Protein AF-A0A0F9LS06-F1 (afdb_monomer)

Mean predicted aligned error: 19.35 Å

Foldseek 3Di:
DVVVVVVVVCVVVVVDDPDDPPVVVVVVVVVVVVVCVPPPDPPDDDDPDDDPPPPVVVVVVCVVVVVVPVPPPDVVVVVCVPDPDDDDPDDDDDDPPDDDDDDDPVPDDDPDPDPDDDPDPDDPDPPDDDDDVPDDDDDPDDDDDQDDDDPDPPDDSDDQDDDCVPPPPDDSDDQDDDPPDDDPPDDDDSDDDDDDCVPPPDDDDDPDDDDDPDDPDDDDPDDDDPPDDPDDDPDPDDPCCVVVDPPPDPKDKDWFQFDAFWKTFDPPFQDDWFPQQQKKKFFPPPQVDTWIFGFHIDDRTMTGGDGTPDPGGRGRSTTIMMIGNAPWPQCDDLPHFDFACPAAFGKDKDFDLDDFFKKFFAWPFAWDDQAQPKWKWKDAPEAPHTDTFDWDDPCSNRRHGDMTGDDPVRCVGQDQHPVVRGTIMMIGRHDGDTPDTITTRIMGTDRDQDFDQDPVRDTDHPDDDDPDFDDDDPPDRPDGQDDDDDVDDDPDPDDDRDDDDDFKDWDWDADPVPRDIDIDTDGDPDD

Radius of gyration: 57.31 Å; Cα contacts (8 Å, |Δi|>4): 615; chains: 1; bounding box: 130×83×176 Å

Structure (mmCIF, N/CA/C/O backbone):
data_AF-A0A0F9LS06-F1
#
_entry.id   AF-A0A0F9LS06-F1
#
loop_
_atom_site.group_PDB
_atom_site.id
_atom_site.type_symbol
_atom_site.label_atom_id
_atom_site.label_alt_id
_atom_site.label_comp_id
_atom_site.label_asym_id
_atom_site.label_entity_id
_atom_site.label_seq_id
_atom_site.pdbx_PDB_ins_code
_atom_site.Cartn_x
_atom_site.Cartn_y
_atom_site.Cartn_z
_atom_site.occupancy
_atom_site.B_iso_or_equiv
_atom_site.auth_seq_id
_atom_site.auth_comp_id
_atom_site.auth_asym_id
_atom_site.auth_atom_id
_atom_site.pdbx_PDB_model_num
ATOM 1 N N . MET A 1 1 ? 82.850 -15.768 -115.906 1.00 52.94 1 MET A N 1
ATOM 2 C CA . MET A 1 1 ? 82.775 -15.571 -117.376 1.00 52.94 1 MET A CA 1
ATOM 3 C C . MET A 1 1 ? 81.596 -14.701 -117.860 1.00 52.94 1 MET A C 1
ATOM 5 O O . MET A 1 1 ? 81.513 -14.443 -119.052 1.00 52.94 1 MET A O 1
ATOM 9 N N . VAL A 1 2 ? 80.705 -14.207 -116.979 1.00 55.53 2 VAL A N 1
ATOM 10 C CA . VAL A 1 2 ? 79.551 -13.346 -117.351 1.00 55.53 2 VAL A CA 1
ATOM 11 C C . VAL A 1 2 ? 79.854 -11.838 -117.218 1.00 55.53 2 VAL A C 1
ATOM 13 O O . VAL A 1 2 ? 79.283 -11.038 -117.950 1.00 55.53 2 VAL A O 1
ATOM 16 N N . GLN A 1 3 ? 80.816 -11.436 -116.379 1.00 56.00 3 GLN A N 1
ATOM 17 C CA . GLN A 1 3 ? 81.173 -10.020 -116.170 1.00 56.00 3 GLN A CA 1
ATOM 18 C C . GLN A 1 3 ? 81.988 -9.387 -117.315 1.00 56.00 3 GLN A C 1
ATOM 20 O O . GLN A 1 3 ? 81.869 -8.192 -117.571 1.00 56.00 3 GLN A O 1
ATOM 25 N N . GLU A 1 4 ? 82.750 -10.173 -118.078 1.00 61.66 4 GLU A N 1
ATOM 26 C CA . GLU A 1 4 ? 83.640 -9.637 -119.122 1.00 61.66 4 GLU A CA 1
ATOM 27 C C . GLU A 1 4 ? 82.878 -9.163 -120.380 1.00 61.66 4 GLU A C 1
ATOM 29 O O . GLU A 1 4 ? 83.297 -8.236 -121.074 1.00 61.66 4 GLU A O 1
ATOM 34 N N . LYS A 1 5 ? 81.687 -9.726 -120.640 1.00 66.69 5 LYS A N 1
ATOM 35 C CA . LYS A 1 5 ? 80.805 -9.289 -121.740 1.00 66.69 5 LYS A CA 1
ATOM 36 C C . LYS A 1 5 ? 80.109 -7.950 -121.468 1.00 66.69 5 LYS A C 1
ATOM 38 O O . LYS A 1 5 ? 79.792 -7.242 -122.423 1.00 66.69 5 LYS A O 1
ATOM 43 N N . GLY A 1 6 ? 79.880 -7.595 -120.202 1.00 65.75 6 GLY A N 1
ATOM 44 C CA . GLY A 1 6 ? 79.271 -6.312 -119.830 1.00 65.75 6 GLY A CA 1
ATOM 45 C C . GLY A 1 6 ? 80.225 -5.138 -120.054 1.00 65.75 6 GLY A C 1
ATOM 46 O O . GLY A 1 6 ? 79.858 -4.141 -120.673 1.00 65.75 6 GLY A O 1
ATOM 47 N N . MET A 1 7 ? 81.484 -5.312 -119.651 1.00 64.06 7 MET A N 1
ATOM 48 C CA . MET A 1 7 ? 82.529 -4.286 -119.749 1.00 64.06 7 MET A CA 1
ATOM 49 C C . MET A 1 7 ? 82.884 -3.930 -121.201 1.00 64.06 7 MET A C 1
ATOM 51 O O . MET A 1 7 ? 83.070 -2.759 -121.527 1.00 64.06 7 MET A O 1
ATOM 55 N N . ASN A 1 8 ? 82.892 -4.912 -122.109 1.00 68.88 8 ASN A N 1
ATOM 56 C CA . ASN A 1 8 ? 83.185 -4.667 -123.526 1.00 68.88 8 ASN A CA 1
ATOM 57 C C . ASN A 1 8 ? 82.082 -3.880 -124.253 1.00 68.88 8 ASN A C 1
ATOM 59 O O . ASN A 1 8 ? 82.380 -3.111 -125.164 1.00 68.88 8 ASN A O 1
ATOM 63 N N . ARG A 1 9 ? 80.815 -4.005 -123.833 1.00 69.44 9 ARG A N 1
ATOM 64 C CA . ARG A 1 9 ? 79.719 -3.178 -124.370 1.00 69.44 9 ARG A CA 1
ATOM 65 C C . ARG A 1 9 ? 79.812 -1.722 -123.916 1.00 69.44 9 ARG A C 1
ATOM 67 O O . ARG A 1 9 ? 79.497 -0.832 -124.694 1.00 69.44 9 ARG A O 1
ATOM 74 N N . LEU A 1 10 ? 80.270 -1.484 -122.690 1.00 64.94 10 LEU A N 1
ATOM 75 C CA . LEU A 1 10 ? 80.423 -0.137 -122.135 1.00 64.94 10 LEU A CA 1
ATOM 76 C C . LEU A 1 10 ? 81.627 0.610 -122.734 1.00 64.94 10 LEU A C 1
ATOM 78 O O . LEU A 1 10 ? 81.517 1.806 -122.999 1.00 64.94 10 LEU A O 1
ATOM 82 N N . ARG A 1 11 ? 82.720 -0.102 -123.057 1.00 73.56 11 ARG A N 1
ATOM 83 C CA . ARG A 1 11 ? 83.843 0.444 -123.848 1.00 73.56 11 ARG A CA 1
ATOM 84 C C . ARG A 1 11 ? 83.434 0.804 -125.279 1.00 73.56 11 ARG A C 1
ATOM 86 O O . ARG A 1 11 ? 83.808 1.859 -125.774 1.00 73.56 11 ARG A O 1
ATOM 93 N N . LEU A 1 12 ? 82.607 -0.029 -125.921 1.00 72.38 12 LEU A N 1
ATOM 94 C CA . LEU A 1 12 ? 82.109 0.218 -127.282 1.00 72.38 12 LEU A CA 1
ATOM 95 C C . LEU A 1 12 ? 81.165 1.434 -127.369 1.00 72.38 12 LEU A C 1
ATOM 97 O O . LEU A 1 12 ? 81.039 2.038 -128.429 1.00 72.38 12 LEU A O 1
ATOM 101 N N . LEU A 1 13 ? 80.516 1.801 -126.259 1.00 71.19 13 LEU A N 1
ATOM 102 C CA . LEU A 1 13 ? 79.622 2.960 -126.156 1.00 71.19 13 LEU A CA 1
ATOM 103 C C . LEU A 1 13 ? 80.341 4.259 -125.745 1.00 71.19 13 LEU A C 1
ATOM 105 O O . LEU A 1 13 ? 79.680 5.281 -125.585 1.00 71.19 13 LEU A O 1
ATOM 109 N N . GLY A 1 14 ? 81.668 4.240 -125.556 1.00 63.12 14 GLY A N 1
ATOM 110 C CA . GLY A 1 14 ? 82.441 5.422 -125.149 1.00 63.12 14 GLY A CA 1
ATOM 111 C C . GLY A 1 14 ? 82.147 5.912 -123.726 1.00 63.12 14 GLY A C 1
ATOM 112 O O . GLY A 1 14 ? 82.510 7.030 -123.377 1.00 63.12 14 GLY A O 1
ATOM 113 N N . LEU A 1 15 ? 81.488 5.089 -122.902 1.00 65.00 15 LEU A N 1
ATOM 114 C CA . LEU A 1 15 ? 81.084 5.439 -121.535 1.00 65.00 15 LEU A CA 1
ATOM 115 C C . LEU A 1 15 ? 82.185 5.172 -120.496 1.00 65.00 15 LEU A C 1
ATOM 117 O O . LEU A 1 15 ? 82.008 5.494 -119.325 1.00 65.00 15 LEU A O 1
ATOM 121 N N . VAL A 1 16 ? 83.305 4.566 -120.908 1.00 66.19 16 VAL A N 1
ATOM 122 C CA . VAL A 1 16 ? 84.448 4.243 -120.044 1.00 66.19 16 VAL A CA 1
ATOM 123 C C . VAL A 1 16 ? 85.740 4.431 -120.844 1.00 66.19 16 VAL A C 1
ATOM 125 O O . VAL A 1 16 ? 85.926 3.768 -121.864 1.00 66.19 16 VAL A O 1
ATOM 128 N N . GLY A 1 17 ? 86.620 5.332 -120.399 1.00 68.31 17 GLY A N 1
ATOM 129 C CA . GLY A 1 17 ? 87.975 5.483 -120.940 1.00 68.31 17 GLY A CA 1
ATOM 130 C C . GLY A 1 17 ? 88.931 4.426 -120.377 1.00 68.31 17 GLY A C 1
ATOM 131 O O . GLY A 1 17 ? 88.706 3.897 -119.289 1.00 68.31 17 GLY A O 1
ATOM 132 N N . ASP A 1 18 ? 90.015 4.129 -121.097 1.00 65.25 18 ASP A N 1
ATOM 133 C CA . ASP A 1 18 ? 90.983 3.060 -120.779 1.00 65.25 18 ASP A CA 1
ATOM 134 C C . ASP A 1 18 ? 91.865 3.318 -119.531 1.00 65.25 18 ASP A C 1
ATOM 136 O O . ASP A 1 18 ? 92.983 2.815 -119.437 1.00 65.25 18 ASP A O 1
ATOM 140 N N . GLY A 1 19 ? 91.377 4.064 -118.535 1.00 64.00 19 GLY A N 1
ATOM 141 C CA . GLY A 1 19 ? 92.180 4.451 -117.372 1.00 64.00 19 GLY A CA 1
ATOM 142 C C . GLY A 1 19 ? 91.456 4.791 -116.067 1.00 64.00 19 GLY A C 1
ATOM 143 O O . GLY A 1 19 ? 92.129 5.255 -115.151 1.00 64.00 19 GLY A O 1
ATOM 144 N N . ASP A 1 20 ? 90.145 4.569 -115.917 1.00 58.34 20 ASP A N 1
ATOM 145 C CA . ASP A 1 20 ? 89.434 5.048 -114.719 1.00 58.34 20 ASP A CA 1
ATOM 146 C C . ASP A 1 20 ? 89.226 3.988 -113.626 1.00 58.34 20 ASP A C 1
ATOM 148 O O . ASP A 1 20 ? 88.220 3.280 -113.564 1.00 58.34 20 ASP A O 1
ATOM 152 N N . ASN A 1 21 ? 90.137 4.006 -112.647 1.00 61.06 21 ASN A N 1
ATOM 153 C CA . ASN A 1 21 ? 89.992 3.390 -111.317 1.00 61.06 21 ASN A CA 1
ATOM 154 C C . ASN A 1 21 ? 88.833 3.996 -110.479 1.00 61.06 21 ASN A C 1
ATOM 156 O O . ASN A 1 21 ? 88.609 3.603 -109.334 1.00 61.06 21 ASN A O 1
ATOM 160 N N . ILE A 1 22 ? 88.083 4.956 -111.033 1.00 61.47 22 ILE A N 1
ATOM 161 C CA . ILE A 1 22 ? 86.954 5.638 -110.383 1.00 61.47 22 ILE A CA 1
ATOM 162 C C . ILE A 1 22 ? 85.702 4.744 -110.355 1.00 61.47 22 ILE A C 1
ATOM 164 O O . ILE A 1 22 ? 84.971 4.751 -109.366 1.00 61.47 22 ILE A O 1
ATOM 168 N N . LEU A 1 23 ? 85.475 3.911 -111.377 1.00 59.88 23 LEU A N 1
ATOM 169 C CA . LEU A 1 23 ? 84.299 3.028 -111.446 1.00 59.88 23 LEU A CA 1
ATOM 170 C C . LEU A 1 23 ? 84.385 1.843 -110.475 1.00 59.88 23 LEU A C 1
ATOM 172 O O . LEU A 1 23 ? 83.386 1.504 -109.844 1.00 59.88 23 LEU A O 1
ATOM 176 N N . GLN A 1 24 ? 85.581 1.285 -110.269 1.00 63.62 24 GLN A N 1
ATOM 177 C CA . GLN A 1 24 ? 85.801 0.255 -109.249 1.00 63.62 24 GLN A CA 1
ATOM 178 C C . GLN A 1 24 ? 85.542 0.818 -107.836 1.00 63.62 24 GLN A C 1
ATOM 180 O O . GLN A 1 24 ? 84.884 0.183 -107.023 1.00 63.62 24 GLN A O 1
ATOM 185 N N . SER A 1 25 ? 85.928 2.077 -107.586 1.00 63.12 25 SER A N 1
ATOM 186 C CA . SER A 1 25 ? 85.695 2.776 -106.311 1.00 63.12 25 SER A CA 1
ATOM 187 C C . SER A 1 25 ? 84.218 3.089 -106.007 1.00 63.12 25 SER A C 1
ATOM 189 O O . SER A 1 25 ? 83.850 3.223 -104.836 1.00 63.12 25 SER A O 1
ATOM 191 N N . VAL A 1 26 ? 83.372 3.247 -107.030 1.00 64.50 26 VAL A N 1
ATOM 192 C CA . VAL A 1 26 ? 81.924 3.475 -106.860 1.00 64.50 26 VAL A CA 1
ATOM 193 C C . VAL A 1 26 ? 81.191 2.156 -106.618 1.00 64.50 26 VAL A C 1
ATOM 195 O O . VAL A 1 26 ? 80.314 2.105 -105.757 1.00 64.50 26 VAL A O 1
ATOM 198 N N . VAL A 1 27 ? 81.592 1.083 -107.304 1.00 66.81 27 VAL A N 1
ATOM 199 C CA . VAL A 1 27 ? 81.044 -0.264 -107.077 1.00 66.81 27 VAL A CA 1
ATOM 200 C C . VAL A 1 27 ? 81.416 -0.770 -105.679 1.00 66.81 27 VAL A C 1
ATOM 202 O O . VAL A 1 27 ? 80.523 -1.151 -104.924 1.00 66.81 27 VAL A O 1
ATOM 205 N N . ASP A 1 28 ? 82.678 -0.624 -105.263 1.00 67.31 28 ASP A N 1
ATOM 206 C CA . ASP A 1 28 ? 83.120 -1.037 -103.923 1.00 67.31 28 ASP A CA 1
ATOM 207 C C . ASP A 1 28 ? 82.442 -0.211 -102.803 1.00 67.31 28 ASP A C 1
ATOM 209 O O . ASP A 1 28 ? 82.183 -0.721 -101.713 1.00 67.31 28 ASP A O 1
ATOM 213 N N . ARG A 1 29 ? 82.084 1.062 -103.056 1.00 63.00 29 ARG A N 1
ATOM 214 C CA . ARG A 1 29 ? 81.320 1.889 -102.097 1.00 63.00 29 ARG A CA 1
ATOM 215 C C . ARG A 1 29 ? 79.839 1.517 -102.011 1.00 63.00 29 ARG A C 1
ATOM 217 O O . ARG A 1 29 ? 79.270 1.617 -100.925 1.00 63.00 29 ARG A O 1
ATOM 224 N N . HIS A 1 30 ? 79.215 1.098 -103.110 1.00 59.75 30 HIS A N 1
ATOM 225 C CA . HIS A 1 30 ? 77.817 0.656 -103.101 1.00 59.75 30 HIS A CA 1
ATOM 226 C C . HIS A 1 30 ? 77.640 -0.726 -102.462 1.00 59.75 30 HIS A C 1
ATOM 228 O O . HIS A 1 30 ? 76.673 -0.912 -101.723 1.00 59.75 30 HIS A O 1
ATOM 234 N N . ASP A 1 31 ? 78.594 -1.644 -102.628 1.00 61.03 31 ASP A N 1
ATOM 235 C CA . ASP A 1 31 ? 78.532 -2.957 -101.970 1.00 61.03 31 ASP A CA 1
ATOM 236 C C . ASP A 1 31 ? 78.714 -2.855 -100.443 1.00 61.03 31 ASP A C 1
ATOM 238 O O . ASP A 1 31 ? 78.055 -3.573 -99.689 1.00 61.03 31 ASP A O 1
ATOM 242 N N . VAL A 1 32 ? 79.513 -1.898 -99.952 1.00 60.22 32 VAL A N 1
ATOM 243 C CA . VAL A 1 32 ? 79.633 -1.618 -98.505 1.00 60.22 32 VAL A CA 1
ATOM 244 C C . VAL A 1 32 ? 78.350 -1.001 -97.925 1.00 60.22 32 VAL A C 1
ATOM 246 O O . VAL A 1 32 ? 77.973 -1.314 -96.793 1.00 60.22 32 VAL A O 1
ATOM 249 N N . LEU A 1 33 ? 77.650 -0.153 -98.686 1.00 56.28 33 LEU A N 1
ATOM 250 C CA . LEU A 1 33 ? 76.375 0.449 -98.272 1.00 56.28 33 LEU A CA 1
ATOM 251 C C . LEU A 1 33 ? 75.231 -0.574 -98.257 1.00 56.28 33 LEU A C 1
ATOM 253 O O . LEU A 1 33 ? 74.452 -0.595 -97.305 1.00 56.28 33 LEU A O 1
ATOM 257 N N . LEU A 1 34 ? 75.168 -1.463 -99.250 1.00 57.44 34 LEU A N 1
ATOM 258 C CA . LEU A 1 34 ? 74.167 -2.534 -99.310 1.00 57.44 34 LEU A CA 1
ATOM 259 C C . LEU A 1 34 ? 74.437 -3.638 -98.275 1.00 57.44 34 LEU A C 1
ATOM 261 O O . LEU A 1 34 ? 73.498 -4.138 -97.658 1.00 57.44 34 LEU A O 1
ATOM 265 N N . GLY A 1 35 ? 75.706 -3.960 -98.004 1.00 58.38 35 GLY A N 1
ATOM 266 C CA . GLY A 1 35 ? 76.086 -4.901 -96.947 1.00 58.38 35 GLY A CA 1
ATOM 267 C C . GLY A 1 35 ? 75.772 -4.399 -95.532 1.00 58.38 35 GLY A C 1
ATOM 268 O O . GLY A 1 35 ? 75.379 -5.195 -94.678 1.00 58.38 35 GLY A O 1
ATOM 269 N N . LYS A 1 36 ? 75.878 -3.085 -95.275 1.00 55.53 36 LYS A N 1
ATOM 270 C CA . LYS A 1 36 ? 75.447 -2.490 -93.996 1.00 55.53 36 LYS A CA 1
ATOM 271 C C . LYS A 1 36 ? 73.925 -2.440 -93.856 1.00 55.53 36 LYS A C 1
ATOM 273 O O . LYS A 1 36 ? 73.418 -2.788 -92.796 1.00 55.53 36 LYS A O 1
ATOM 278 N N . LEU A 1 37 ? 73.197 -2.106 -94.925 1.00 52.81 37 LEU A N 1
ATOM 279 C CA . LEU A 1 37 ? 71.731 -2.051 -94.887 1.00 52.81 37 LEU A CA 1
ATOM 280 C C . LEU A 1 37 ? 71.072 -3.425 -94.689 1.00 52.81 37 LEU A C 1
ATOM 282 O O . LEU A 1 37 ? 69.947 -3.482 -94.226 1.00 52.81 37 LEU A O 1
ATOM 286 N N . ILE A 1 38 ? 71.741 -4.528 -95.033 1.00 57.25 38 ILE A N 1
ATOM 287 C CA . ILE A 1 38 ? 71.182 -5.882 -94.872 1.00 57.25 38 ILE A CA 1
ATOM 288 C C . ILE A 1 38 ? 71.537 -6.496 -93.504 1.00 57.25 38 ILE A C 1
ATOM 290 O O . ILE A 1 38 ? 70.793 -7.339 -93.010 1.00 57.25 38 ILE A O 1
ATOM 294 N N . ASN A 1 39 ? 72.625 -6.056 -92.858 1.00 53.56 39 ASN A N 1
ATOM 295 C CA . ASN A 1 39 ? 73.060 -6.602 -91.564 1.00 53.56 39 ASN A CA 1
ATOM 296 C C . ASN A 1 39 ? 72.625 -5.785 -90.333 1.00 53.56 39 ASN A C 1
ATOM 298 O O . ASN A 1 39 ? 72.623 -6.346 -89.241 1.00 53.56 39 ASN A O 1
ATOM 302 N N . GLU A 1 40 ? 72.258 -4.503 -90.461 1.00 50.59 40 GLU A N 1
ATOM 303 C CA . GLU A 1 40 ? 71.800 -3.695 -89.308 1.00 50.59 40 GLU A CA 1
ATOM 304 C C . GLU A 1 40 ? 70.284 -3.716 -89.092 1.00 50.59 40 GLU A C 1
ATOM 306 O O . GLU A 1 40 ? 69.817 -3.437 -87.990 1.00 50.59 40 GLU A O 1
ATOM 311 N N . VAL A 1 41 ? 69.503 -4.094 -90.101 1.00 50.38 41 VAL A N 1
ATOM 312 C CA . VAL A 1 41 ? 68.039 -4.096 -90.035 1.00 50.38 41 VAL A CA 1
ATOM 313 C C . VAL A 1 41 ? 67.522 -5.439 -90.510 1.00 50.38 41 VAL A C 1
ATOM 315 O O . VAL A 1 41 ? 67.270 -5.677 -91.690 1.00 50.38 41 VAL A O 1
ATOM 318 N N . GLY A 1 42 ? 67.408 -6.347 -89.537 1.00 51.03 42 GLY A N 1
ATOM 319 C CA . GLY A 1 42 ? 66.694 -7.606 -89.698 1.00 51.03 42 GLY A CA 1
ATOM 320 C C . GLY A 1 42 ? 65.337 -7.373 -90.366 1.00 51.03 42 GLY A C 1
ATOM 321 O O . GLY A 1 42 ? 64.732 -6.317 -90.210 1.00 51.03 42 GLY A O 1
ATOM 322 N N . LEU A 1 43 ? 64.893 -8.367 -91.135 1.00 51.81 43 LEU A N 1
ATOM 323 C CA . LEU A 1 43 ? 63.759 -8.364 -92.073 1.00 51.81 43 LEU A CA 1
ATOM 324 C C . LEU A 1 43 ? 62.356 -8.094 -91.469 1.00 51.81 43 LEU A C 1
ATOM 326 O O . LEU A 1 43 ? 61.354 -8.594 -91.972 1.00 51.81 43 LEU A O 1
ATOM 330 N N . GLY A 1 44 ? 62.242 -7.293 -90.419 1.00 53.91 44 GLY A N 1
ATOM 331 C CA . GLY A 1 44 ? 60.983 -6.809 -89.882 1.00 53.91 44 GLY A CA 1
ATOM 332 C C . GLY A 1 44 ? 61.193 -5.447 -89.238 1.00 53.91 44 GLY A C 1
ATOM 333 O O . GLY A 1 44 ? 61.947 -5.336 -88.279 1.00 53.91 44 GLY A O 1
ATOM 334 N N . ASN A 1 45 ? 60.478 -4.445 -89.748 1.00 54.81 45 ASN A N 1
ATOM 335 C CA . ASN A 1 45 ? 60.363 -3.075 -89.235 1.00 54.81 45 ASN A CA 1
ATOM 336 C C . ASN A 1 45 ? 61.470 -2.084 -89.623 1.00 54.81 45 ASN A C 1
ATOM 338 O O . ASN A 1 45 ? 62.251 -1.647 -88.786 1.00 54.81 45 ASN A O 1
ATOM 342 N N . ILE A 1 46 ? 61.394 -1.568 -90.854 1.00 48.69 46 ILE A N 1
ATOM 343 C CA . ILE A 1 46 ? 61.604 -0.128 -91.069 1.00 48.69 46 ILE A CA 1
ATOM 344 C C . ILE A 1 46 ? 60.539 0.395 -92.025 1.00 48.69 46 ILE A C 1
ATOM 346 O O . ILE A 1 46 ? 60.729 0.465 -93.236 1.00 48.69 46 ILE A O 1
ATOM 350 N N . LEU A 1 47 ? 59.414 0.800 -91.455 1.00 53.41 47 LEU A N 1
ATOM 351 C CA . LEU A 1 47 ? 58.629 1.882 -92.028 1.00 53.41 47 LEU A CA 1
ATOM 352 C C . LEU A 1 47 ? 58.036 2.698 -90.879 1.00 53.41 47 LEU A C 1
ATOM 354 O O . LEU A 1 47 ? 56.836 2.705 -90.653 1.00 53.41 47 LEU A O 1
ATOM 358 N N . TYR A 1 48 ? 58.913 3.353 -90.119 1.00 51.28 48 TYR A N 1
ATOM 359 C CA . TYR A 1 48 ? 58.518 4.473 -89.271 1.00 51.28 48 TYR A CA 1
ATOM 360 C C . TYR A 1 48 ? 58.714 5.753 -90.075 1.00 51.28 48 TYR A C 1
ATOM 362 O O . TYR A 1 48 ? 59.839 6.046 -90.483 1.00 51.28 48 TYR A O 1
ATOM 370 N N . GLY A 1 49 ? 57.642 6.524 -90.274 1.00 56.12 49 GLY A N 1
ATOM 371 C CA . GLY A 1 49 ? 57.822 7.948 -90.552 1.00 56.12 49 GLY A CA 1
ATOM 372 C C . GLY A 1 49 ? 56.760 8.704 -91.338 1.00 56.12 49 GLY A C 1
ATOM 373 O O . GLY A 1 49 ? 56.966 9.898 -91.508 1.00 56.12 49 GLY A O 1
ATOM 374 N N . ILE A 1 50 ? 55.661 8.100 -91.807 1.00 50.44 50 ILE A N 1
ATOM 375 C CA . ILE A 1 50 ? 54.505 8.863 -92.321 1.00 50.44 50 ILE A CA 1
ATOM 376 C C . ILE A 1 50 ? 53.218 8.118 -91.948 1.00 50.44 50 ILE A C 1
ATOM 378 O O . ILE A 1 50 ? 52.645 7.399 -92.762 1.00 50.44 50 ILE A O 1
ATOM 382 N N . GLU A 1 51 ? 52.772 8.276 -90.704 1.00 50.03 51 GLU A N 1
ATOM 383 C CA . GLU A 1 51 ? 51.376 8.018 -90.347 1.00 50.03 51 GLU A CA 1
ATOM 384 C C . GLU A 1 51 ? 50.613 9.346 -90.433 1.00 50.03 51 GLU A C 1
ATOM 386 O O . GLU A 1 51 ? 51.079 10.387 -89.968 1.00 50.03 51 GLU A O 1
ATOM 391 N N . SER A 1 52 ? 49.482 9.317 -91.138 1.00 51.47 52 SER A N 1
ATOM 392 C CA . SER A 1 52 ? 48.613 10.466 -91.389 1.00 51.47 52 SER A CA 1
ATOM 393 C C . SER A 1 52 ? 47.886 10.870 -90.097 1.00 51.47 52 SER A C 1
ATOM 395 O O . SER A 1 52 ? 47.308 10.000 -89.444 1.00 51.47 52 SER A O 1
ATOM 397 N N . PRO A 1 53 ? 47.852 12.165 -89.729 1.00 54.41 53 PRO A N 1
ATOM 398 C CA . PRO A 1 53 ? 47.209 12.620 -88.493 1.00 54.41 53 PRO A CA 1
ATOM 399 C C . PRO A 1 53 ? 45.675 12.463 -88.478 1.00 54.41 53 PRO A C 1
ATOM 401 O O . PRO A 1 53 ? 45.066 12.638 -87.427 1.00 54.41 53 PRO A O 1
ATOM 404 N N . ASP A 1 54 ? 45.041 12.090 -89.596 1.00 55.53 54 ASP A N 1
ATOM 405 C CA . ASP A 1 54 ? 43.575 12.008 -89.695 1.00 55.53 54 ASP A CA 1
ATOM 406 C C . ASP A 1 54 ? 42.996 10.624 -89.339 1.00 55.53 54 ASP A C 1
ATOM 408 O O . ASP A 1 54 ? 41.779 10.469 -89.218 1.00 55.53 54 ASP A O 1
ATOM 412 N N . THR A 1 55 ? 43.839 9.608 -89.127 1.00 51.38 55 THR A N 1
ATOM 413 C CA . THR A 1 55 ? 43.391 8.243 -88.783 1.00 51.38 55 THR A CA 1
ATOM 414 C C . THR A 1 55 ? 43.611 7.848 -87.322 1.00 51.38 55 THR A C 1
ATOM 416 O O . THR A 1 55 ? 43.098 6.817 -86.900 1.00 51.38 55 THR A O 1
ATOM 419 N N . ASP A 1 56 ? 44.287 8.677 -86.523 1.00 49.50 56 ASP A N 1
ATOM 420 C CA . ASP A 1 56 ? 44.634 8.357 -85.123 1.00 49.50 56 ASP A CA 1
ATOM 421 C C . ASP A 1 56 ? 43.549 8.762 -84.096 1.00 49.50 56 ASP A C 1
ATOM 423 O O . ASP A 1 56 ? 43.593 8.416 -82.915 1.00 49.50 56 ASP A O 1
ATOM 427 N N . VAL A 1 57 ? 42.499 9.464 -84.536 1.00 54.09 57 VAL A N 1
ATOM 428 C CA . VAL A 1 57 ? 41.370 9.825 -83.656 1.00 54.09 57 VAL A CA 1
ATOM 429 C C . VAL A 1 57 ? 40.249 8.781 -83.695 1.00 54.09 57 VAL A C 1
ATOM 431 O O . VAL A 1 57 ? 39.540 8.598 -82.705 1.00 54.09 57 VAL A O 1
ATOM 434 N N . THR A 1 58 ? 40.088 8.035 -84.793 1.00 53.12 58 THR A N 1
ATOM 435 C CA . THR A 1 58 ? 39.001 7.044 -84.916 1.00 53.12 58 THR A CA 1
ATOM 436 C C . THR A 1 58 ? 39.307 5.734 -84.195 1.00 53.12 58 THR A C 1
ATOM 438 O O . THR A 1 58 ? 38.401 5.152 -83.600 1.00 53.12 58 THR A O 1
ATOM 441 N N . THR A 1 59 ? 40.567 5.305 -84.136 1.00 53.69 59 THR A N 1
ATOM 442 C CA . THR A 1 59 ? 40.996 4.161 -83.313 1.00 53.69 59 THR A CA 1
ATOM 443 C C . THR A 1 59 ? 40.991 4.480 -81.822 1.00 53.69 59 THR A C 1
ATOM 445 O O . THR A 1 59 ? 40.644 3.606 -81.029 1.00 53.69 59 THR A O 1
ATOM 448 N N . HIS A 1 60 ? 41.260 5.723 -81.414 1.00 50.81 60 HIS A N 1
ATOM 449 C CA . HIS A 1 60 ? 41.150 6.111 -80.005 1.00 50.81 60 HIS A CA 1
ATOM 450 C C . HIS A 1 60 ? 39.705 6.345 -79.545 1.00 50.81 60 HIS A C 1
ATOM 452 O O . HIS A 1 60 ? 39.353 5.916 -78.446 1.00 50.81 60 HIS A O 1
ATOM 458 N N . ALA A 1 61 ? 38.831 6.911 -80.384 1.00 52.25 61 ALA A N 1
ATOM 459 C CA . ALA A 1 61 ? 37.402 7.008 -80.071 1.00 52.25 61 ALA A CA 1
ATOM 460 C C . ALA A 1 61 ? 36.714 5.626 -80.049 1.00 52.25 61 ALA A C 1
ATOM 462 O O . ALA A 1 61 ? 35.885 5.365 -79.176 1.00 52.25 61 ALA A O 1
ATOM 463 N N . ALA A 1 62 ? 37.100 4.707 -80.945 1.00 54.09 62 ALA A N 1
ATOM 464 C CA . ALA A 1 62 ? 36.614 3.325 -80.929 1.00 54.09 62 ALA A CA 1
ATOM 465 C C . ALA A 1 62 ? 37.198 2.503 -79.766 1.00 54.09 62 ALA A C 1
ATOM 467 O O . ALA A 1 62 ? 36.485 1.686 -79.192 1.00 54.09 62 ALA A O 1
ATOM 468 N N . SER A 1 63 ? 38.453 2.744 -79.371 1.00 53.84 63 SER A N 1
ATOM 469 C CA . SER A 1 63 ? 39.084 2.106 -78.205 1.00 53.84 63 SER A CA 1
ATOM 470 C C . SER A 1 63 ? 38.453 2.572 -76.893 1.00 53.84 63 SER A C 1
ATOM 472 O O . SER A 1 63 ? 38.100 1.741 -76.059 1.00 53.84 63 SER A O 1
ATOM 474 N N . SER A 1 64 ? 38.200 3.878 -76.747 1.00 52.72 64 SER A N 1
ATOM 475 C CA . SER A 1 64 ? 37.456 4.430 -75.611 1.00 52.72 64 SER A CA 1
ATOM 476 C C . SER A 1 64 ? 36.048 3.832 -75.556 1.00 52.72 64 SER A C 1
ATOM 478 O O . SER A 1 64 ? 35.697 3.185 -74.573 1.00 52.72 64 SER A O 1
ATOM 480 N N . SER A 1 65 ? 35.260 3.921 -76.631 1.00 52.06 65 SER A N 1
ATOM 481 C CA . SER A 1 65 ? 33.880 3.418 -76.620 1.00 52.06 65 SER A CA 1
ATOM 482 C C . SER A 1 65 ? 33.793 1.888 -76.444 1.00 52.06 65 SER A C 1
ATOM 484 O O . SER A 1 65 ? 32.927 1.405 -75.718 1.00 52.06 65 SER A O 1
ATOM 486 N N . ALA A 1 66 ? 34.737 1.106 -76.985 1.00 53.09 66 ALA A N 1
ATOM 487 C CA . ALA A 1 66 ? 34.801 -0.343 -76.760 1.00 53.09 66 ALA A CA 1
ATOM 488 C C . ALA A 1 66 ? 35.280 -0.728 -75.346 1.00 53.09 66 ALA A C 1
ATOM 490 O O . ALA A 1 66 ? 34.915 -1.797 -74.853 1.00 53.09 66 ALA A O 1
ATOM 491 N N . HIS A 1 67 ? 36.057 0.121 -74.665 1.00 54.16 67 HIS A N 1
ATOM 492 C CA . HIS A 1 67 ? 36.472 -0.122 -73.278 1.00 54.16 67 HIS A CA 1
ATOM 493 C C . HIS A 1 67 ? 35.379 0.184 -72.252 1.00 54.16 67 HIS A C 1
ATOM 495 O O . HIS A 1 67 ? 35.386 -0.411 -71.176 1.00 54.16 67 HIS A O 1
ATOM 501 N N . HIS A 1 68 ? 34.417 1.049 -72.578 1.00 54.09 68 HIS A N 1
ATOM 502 C CA . HIS A 1 68 ? 33.312 1.379 -71.669 1.00 54.09 68 HIS A CA 1
ATOM 503 C C . HIS A 1 68 ? 32.074 0.483 -71.863 1.00 54.09 68 HIS A C 1
ATOM 505 O O . HIS A 1 68 ? 31.237 0.406 -70.971 1.00 54.09 68 HIS A O 1
ATOM 511 N N . VAL A 1 69 ? 31.978 -0.249 -72.982 1.00 52.62 69 VAL A N 1
ATOM 512 C CA . VAL A 1 69 ? 30.888 -1.214 -73.262 1.00 52.62 69 VAL A CA 1
ATOM 513 C C . VAL A 1 69 ? 31.212 -2.637 -72.762 1.00 52.62 69 VAL A C 1
ATOM 515 O O . VAL A 1 69 ? 30.341 -3.502 -72.700 1.00 52.62 69 VAL A O 1
ATOM 518 N N . LYS A 1 70 ? 32.463 -2.913 -72.364 1.00 52.78 70 LYS A N 1
ATOM 519 C CA . LYS A 1 70 ? 32.944 -4.276 -72.054 1.00 52.78 70 LYS A CA 1
ATOM 520 C C . LYS A 1 70 ? 32.437 -4.865 -70.731 1.00 52.78 70 LYS A C 1
ATOM 522 O O . LYS A 1 70 ? 32.629 -6.051 -70.478 1.00 52.78 70 LYS A O 1
ATOM 527 N N . TYR A 1 71 ? 31.758 -4.073 -69.914 1.00 55.94 71 TYR A N 1
ATOM 528 C CA . TYR A 1 71 ? 31.164 -4.524 -68.660 1.00 55.94 71 TYR A CA 1
ATOM 529 C C . TYR A 1 71 ? 29.645 -4.583 -68.781 1.00 55.94 71 TYR A C 1
ATOM 531 O O . TYR A 1 71 ? 28.922 -3.952 -68.024 1.00 55.94 71 TYR A O 1
ATOM 539 N N . THR A 1 72 ? 29.169 -5.349 -69.763 1.00 55.03 72 THR A N 1
ATOM 540 C CA . THR A 1 72 ? 27.785 -5.825 -69.779 1.00 55.03 72 THR A CA 1
ATOM 541 C C . THR A 1 72 ? 27.664 -6.953 -68.750 1.00 55.03 72 THR A C 1
ATOM 543 O O . THR A 1 72 ? 27.982 -8.120 -68.980 1.00 55.03 72 THR A O 1
ATOM 546 N N . ASP A 1 73 ? 27.311 -6.510 -67.551 1.00 60.44 73 ASP A N 1
ATOM 547 C CA . ASP A 1 73 ? 26.493 -7.130 -66.510 1.00 60.44 73 ASP A CA 1
ATOM 548 C C . ASP A 1 73 ? 27.004 -8.398 -65.803 1.00 60.44 73 ASP A C 1
ATOM 550 O O . ASP A 1 73 ? 26.789 -8.509 -64.605 1.00 60.44 73 ASP A O 1
ATOM 554 N N . ALA A 1 74 ? 27.727 -9.321 -66.442 1.00 58.19 74 ALA A N 1
ATOM 555 C CA . ALA A 1 74 ? 28.176 -10.561 -65.777 1.00 58.19 74 ALA A CA 1
ATOM 556 C C . ALA A 1 74 ? 29.699 -10.633 -65.562 1.00 58.19 74 ALA A C 1
ATOM 558 O O . ALA A 1 74 ? 30.169 -10.990 -64.485 1.00 58.19 74 ALA A O 1
ATOM 559 N N . ASN A 1 75 ? 30.502 -10.233 -66.554 1.00 57.06 75 ASN A N 1
ATOM 560 C CA . ASN A 1 75 ? 31.965 -10.377 -66.479 1.00 57.06 75 ASN A CA 1
ATOM 561 C C . ASN A 1 75 ? 32.647 -9.329 -65.582 1.00 57.06 75 ASN A C 1
ATOM 563 O O . ASN A 1 75 ? 33.739 -9.571 -65.078 1.00 57.06 75 ASN A O 1
ATOM 567 N N . ALA A 1 76 ? 32.015 -8.170 -65.374 1.00 63.84 76 ALA A N 1
ATOM 568 C CA . ALA A 1 76 ? 32.489 -7.164 -64.419 1.00 63.84 76 ALA A CA 1
ATOM 569 C C . ALA A 1 76 ? 32.321 -7.640 -62.973 1.00 63.84 76 ALA A C 1
ATOM 571 O O . ALA A 1 76 ? 33.164 -7.376 -62.125 1.00 63.84 76 ALA A O 1
ATOM 572 N N . ILE A 1 77 ? 31.230 -8.369 -62.726 1.00 62.59 77 ILE A N 1
ATOM 573 C CA . ILE A 1 77 ? 30.891 -8.935 -61.424 1.00 62.59 77 ILE A CA 1
ATOM 574 C C . ILE A 1 77 ? 31.834 -10.100 -61.117 1.00 62.59 77 ILE A C 1
ATOM 576 O O . ILE A 1 77 ? 32.439 -10.119 -60.050 1.00 62.59 77 ILE A O 1
ATOM 580 N N . ALA A 1 78 ? 32.091 -10.981 -62.090 1.00 62.03 78 ALA A N 1
ATOM 581 C CA . ALA A 1 78 ? 33.035 -12.089 -61.930 1.00 62.03 78 ALA A CA 1
ATOM 582 C C . ALA A 1 78 ? 34.481 -11.642 -61.620 1.00 62.03 78 ALA A C 1
ATOM 584 O O . ALA A 1 78 ? 35.223 -12.369 -60.965 1.00 62.03 78 ALA A O 1
ATOM 585 N N . ALA A 1 79 ? 34.896 -10.441 -62.047 1.00 61.12 79 ALA A N 1
ATOM 586 C CA . ALA A 1 79 ? 36.202 -9.882 -61.678 1.00 61.12 79 ALA A CA 1
ATOM 587 C C . ALA A 1 79 ? 36.295 -9.493 -60.189 1.00 61.12 79 ALA A C 1
ATOM 589 O O . ALA A 1 79 ? 37.397 -9.368 -59.664 1.00 61.12 79 ALA A O 1
ATOM 590 N N . VAL A 1 80 ? 35.155 -9.315 -59.516 1.00 64.69 80 VAL A N 1
ATOM 591 C CA . VAL A 1 80 ? 35.057 -9.009 -58.081 1.00 64.69 80 VAL A CA 1
ATOM 592 C C . VAL A 1 80 ? 34.806 -10.277 -57.252 1.00 64.69 80 VAL A C 1
ATOM 594 O O . VAL A 1 80 ? 35.179 -10.317 -56.086 1.00 64.69 80 VAL A O 1
ATOM 597 N N . GLU A 1 81 ? 34.260 -11.346 -57.846 1.00 63.06 81 GLU A N 1
ATOM 598 C CA . GLU A 1 81 ? 33.917 -12.618 -57.172 1.00 63.06 81 GLU A CA 1
ATOM 599 C C . GLU A 1 81 ? 35.115 -13.408 -56.586 1.00 63.06 81 GLU A C 1
ATOM 601 O O . GLU A 1 81 ? 34.923 -14.472 -56.001 1.00 63.06 81 GLU A O 1
ATOM 606 N N . GLY A 1 82 ? 36.346 -12.897 -56.680 1.00 66.69 82 GLY A N 1
ATOM 607 C CA . GLY A 1 82 ? 37.536 -13.452 -56.016 1.00 66.69 82 GLY A CA 1
ATOM 608 C C . GLY A 1 82 ? 38.194 -12.529 -54.985 1.00 66.69 82 GLY A C 1
ATOM 609 O O . GLY A 1 82 ? 39.169 -12.937 -54.352 1.00 66.69 82 GLY A O 1
ATOM 610 N N . GLU A 1 83 ? 37.700 -11.302 -54.817 1.00 71.50 83 GLU A N 1
ATOM 611 C CA . GLU A 1 83 ? 38.280 -10.325 -53.896 1.00 71.50 83 GLU A CA 1
ATOM 612 C C . GLU A 1 83 ? 37.682 -10.477 -52.495 1.00 71.50 83 GLU A C 1
ATOM 614 O O . GLU A 1 83 ? 36.470 -10.588 -52.315 1.00 71.50 83 GLU A O 1
ATOM 619 N N . ALA A 1 84 ? 38.538 -10.443 -51.474 1.00 73.44 84 ALA A N 1
ATOM 620 C CA . ALA A 1 84 ? 38.091 -10.533 -50.084 1.00 73.44 84 ALA A CA 1
ATOM 621 C C . ALA A 1 84 ? 37.333 -9.273 -49.625 1.00 73.44 84 ALA A C 1
ATOM 623 O O . ALA A 1 84 ? 36.614 -9.313 -48.627 1.00 73.44 84 ALA A O 1
ATOM 624 N N . THR A 1 85 ? 37.513 -8.143 -50.321 1.00 74.50 85 THR A N 1
ATOM 625 C CA . THR A 1 85 ? 36.908 -6.856 -49.972 1.00 74.50 85 THR A CA 1
ATOM 626 C C . THR A 1 85 ? 36.517 -6.058 -51.217 1.00 74.50 85 THR A C 1
ATOM 628 O O . THR A 1 85 ? 37.297 -5.894 -52.150 1.00 74.50 85 THR A O 1
ATOM 631 N N . LEU A 1 86 ? 35.304 -5.497 -51.207 1.00 81.75 86 LEU A N 1
ATOM 632 C CA . LEU A 1 86 ? 34.844 -4.523 -52.196 1.00 81.75 86 LEU A CA 1
ATOM 633 C C . LEU A 1 86 ? 34.878 -3.125 -51.570 1.00 81.75 86 LEU A C 1
ATOM 635 O O . LEU A 1 86 ? 34.099 -2.825 -50.668 1.00 81.75 86 LEU A O 1
ATOM 639 N N . VAL A 1 87 ? 35.779 -2.263 -52.044 1.00 81.44 87 VAL A N 1
ATOM 640 C CA . VAL A 1 87 ? 35.907 -0.880 -51.560 1.00 81.44 87 VAL A CA 1
ATOM 641 C C . VAL A 1 87 ? 35.278 0.074 -52.572 1.00 81.44 87 VAL A C 1
ATOM 643 O O . VAL A 1 87 ? 35.810 0.273 -53.662 1.00 81.44 87 VAL A O 1
ATOM 646 N N . LEU A 1 88 ? 34.154 0.688 -52.204 1.00 82.25 88 LEU A N 1
ATOM 647 C CA . LEU A 1 88 ? 33.466 1.698 -53.011 1.00 82.25 88 LEU A CA 1
ATOM 648 C C . LEU A 1 88 ? 33.745 3.078 -52.407 1.00 82.25 88 LEU A C 1
ATOM 650 O O . LEU A 1 88 ? 33.339 3.364 -51.286 1.00 82.25 88 LEU A O 1
ATOM 654 N N . THR A 1 89 ? 34.475 3.929 -53.128 1.00 80.88 89 THR A N 1
ATOM 655 C CA . THR A 1 89 ? 34.854 5.278 -52.661 1.00 80.88 89 THR A CA 1
ATOM 656 C C . THR A 1 89 ? 33.869 6.371 -53.084 1.00 80.88 89 THR A C 1
ATOM 658 O O . THR A 1 89 ? 33.974 7.503 -52.618 1.00 80.88 89 THR A O 1
ATOM 661 N N . GLY A 1 90 ? 32.923 6.047 -53.971 1.00 83.81 90 GLY A N 1
ATOM 662 C CA . GLY A 1 90 ? 31.863 6.945 -54.433 1.00 83.81 90 GLY A CA 1
ATOM 663 C C . GLY A 1 90 ? 30.516 6.677 -53.761 1.00 83.81 90 GLY A C 1
ATOM 664 O O . GLY A 1 90 ? 30.341 5.685 -53.057 1.00 83.81 90 GLY A O 1
ATOM 665 N N . ALA A 1 91 ? 29.544 7.558 -54.016 1.00 80.25 91 ALA A N 1
ATOM 666 C CA . ALA A 1 91 ? 28.168 7.347 -53.583 1.00 80.25 91 ALA A CA 1
ATOM 667 C C . ALA A 1 91 ? 27.589 6.089 -54.244 1.00 80.25 91 ALA A C 1
ATOM 669 O O . ALA A 1 91 ? 27.630 5.937 -55.466 1.00 80.25 91 ALA A O 1
ATOM 670 N N . VAL A 1 92 ? 27.025 5.204 -53.428 1.00 84.62 92 VAL A N 1
ATOM 671 C CA . VAL A 1 92 ? 26.322 4.006 -53.885 1.00 84.62 92 VAL A CA 1
ATOM 672 C C . VAL A 1 92 ? 24.833 4.287 -53.765 1.00 84.62 92 VAL A C 1
ATOM 674 O O . VAL A 1 92 ? 24.349 4.598 -52.681 1.00 84.62 92 VAL A O 1
ATOM 677 N N . SER A 1 93 ? 24.110 4.202 -54.879 1.00 83.62 93 SER A N 1
ATOM 678 C CA . SER A 1 93 ? 22.650 4.305 -54.890 1.00 83.62 93 SER A CA 1
ATOM 679 C C . SER A 1 93 ? 22.055 2.984 -55.353 1.00 83.62 93 SER A C 1
ATOM 681 O O . SER A 1 93 ? 22.580 2.331 -56.255 1.00 83.62 93 SER A O 1
ATOM 683 N N . ILE A 1 94 ? 20.969 2.580 -54.705 1.00 85.06 94 ILE A N 1
ATOM 684 C CA . ILE A 1 94 ? 20.169 1.423 -55.091 1.00 85.06 94 ILE A CA 1
ATOM 685 C C . ILE A 1 94 ? 18.929 1.992 -55.773 1.00 85.06 94 ILE A C 1
ATOM 687 O O . ILE A 1 94 ? 18.285 2.889 -55.232 1.00 85.06 94 ILE A O 1
ATOM 691 N N . ALA A 1 95 ? 18.633 1.524 -56.985 1.00 82.94 95 ALA A N 1
ATOM 692 C CA . ALA A 1 95 ? 17.456 1.979 -57.714 1.00 82.94 95 ALA A CA 1
ATOM 693 C C . ALA A 1 95 ? 16.165 1.615 -56.961 1.00 82.94 95 ALA A C 1
ATOM 695 O O . ALA A 1 95 ? 16.123 0.625 -56.231 1.00 82.94 95 ALA A O 1
ATOM 696 N N . ASP A 1 96 ? 15.106 2.394 -57.179 1.00 80.75 96 ASP A N 1
ATOM 697 C CA . ASP A 1 96 ? 13.802 2.153 -56.562 1.00 80.75 96 ASP A CA 1
ATOM 698 C C . ASP A 1 96 ? 13.290 0.720 -56.822 1.00 80.75 96 ASP A C 1
ATOM 700 O O . ASP A 1 96 ? 13.495 0.141 -57.897 1.00 80.75 96 ASP A O 1
ATOM 704 N N . GLY A 1 97 ? 12.670 0.122 -55.803 1.00 77.44 97 GLY A N 1
ATOM 705 C CA . GLY A 1 97 ? 12.208 -1.269 -55.816 1.00 77.44 97 GLY A CA 1
ATOM 706 C C . GLY A 1 97 ? 13.313 -2.338 -55.865 1.00 77.44 97 GLY A C 1
ATOM 707 O O . GLY A 1 97 ? 13.010 -3.510 -56.109 1.00 77.44 97 GLY A O 1
ATOM 708 N N . LYS A 1 98 ? 14.591 -1.974 -55.680 1.00 82.88 98 LYS A N 1
ATOM 709 C CA . LYS A 1 98 ? 15.710 -2.922 -55.534 1.00 82.88 98 LYS A CA 1
ATOM 710 C C . LYS A 1 98 ? 16.199 -2.970 -54.088 1.00 82.88 98 LYS A C 1
ATOM 712 O O . LYS A 1 98 ? 16.022 -2.028 -53.325 1.00 82.88 98 LYS A O 1
ATOM 717 N N . TYR A 1 99 ? 16.841 -4.079 -53.732 1.00 78.88 99 TYR A N 1
ATOM 718 C CA . TYR A 1 99 ? 17.341 -4.336 -52.384 1.00 78.88 99 TYR A CA 1
ATOM 719 C C . TYR A 1 99 ? 18.832 -4.660 -52.434 1.00 78.88 99 TYR A C 1
ATOM 721 O O . TYR A 1 99 ? 19.293 -5.338 -53.353 1.00 78.88 99 TYR A O 1
ATOM 729 N N . LEU A 1 100 ? 19.576 -4.198 -51.431 1.00 84.31 100 LEU A N 1
ATOM 730 C CA . LEU A 1 100 ? 20.923 -4.681 -51.159 1.00 84.31 100 LEU A CA 1
ATOM 731 C C . LEU A 1 100 ? 20.820 -5.833 -50.160 1.00 84.31 100 LEU A C 1
ATOM 733 O O . LEU A 1 100 ? 20.490 -5.624 -48.996 1.00 84.31 100 LEU A O 1
ATOM 737 N N . THR A 1 101 ? 21.103 -7.049 -50.617 1.00 78.81 101 THR A N 1
ATOM 738 C CA . THR A 1 101 ? 21.222 -8.216 -49.740 1.00 78.81 101 THR A CA 1
ATOM 739 C C . THR A 1 101 ? 22.680 -8.374 -49.335 1.00 78.81 101 THR A C 1
ATOM 741 O O . THR A 1 101 ? 23.528 -8.670 -50.174 1.00 78.81 101 THR A O 1
ATOM 744 N N . LEU A 1 102 ? 22.981 -8.180 -48.053 1.00 78.25 102 LEU A N 1
ATOM 745 C CA . LEU A 1 102 ? 24.301 -8.457 -47.490 1.00 78.25 102 LEU A CA 1
ATOM 746 C C . LEU A 1 102 ? 24.223 -9.785 -46.747 1.00 78.25 102 LEU A C 1
ATOM 748 O O . LEU A 1 102 ? 23.607 -9.877 -45.689 1.00 78.25 102 LEU A O 1
ATOM 752 N N . LEU A 1 103 ? 24.814 -10.823 -47.334 1.00 71.62 103 LEU A N 1
ATOM 753 C CA . LEU A 1 103 ? 24.950 -12.117 -46.678 1.00 71.62 103 LEU A CA 1
ATOM 754 C C . LEU A 1 103 ? 26.057 -11.996 -45.634 1.00 71.62 103 LEU A C 1
ATOM 756 O O . LEU A 1 103 ? 27.224 -11.813 -45.980 1.00 71.62 103 LEU A O 1
ATOM 760 N N . THR A 1 104 ? 25.690 -12.078 -44.363 1.00 67.50 104 THR A N 1
ATOM 761 C CA . THR A 1 104 ? 26.655 -12.249 -43.284 1.00 67.50 104 THR A CA 1
ATOM 762 C C . THR A 1 104 ? 26.745 -13.729 -42.933 1.00 67.50 104 THR A C 1
ATOM 764 O O . THR A 1 104 ? 25.758 -14.457 -42.973 1.00 67.50 104 THR A O 1
ATOM 767 N N . ASP A 1 105 ? 27.943 -14.204 -42.607 1.00 65.94 105 ASP A N 1
ATOM 768 C CA . ASP A 1 105 ? 28.195 -15.606 -42.249 1.00 65.94 105 ASP A CA 1
ATOM 769 C C . ASP A 1 105 ? 27.711 -15.972 -40.832 1.00 65.94 105 ASP A C 1
ATOM 771 O O . ASP A 1 105 ? 27.945 -17.085 -40.364 1.00 65.94 105 ASP A O 1
ATOM 775 N N . GLY A 1 106 ? 27.071 -15.028 -40.129 1.00 59.84 106 GLY A N 1
ATOM 776 C CA . GLY A 1 106 ? 26.565 -15.177 -38.763 1.00 59.84 106 GLY A CA 1
ATOM 777 C C . GLY A 1 106 ? 27.641 -15.377 -37.687 1.00 59.84 106 GLY A C 1
ATOM 778 O O . GLY A 1 106 ? 27.304 -15.432 -36.507 1.00 59.84 106 GLY A O 1
ATOM 779 N N . LEU A 1 107 ? 28.921 -15.479 -38.063 1.00 53.25 107 LEU A N 1
ATOM 780 C CA . LEU A 1 107 ? 30.024 -15.813 -37.158 1.00 53.25 107 LEU A CA 1
ATOM 781 C C . LEU A 1 107 ? 31.046 -14.680 -37.031 1.00 53.25 107 LEU A C 1
ATOM 783 O O . LEU A 1 107 ? 31.668 -14.565 -35.974 1.00 53.25 107 LEU A O 1
ATOM 787 N N . THR A 1 108 ? 31.224 -13.835 -38.057 1.00 49.47 108 THR A N 1
ATOM 788 C CA . THR A 1 108 ? 32.225 -12.750 -38.021 1.00 49.47 108 THR A CA 1
ATOM 789 C C . THR A 1 108 ? 31.820 -11.424 -38.682 1.00 49.47 108 THR A C 1
ATOM 791 O O . THR A 1 108 ? 32.539 -10.437 -38.513 1.00 49.47 108 THR A O 1
ATOM 794 N N . GLY A 1 109 ? 30.682 -11.336 -39.383 1.00 53.62 109 GLY A N 1
ATOM 795 C CA . GLY A 1 109 ? 30.295 -10.129 -40.129 1.00 53.62 109 GLY A CA 1
ATOM 796 C C . GLY A 1 109 ? 28.935 -9.545 -39.744 1.00 53.62 109 GLY A C 1
ATOM 797 O O . GLY A 1 109 ? 27.935 -10.246 -39.708 1.00 53.62 109 GLY A O 1
ATOM 798 N N . GLY A 1 110 ? 28.880 -8.236 -39.516 1.00 62.94 110 GLY A N 1
ATOM 799 C CA . GLY A 1 110 ? 27.661 -7.423 -39.554 1.00 62.94 110 GLY A CA 1
ATOM 800 C C . GLY A 1 110 ? 27.860 -6.274 -40.542 1.00 62.94 110 GLY A C 1
ATOM 801 O O . GLY A 1 110 ? 28.977 -6.053 -41.019 1.00 62.94 110 GLY A O 1
ATOM 802 N N . ILE A 1 111 ? 26.814 -5.503 -40.841 1.00 73.50 111 ILE A N 1
ATOM 803 C CA . ILE A 1 111 ? 27.000 -4.246 -41.574 1.00 73.50 111 ILE A CA 1
ATOM 804 C C . ILE A 1 111 ? 27.658 -3.252 -40.616 1.00 73.50 111 ILE A C 1
ATOM 806 O O . ILE A 1 111 ? 27.011 -2.701 -39.729 1.00 73.50 111 ILE A O 1
ATOM 810 N N . LYS A 1 112 ? 28.967 -3.042 -40.764 1.00 65.56 112 LYS A N 1
ATOM 811 C CA . LYS A 1 112 ? 29.681 -2.016 -40.004 1.00 65.56 112 LYS A CA 1
ATOM 812 C C . LYS A 1 112 ? 29.577 -0.687 -40.741 1.00 65.56 112 LYS A C 1
ATOM 814 O O . LYS A 1 112 ? 30.308 -0.432 -41.697 1.00 65.56 112 LYS A O 1
ATOM 819 N N . PHE A 1 113 ? 28.686 0.172 -40.276 1.00 71.62 113 PHE A N 1
ATOM 820 C CA . PHE A 1 113 ? 28.552 1.532 -40.780 1.00 71.62 113 PHE A CA 1
ATOM 821 C C . PHE A 1 113 ? 29.649 2.427 -40.183 1.00 71.62 113 PHE A C 1
ATOM 823 O O . PHE A 1 113 ? 29.458 3.110 -39.186 1.00 71.62 113 PHE A O 1
ATOM 830 N N . GLY A 1 114 ? 30.838 2.382 -40.788 1.00 59.28 114 GLY A N 1
ATOM 831 C CA . GLY A 1 114 ? 31.960 3.255 -40.433 1.00 59.28 114 GLY A CA 1
ATOM 832 C C . GLY A 1 114 ? 32.600 2.978 -39.063 1.00 59.28 114 GLY A C 1
ATOM 833 O O . GLY A 1 114 ? 32.187 2.112 -38.297 1.00 59.28 114 GLY A O 1
ATOM 834 N N . ALA A 1 115 ? 33.694 3.686 -38.779 1.00 55.81 115 ALA A N 1
ATOM 835 C CA . ALA A 1 115 ? 34.386 3.652 -37.484 1.00 55.81 115 ALA A CA 1
ATOM 836 C C . ALA A 1 115 ? 34.133 4.921 -36.644 1.00 55.81 115 ALA A C 1
ATOM 838 O O . ALA A 1 115 ? 34.624 5.013 -35.524 1.00 55.81 115 ALA A O 1
ATOM 839 N N . SER A 1 116 ? 33.417 5.904 -37.203 1.00 61.50 116 SER A N 1
ATOM 840 C CA . SER A 1 116 ? 33.314 7.264 -36.663 1.00 61.50 116 SER A CA 1
ATOM 841 C C . SER A 1 116 ? 32.040 8.014 -37.085 1.00 61.50 116 SER A C 1
ATOM 843 O O . SER A 1 116 ? 32.046 9.241 -37.058 1.00 61.50 116 SER A O 1
ATOM 845 N N . GLY A 1 117 ? 30.998 7.328 -37.566 1.00 57.06 117 GLY A N 1
ATOM 846 C CA . GLY A 1 117 ? 29.801 7.981 -38.105 1.00 57.06 117 GLY A CA 1
ATOM 847 C C . GLY A 1 117 ? 28.512 7.331 -37.625 1.00 5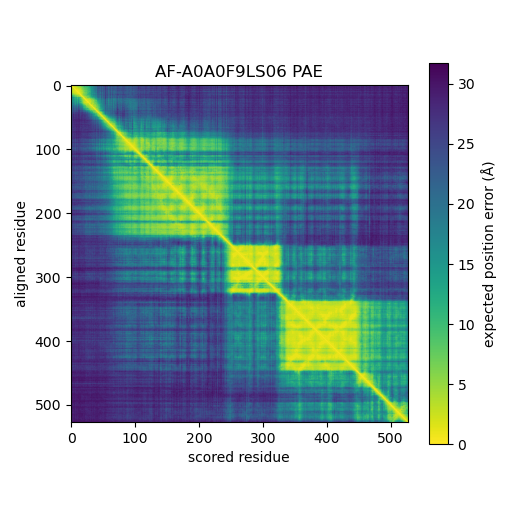7.06 117 GLY A C 1
ATOM 848 O O . GLY A 1 117 ? 28.463 6.114 -37.457 1.00 57.06 117 GLY A O 1
ATOM 849 N N . ASP A 1 118 ? 27.489 8.158 -37.429 1.00 63.97 118 ASP A N 1
ATOM 850 C CA . ASP A 1 118 ? 26.134 7.723 -37.108 1.00 63.97 118 ASP A CA 1
ATOM 851 C C . ASP A 1 118 ? 25.526 6.953 -38.284 1.00 63.97 118 ASP A C 1
ATOM 853 O O . ASP A 1 118 ? 25.706 7.304 -39.456 1.00 63.97 118 ASP A O 1
ATOM 857 N N . VAL A 1 119 ? 24.756 5.913 -37.975 1.00 72.38 119 VAL A N 1
ATOM 858 C CA . VAL A 1 119 ? 23.894 5.267 -38.966 1.00 72.38 119 VAL A CA 1
ATOM 859 C C . VAL A 1 119 ? 22.649 6.119 -39.118 1.00 72.38 119 VAL A C 1
ATOM 861 O O . VAL A 1 119 ? 21.696 5.982 -38.356 1.00 72.38 119 VAL A O 1
ATOM 864 N N . VAL A 1 120 ? 22.640 7.004 -40.110 1.00 66.81 120 VAL A N 1
ATOM 865 C CA . VAL A 1 120 ? 21.436 7.777 -40.416 1.00 66.81 120 VAL A CA 1
ATOM 866 C C . VAL A 1 120 ? 20.572 6.987 -41.391 1.00 66.81 120 VAL A C 1
ATOM 868 O O . VAL A 1 120 ? 20.796 6.983 -42.602 1.00 66.81 120 VAL A O 1
ATOM 871 N N . LEU A 1 121 ? 19.574 6.290 -40.852 1.00 73.81 121 LEU A N 1
ATOM 872 C CA . LEU A 1 121 ? 18.542 5.626 -41.641 1.00 73.81 121 LEU A CA 1
ATOM 873 C C . LEU A 1 121 ? 17.498 6.669 -42.067 1.00 73.81 121 LEU A C 1
ATOM 875 O O . LEU A 1 121 ? 16.473 6.844 -41.412 1.00 73.81 121 LEU A O 1
ATOM 879 N N . TYR A 1 122 ? 17.760 7.387 -43.162 1.00 64.12 122 TYR A N 1
ATOM 880 C CA . TYR A 1 122 ? 16.740 8.226 -43.795 1.00 64.12 122 TYR A CA 1
ATOM 881 C C . TYR A 1 122 ? 15.644 7.328 -44.374 1.00 64.12 122 TYR A C 1
ATOM 883 O O . TYR A 1 122 ? 15.918 6.461 -45.205 1.00 64.12 122 TYR A O 1
ATOM 891 N N . ARG A 1 123 ? 14.399 7.525 -43.943 1.00 63.38 123 ARG A N 1
ATOM 892 C CA . ARG A 1 123 ? 13.246 6.752 -44.422 1.00 63.38 123 ARG A CA 1
ATOM 893 C C . ARG A 1 123 ? 12.362 7.614 -45.325 1.00 63.38 123 ARG A C 1
ATOM 895 O O . ARG A 1 123 ? 12.272 8.824 -45.141 1.00 63.38 123 ARG A O 1
ATOM 902 N N . GLY A 1 124 ? 11.717 6.977 -46.305 1.00 59.38 124 GLY A N 1
ATOM 903 C CA . GLY A 1 124 ? 10.594 7.551 -47.056 1.00 59.38 124 GLY A CA 1
ATOM 904 C C . GLY A 1 124 ? 9.279 7.494 -46.259 1.00 59.38 124 GLY A C 1
ATOM 905 O O . GLY A 1 124 ? 9.280 7.177 -45.075 1.00 59.38 124 GLY A O 1
ATOM 906 N N . ALA A 1 125 ? 8.144 7.745 -46.918 1.00 54.69 125 ALA A N 1
ATOM 907 C CA . ALA A 1 125 ? 6.836 8.006 -46.293 1.00 54.69 125 ALA A CA 1
ATOM 908 C C . ALA A 1 125 ? 6.272 6.936 -45.320 1.00 54.69 125 ALA A C 1
ATOM 910 O O . ALA A 1 125 ? 5.340 7.242 -44.588 1.00 54.69 125 ALA A O 1
ATOM 911 N N . ALA A 1 126 ? 6.798 5.704 -45.296 1.00 58.28 126 ALA A N 1
ATOM 912 C CA . ALA A 1 126 ? 6.235 4.588 -44.518 1.00 58.28 126 ALA A CA 1
ATOM 913 C C . ALA A 1 126 ? 6.863 4.363 -43.124 1.00 58.28 126 ALA A C 1
ATOM 915 O O . ALA A 1 126 ? 6.381 3.521 -42.375 1.00 58.28 126 ALA A O 1
ATOM 916 N N . ASN A 1 127 ? 7.925 5.093 -42.763 1.00 69.81 127 ASN A N 1
ATOM 917 C CA . ASN A 1 127 ? 8.391 5.253 -41.379 1.00 69.81 127 ASN A CA 1
ATOM 918 C C . ASN A 1 127 ? 8.489 3.991 -40.478 1.00 69.81 127 ASN A C 1
ATOM 920 O O . ASN A 1 127 ? 8.291 4.076 -39.267 1.00 69.81 127 ASN A O 1
ATOM 924 N N . THR A 1 128 ? 8.894 2.840 -41.018 1.00 73.56 128 THR A N 1
ATOM 925 C CA . THR A 1 128 ? 8.989 1.570 -40.267 1.00 73.56 128 THR A CA 1
ATOM 926 C C . THR A 1 128 ? 10.369 0.920 -40.392 1.00 73.56 128 THR A C 1
ATOM 928 O O . THR A 1 128 ? 11.002 0.972 -41.447 1.00 73.56 128 THR A O 1
ATOM 931 N N . LEU A 1 129 ? 10.858 0.330 -39.294 1.00 82.88 129 LEU A N 1
ATOM 932 C CA . LEU A 1 129 ? 11.991 -0.602 -39.275 1.00 82.88 129 LEU A CA 1
ATOM 933 C C . LEU A 1 129 ? 11.421 -1.993 -38.983 1.00 82.88 129 LEU A C 1
ATOM 935 O O . LEU A 1 129 ? 10.964 -2.243 -37.874 1.00 82.88 129 LEU A O 1
ATOM 939 N N . TYR A 1 130 ? 11.430 -2.880 -39.975 1.00 79.50 130 TYR A N 1
ATOM 940 C CA . TYR A 1 130 ? 10.990 -4.261 -39.793 1.00 79.50 130 TYR A CA 1
ATOM 941 C C . TYR A 1 130 ? 12.166 -5.134 -39.361 1.00 79.50 130 TYR A C 1
ATOM 943 O O . TYR A 1 130 ? 13.200 -5.158 -40.029 1.00 79.50 130 TYR A O 1
ATOM 951 N N . LEU A 1 131 ? 11.987 -5.868 -38.267 1.00 81.00 131 LEU A N 1
ATOM 952 C CA . LEU A 1 131 ? 12.850 -6.980 -37.876 1.00 81.00 131 LEU A CA 1
ATOM 953 C C . LEU A 1 131 ? 12.190 -8.279 -38.357 1.00 81.00 131 LEU A C 1
ATOM 955 O O . LEU A 1 131 ? 10.962 -8.396 -38.317 1.00 81.00 131 LEU A O 1
ATOM 959 N N . GLY A 1 132 ? 12.971 -9.238 -38.856 1.00 77.44 132 GLY A N 1
ATOM 960 C CA . GLY A 1 132 ? 12.444 -10.545 -39.235 1.00 77.44 132 GLY A CA 1
ATOM 961 C C . GLY A 1 132 ? 11.965 -11.340 -38.017 1.00 77.44 132 GLY A C 1
ATOM 962 O O . GLY A 1 132 ? 12.281 -11.026 -36.870 1.00 77.44 132 GLY A O 1
ATOM 963 N N . THR A 1 133 ? 11.195 -12.405 -38.248 1.00 78.50 133 THR A N 1
ATOM 964 C CA . THR A 1 133 ? 10.798 -13.322 -37.170 1.00 78.50 133 THR A CA 1
ATOM 965 C C . THR A 1 133 ? 12.035 -13.919 -36.497 1.00 78.50 133 THR A C 1
ATOM 967 O O . THR A 1 133 ? 12.823 -14.599 -37.150 1.00 78.50 133 THR A O 1
ATOM 970 N N . GLY A 1 134 ? 12.174 -13.702 -35.187 1.00 79.25 134 GLY A N 1
ATOM 971 C CA . GLY A 1 134 ? 13.314 -14.177 -34.397 1.00 79.25 134 GLY A CA 1
ATOM 972 C C . GLY A 1 134 ? 14.505 -13.214 -34.339 1.00 79.25 134 GLY A C 1
ATOM 973 O O . GLY A 1 134 ? 15.461 -13.503 -33.621 1.00 79.25 134 GLY A O 1
ATOM 974 N N . ASP A 1 135 ? 14.446 -12.075 -35.035 1.00 80.38 135 ASP A N 1
ATOM 975 C CA . ASP A 1 135 ? 15.470 -11.035 -34.942 1.00 80.38 135 ASP A CA 1
ATOM 976 C C . ASP A 1 135 ? 15.253 -10.148 -33.705 1.00 80.38 135 ASP A C 1
ATOM 978 O O . ASP A 1 135 ? 14.130 -9.930 -33.251 1.00 80.38 135 ASP A O 1
ATOM 982 N N . SER A 1 136 ? 16.343 -9.590 -33.176 1.00 84.19 136 SER A N 1
ATOM 983 C CA . SER A 1 136 ? 16.325 -8.663 -32.038 1.00 84.19 136 SER A CA 1
ATOM 984 C C . SER A 1 136 ? 17.041 -7.361 -32.381 1.00 84.19 136 SER A C 1
ATOM 986 O O . SER A 1 136 ? 18.144 -7.396 -32.933 1.00 84.19 136 SER A O 1
ATOM 988 N N . LEU A 1 137 ? 16.487 -6.222 -31.965 1.00 86.88 137 LEU A N 1
ATOM 989 C CA . LEU A 1 137 ? 17.232 -4.967 -31.908 1.00 86.88 137 LEU A CA 1
ATOM 990 C C . LEU A 1 137 ? 17.989 -4.906 -30.579 1.00 86.88 137 LEU A C 1
ATOM 992 O O . LEU A 1 137 ? 17.378 -4.888 -29.514 1.00 86.88 137 LEU A O 1
ATOM 996 N N . LYS A 1 138 ? 19.323 -4.876 -30.635 1.00 84.75 138 LYS A N 1
ATOM 997 C CA . LYS A 1 138 ? 20.175 -4.790 -29.444 1.00 84.75 138 LYS A CA 1
ATOM 998 C C . LYS A 1 138 ? 21.092 -3.580 -29.519 1.00 84.75 138 LYS A C 1
ATOM 1000 O O . LYS A 1 138 ? 21.908 -3.472 -30.432 1.00 84.75 138 LYS A O 1
ATOM 1005 N N . ILE A 1 139 ? 21.023 -2.731 -28.500 1.00 84.62 139 ILE A N 1
ATOM 1006 C CA . ILE A 1 139 ? 21.991 -1.659 -28.264 1.00 84.62 139 ILE A CA 1
ATOM 1007 C C . ILE A 1 139 ? 22.967 -2.180 -27.213 1.00 84.62 139 ILE A C 1
ATOM 1009 O O . ILE A 1 139 ? 22.599 -2.438 -26.074 1.00 84.62 139 ILE A O 1
ATOM 1013 N N . VAL A 1 140 ? 24.206 -2.447 -27.626 1.00 81.94 140 VAL A N 1
ATOM 1014 C CA . VAL A 1 140 ? 25.212 -3.107 -26.769 1.00 81.94 140 VAL A CA 1
ATOM 1015 C C . VAL A 1 140 ? 25.838 -2.128 -25.769 1.00 81.94 140 VAL A C 1
ATOM 1017 O O . VAL A 1 140 ? 26.302 -2.541 -24.711 1.00 81.94 140 VAL A O 1
ATOM 1020 N N . SER A 1 141 ? 25.852 -0.838 -26.103 1.00 82.31 141 SER A N 1
ATOM 1021 C CA . SER A 1 141 ? 26.360 0.248 -25.264 1.00 82.31 141 SER A CA 1
ATOM 1022 C C . SER A 1 141 ? 25.819 1.591 -25.755 1.00 82.31 141 SER A C 1
ATOM 1024 O O . SER A 1 141 ? 25.624 1.748 -26.960 1.00 82.31 141 SER A O 1
ATOM 1026 N N . GLY A 1 142 ? 25.685 2.568 -24.859 1.00 85.88 142 GLY A N 1
ATOM 1027 C CA . GLY A 1 142 ? 25.214 3.921 -25.178 1.00 85.88 142 GLY A CA 1
ATOM 1028 C C . GLY A 1 142 ? 23.787 4.182 -24.697 1.00 85.88 142 GLY A C 1
ATOM 1029 O O . GLY A 1 142 ? 23.197 3.341 -24.023 1.00 85.88 142 GLY A O 1
ATOM 1030 N N . ALA A 1 143 ? 23.262 5.362 -25.026 1.00 86.75 143 ALA A N 1
ATOM 1031 C CA . ALA A 1 143 ? 21.887 5.751 -24.732 1.00 86.75 143 ALA A CA 1
ATOM 1032 C C . ALA A 1 143 ? 20.969 5.434 -25.921 1.00 86.75 143 ALA A C 1
ATOM 1034 O O . ALA A 1 143 ? 21.385 5.529 -27.078 1.00 86.75 143 ALA A O 1
ATOM 1035 N N . LEU A 1 144 ? 19.725 5.065 -25.621 1.00 88.62 144 LEU A N 1
ATOM 1036 C CA . LEU A 1 144 ? 18.630 5.067 -26.583 1.00 88.62 144 LEU A CA 1
ATOM 1037 C C . LEU A 1 144 ? 17.751 6.272 -26.275 1.00 88.62 144 LEU A C 1
ATOM 1039 O O . LEU A 1 144 ? 17.060 6.275 -25.260 1.00 88.62 144 LEU A O 1
ATOM 1043 N N . ASP A 1 145 ? 17.752 7.249 -27.172 1.00 88.25 145 ASP A N 1
ATOM 1044 C CA . ASP A 1 145 ? 16.884 8.413 -27.060 1.00 88.25 145 ASP A CA 1
ATOM 1045 C C . ASP A 1 145 ? 15.682 8.248 -27.996 1.00 88.25 145 ASP A C 1
ATOM 1047 O O . ASP A 1 145 ? 15.838 8.047 -29.204 1.00 88.25 145 ASP A O 1
ATOM 1051 N N . VAL A 1 146 ? 14.476 8.361 -27.438 1.00 89.25 146 VAL A N 1
ATOM 1052 C CA . VAL A 1 146 ? 13.226 8.469 -28.199 1.00 89.25 146 VAL A CA 1
ATOM 1053 C C . VAL A 1 146 ? 12.742 9.907 -28.074 1.00 89.25 146 VAL A C 1
ATOM 1055 O O . VAL A 1 146 ? 12.234 10.317 -27.035 1.00 89.25 146 VAL A O 1
ATOM 1058 N N . ILE A 1 147 ? 12.948 10.695 -29.129 1.00 90.19 147 ILE A N 1
ATOM 1059 C CA . ILE A 1 147 ? 12.534 12.099 -29.185 1.00 90.19 147 ILE A CA 1
ATOM 1060 C C . ILE A 1 147 ? 11.334 12.196 -30.117 1.00 90.19 147 ILE A C 1
ATOM 1062 O O . ILE A 1 147 ? 11.432 11.864 -31.299 1.00 90.19 147 ILE A O 1
ATOM 1066 N N . HIS A 1 148 ? 10.218 12.682 -29.587 1.00 92.19 148 HIS A N 1
ATOM 1067 C CA . HIS A 1 148 ? 8.972 12.838 -30.320 1.00 92.19 148 HIS A CA 1
ATOM 1068 C C . HIS A 1 148 ? 8.410 14.248 -30.126 1.00 92.19 148 HIS A C 1
ATOM 1070 O O . HIS A 1 148 ? 8.461 14.807 -29.031 1.00 92.19 148 HIS A O 1
ATOM 1076 N N . ILE A 1 149 ? 7.884 14.817 -31.209 1.00 91.19 149 ILE A N 1
ATOM 1077 C CA . ILE A 1 149 ? 7.157 16.085 -31.218 1.00 91.19 149 ILE A CA 1
ATOM 1078 C C . ILE A 1 149 ? 5.864 15.807 -31.969 1.00 91.19 149 ILE A C 1
ATOM 1080 O O . ILE A 1 149 ? 5.896 15.651 -33.190 1.00 91.19 149 ILE A O 1
ATOM 1084 N N . SER A 1 150 ? 4.761 15.739 -31.232 1.00 91.81 150 SER A N 1
ATOM 1085 C CA . SER A 1 150 ? 3.446 15.526 -31.823 1.00 91.81 150 SER A CA 1
ATOM 1086 C C . SER A 1 150 ? 3.061 16.710 -32.713 1.00 91.81 150 SER A C 1
ATOM 1088 O O . SER A 1 150 ? 3.354 17.874 -32.408 1.00 91.81 150 SER A O 1
ATOM 1090 N N . THR A 1 151 ? 2.419 16.409 -33.841 1.00 91.44 151 THR A N 1
ATOM 1091 C CA . THR A 1 151 ? 1.841 17.414 -34.749 1.00 91.44 151 THR A CA 1
ATOM 1092 C C . THR A 1 151 ? 0.318 17.339 -34.838 1.00 91.44 151 THR A C 1
ATOM 1094 O O . THR A 1 151 ? -0.281 18.160 -35.534 1.00 91.44 151 THR A O 1
ATOM 1097 N N . GLU A 1 152 ? -0.296 16.368 -34.162 1.00 92.50 152 GLU A N 1
ATOM 1098 C CA . GLU A 1 152 ? -1.727 16.054 -34.209 1.00 92.50 152 GLU A CA 1
ATOM 1099 C C . GLU A 1 152 ? -2.224 15.644 -32.811 1.00 92.50 152 GLU A C 1
ATOM 1101 O O . GLU A 1 152 ? -1.443 15.199 -31.970 1.00 92.50 152 GLU A O 1
ATOM 1106 N N . ASP A 1 153 ? -3.520 15.810 -32.549 1.00 89.31 153 ASP A N 1
ATOM 1107 C CA . ASP A 1 153 ? -4.135 15.306 -31.317 1.00 89.31 153 ASP A CA 1
ATOM 1108 C C . ASP A 1 153 ? -4.123 13.763 -31.313 1.00 89.31 153 ASP A C 1
ATOM 1110 O O . ASP A 1 153 ? -4.212 13.155 -32.378 1.00 89.31 153 ASP A O 1
ATOM 1114 N N . ASP A 1 154 ? -4.073 13.144 -30.126 1.00 87.00 154 ASP A N 1
ATOM 1115 C CA . ASP A 1 154 ? -4.077 11.674 -29.952 1.00 87.00 154 ASP A CA 1
ATOM 1116 C C . ASP A 1 154 ? -2.862 10.961 -30.591 1.00 87.00 154 ASP A C 1
ATOM 1118 O O . ASP A 1 154 ? -2.966 9.885 -31.175 1.00 87.00 154 ASP A O 1
ATOM 1122 N N . ASP A 1 155 ? -1.690 11.598 -30.510 1.00 89.56 155 ASP A N 1
ATOM 1123 C CA . ASP A 1 155 ? -0.421 11.060 -31.009 1.00 89.56 155 ASP A CA 1
ATOM 1124 C C . ASP A 1 155 ? 0.353 10.318 -29.904 1.00 89.56 155 ASP A C 1
ATOM 1126 O O . ASP A 1 155 ? 0.411 10.759 -28.750 1.00 89.56 155 ASP A O 1
ATOM 1130 N N . HIS A 1 156 ? 0.999 9.208 -30.267 1.00 89.38 156 HIS A N 1
ATOM 1131 C CA . HIS A 1 156 ? 1.784 8.375 -29.358 1.00 89.38 156 HIS A CA 1
ATOM 1132 C C . HIS A 1 156 ? 3.275 8.454 -29.699 1.00 89.38 156 HIS A C 1
ATOM 1134 O O . HIS A 1 156 ? 3.731 8.014 -30.754 1.00 89.38 156 HIS A O 1
ATOM 1140 N N . ALA A 1 157 ? 4.075 8.947 -28.751 1.00 90.31 157 ALA A N 1
ATOM 1141 C CA . ALA A 1 157 ? 5.528 9.027 -28.901 1.00 90.31 157 ALA A CA 1
ATOM 1142 C C . ALA A 1 157 ? 6.212 7.651 -28.982 1.00 90.31 157 ALA A C 1
ATOM 1144 O O . ALA A 1 157 ? 7.206 7.478 -29.692 1.00 90.31 157 ALA A O 1
ATOM 1145 N N . LEU A 1 158 ? 5.694 6.694 -28.213 1.00 91.94 158 LEU A N 1
ATOM 1146 C CA . LEU A 1 158 ? 6.156 5.318 -28.136 1.00 91.94 158 LEU A CA 1
ATOM 1147 C C . LEU A 1 158 ? 4.961 4.433 -27.791 1.00 91.94 158 LEU A C 1
ATOM 1149 O O . LEU A 1 158 ? 4.311 4.645 -26.772 1.00 91.94 158 LEU A O 1
ATOM 1153 N N . GLU A 1 159 ? 4.733 3.417 -28.611 1.00 90.75 159 GLU A N 1
ATOM 1154 C CA . GLU A 1 159 ? 3.733 2.380 -28.382 1.00 90.75 159 GLU A CA 1
ATOM 1155 C C . GLU A 1 159 ? 4.434 1.019 -28.342 1.00 90.75 159 GLU A C 1
ATOM 1157 O O . GLU A 1 159 ? 5.340 0.745 -29.136 1.00 90.75 159 GLU A O 1
ATOM 1162 N N . ILE A 1 160 ? 4.053 0.184 -27.374 1.00 91.50 160 ILE A N 1
ATOM 1163 C CA . ILE A 1 160 ? 4.571 -1.177 -27.214 1.00 91.50 160 ILE A CA 1
ATOM 1164 C C . ILE A 1 160 ? 3.385 -2.131 -27.271 1.00 91.50 160 ILE A C 1
ATOM 1166 O O . ILE A 1 160 ? 2.771 -2.454 -26.254 1.00 91.50 160 ILE A O 1
ATOM 1170 N N . ASP A 1 161 ? 3.094 -2.608 -28.475 1.00 90.19 161 ASP A N 1
ATOM 1171 C CA . ASP A 1 161 ? 2.071 -3.620 -28.694 1.00 90.19 161 ASP A CA 1
ATOM 1172 C C . ASP A 1 161 ? 2.622 -5.013 -28.396 1.00 90.19 161 ASP A C 1
ATOM 1174 O O . ASP A 1 161 ? 3.468 -5.549 -29.118 1.00 90.19 161 ASP A O 1
ATOM 1178 N N . LEU A 1 162 ? 2.109 -5.631 -27.335 1.00 90.25 162 LEU A N 1
ATOM 1179 C CA . LEU A 1 162 ? 2.431 -7.004 -26.973 1.00 90.25 162 LEU A CA 1
ATOM 1180 C C . LEU A 1 162 ? 1.173 -7.868 -27.026 1.00 90.25 162 LEU A C 1
ATOM 1182 O O . LEU A 1 162 ? 0.236 -7.680 -26.253 1.00 90.25 162 LEU A O 1
ATOM 1186 N N . ASN A 1 163 ? 1.190 -8.891 -27.876 1.00 92.12 163 ASN A N 1
ATOM 1187 C CA . ASN A 1 163 ? 0.202 -9.961 -27.841 1.00 92.12 163 ASN A CA 1
ATOM 1188 C C . ASN A 1 163 ? 0.820 -11.203 -27.190 1.00 92.12 163 ASN A C 1
ATOM 1190 O O . ASN A 1 163 ? 1.727 -11.814 -27.751 1.00 92.12 163 ASN A O 1
ATOM 1194 N N . ALA A 1 164 ? 0.309 -11.590 -26.021 1.00 90.94 164 ALA A N 1
ATOM 1195 C CA . ALA A 1 164 ? 0.753 -12.796 -25.328 1.00 90.94 164 ALA A CA 1
ATOM 1196 C C . ALA A 1 164 ? 0.322 -14.101 -26.028 1.00 90.94 164 ALA A C 1
ATOM 1198 O O . ALA A 1 164 ? 0.837 -15.158 -25.680 1.00 90.94 164 ALA A O 1
ATOM 1199 N N . ASP A 1 165 ? -0.636 -14.050 -26.963 1.00 92.94 165 ASP A N 1
ATOM 1200 C CA . ASP A 1 165 ? -1.175 -15.197 -27.718 1.00 92.94 165 ASP A CA 1
ATOM 1201 C C . ASP A 1 165 ? -1.577 -16.394 -26.828 1.00 92.94 165 ASP A C 1
ATOM 1203 O O . ASP A 1 165 ? -1.384 -17.563 -27.151 1.00 92.94 165 ASP A O 1
ATOM 1207 N N . GLY A 1 166 ? -2.112 -16.095 -25.637 1.00 89.06 166 GLY A N 1
ATOM 1208 C CA . GLY A 1 166 ? -2.524 -17.100 -24.650 1.00 89.06 166 GLY A CA 1
ATOM 1209 C C . GLY A 1 166 ? -1.386 -17.725 -23.831 1.00 89.06 166 GLY A C 1
ATOM 1210 O O . GLY A 1 166 ? -1.644 -18.624 -23.027 1.00 89.06 166 GLY A O 1
ATOM 1211 N N . HIS A 1 167 ? -0.146 -17.264 -23.987 1.00 90.62 167 HIS A N 1
ATOM 1212 C CA . HIS A 1 167 ? 0.983 -17.697 -23.167 1.00 90.62 167 HIS A CA 1
ATOM 1213 C C . HIS A 1 167 ? 1.020 -16.971 -21.810 1.00 90.62 167 HIS A C 1
ATOM 1215 O O . HIS A 1 167 ? 0.624 -15.814 -21.683 1.00 90.62 167 HIS A O 1
ATOM 1221 N N . GLY A 1 168 ? 1.492 -17.669 -20.772 1.00 88.00 168 GLY A N 1
ATOM 1222 C CA . GLY A 1 168 ? 1.753 -17.085 -19.453 1.00 88.00 168 GLY A CA 1
ATOM 1223 C C . GLY A 1 168 ? 3.162 -16.494 -19.357 1.00 88.00 168 GLY A C 1
ATOM 1224 O O . GLY A 1 168 ? 4.036 -16.875 -20.128 1.00 88.00 168 GLY A O 1
ATOM 1225 N N . ASP A 1 169 ? 3.375 -15.604 -18.382 1.00 87.62 169 ASP A N 1
ATOM 1226 C CA . ASP A 1 169 ? 4.675 -14.963 -18.093 1.00 87.62 169 ASP A CA 1
ATOM 1227 C C . ASP A 1 169 ? 5.250 -14.123 -19.252 1.00 87.62 169 ASP A C 1
ATOM 1229 O O . ASP A 1 169 ? 6.458 -14.011 -19.445 1.00 87.62 169 ASP A O 1
ATOM 1233 N N . VAL A 1 170 ? 4.368 -13.520 -20.051 1.00 89.38 170 VAL A N 1
ATOM 1234 C CA . VAL A 1 170 ? 4.764 -12.589 -21.112 1.00 89.38 170 VAL A CA 1
ATOM 1235 C C . VAL A 1 170 ? 4.897 -11.186 -20.516 1.00 89.38 170 VAL A C 1
ATOM 1237 O O . VAL A 1 170 ? 3.966 -10.685 -19.886 1.00 89.38 170 VAL A O 1
ATOM 1240 N N . LYS A 1 171 ? 6.053 -10.548 -20.724 1.00 91.88 171 LYS A N 1
ATOM 1241 C CA . LYS A 1 171 ? 6.353 -9.192 -20.245 1.00 91.88 171 LYS A CA 1
ATOM 1242 C C . LYS A 1 171 ? 6.481 -8.232 -21.428 1.00 91.88 171 LYS A C 1
ATOM 1244 O O . LYS A 1 171 ? 7.307 -8.463 -22.305 1.00 91.88 171 LYS A O 1
ATOM 1249 N N . ALA A 1 172 ? 5.691 -7.156 -21.436 1.00 90.19 172 ALA A N 1
ATOM 1250 C CA . ALA A 1 172 ? 5.829 -6.081 -22.429 1.00 90.19 172 ALA A CA 1
ATOM 1251 C C . ALA A 1 172 ? 7.115 -5.272 -22.202 1.00 90.19 172 ALA A C 1
ATOM 1253 O O . ALA A 1 172 ? 7.814 -4.908 -23.141 1.00 90.19 172 ALA A O 1
ATOM 1254 N N . LEU A 1 173 ? 7.417 -5.021 -20.928 1.00 92.44 173 LEU A N 1
ATOM 1255 C CA . LEU A 1 173 ? 8.574 -4.277 -20.462 1.00 92.44 173 LEU A CA 1
ATOM 1256 C C . LEU A 1 173 ? 9.197 -5.049 -19.295 1.00 92.44 173 LEU A C 1
ATOM 1258 O O . LEU A 1 173 ? 8.519 -5.342 -18.312 1.00 92.44 173 LEU A O 1
ATOM 1262 N N . ASP A 1 174 ? 10.476 -5.391 -19.420 1.00 91.75 174 ASP A N 1
ATOM 1263 C CA . ASP A 1 174 ? 11.282 -5.992 -18.356 1.00 91.75 174 ASP A CA 1
ATOM 1264 C C . ASP A 1 174 ? 12.515 -5.116 -18.157 1.00 91.75 174 ASP A C 1
ATOM 1266 O O . ASP A 1 174 ? 13.257 -4.864 -19.108 1.00 91.75 174 ASP A O 1
ATOM 1270 N N . ILE A 1 175 ? 12.705 -4.617 -16.938 1.00 90.62 175 ILE A N 1
ATOM 1271 C CA . ILE A 1 175 ? 13.832 -3.752 -16.598 1.00 90.62 175 ILE A CA 1
ATOM 1272 C C . ILE A 1 175 ? 14.676 -4.479 -15.562 1.00 90.62 175 ILE A C 1
ATOM 1274 O O . ILE A 1 175 ? 14.301 -4.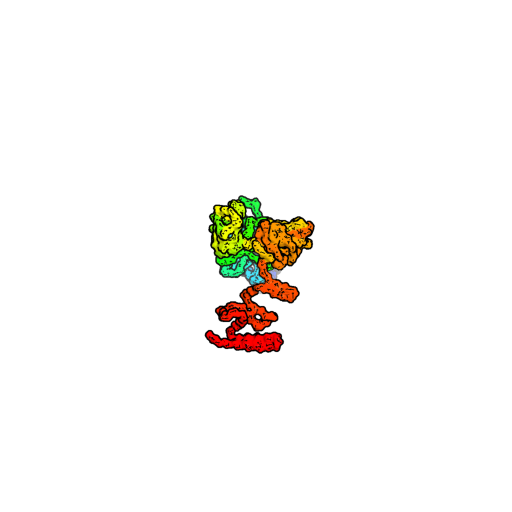574 -14.396 1.00 90.62 175 ILE A O 1
ATOM 1278 N N . ASP A 1 176 ? 15.824 -4.982 -16.003 1.00 90.25 176 ASP A N 1
ATOM 1279 C CA . ASP A 1 176 ? 16.844 -5.544 -15.125 1.00 90.25 176 ASP A CA 1
ATOM 1280 C C . ASP A 1 176 ? 17.901 -4.471 -14.845 1.00 90.25 176 ASP A C 1
ATOM 1282 O O . ASP A 1 176 ? 18.724 -4.141 -15.703 1.00 90.25 176 ASP A O 1
ATOM 1286 N N . TYR A 1 177 ? 17.821 -3.866 -13.659 1.00 91.25 177 TYR A N 1
ATOM 1287 C CA . TYR A 1 177 ? 18.708 -2.789 -13.238 1.00 91.25 177 TYR A CA 1
ATOM 1288 C C . TYR A 1 177 ? 19.727 -3.291 -12.215 1.00 91.25 177 TYR A C 1
ATOM 1290 O O . TYR A 1 177 ? 19.380 -3.686 -11.102 1.00 91.25 177 TYR A O 1
ATOM 1298 N N . ILE A 1 178 ? 21.008 -3.234 -12.585 1.00 91.50 178 ILE A N 1
ATOM 1299 C CA . ILE A 1 178 ? 22.132 -3.590 -11.717 1.00 91.50 178 ILE A CA 1
ATOM 1300 C C . ILE A 1 178 ? 22.812 -2.290 -11.287 1.00 91.50 178 ILE A C 1
ATOM 1302 O O . ILE A 1 178 ? 23.633 -1.745 -12.020 1.00 91.50 178 ILE A O 1
ATOM 1306 N N . THR A 1 179 ? 22.478 -1.823 -10.084 1.00 88.88 179 THR A N 1
ATOM 1307 C CA . THR A 1 179 ? 22.949 -0.556 -9.489 1.00 88.88 179 THR A CA 1
ATOM 1308 C C . THR A 1 179 ? 24.479 -0.433 -9.431 1.00 88.88 179 THR A C 1
ATOM 1310 O O . THR A 1 179 ? 25.047 0.649 -9.480 1.00 88.88 179 THR A O 1
ATOM 1313 N N . GLY A 1 180 ? 25.194 -1.557 -9.290 1.00 92.44 180 GLY A N 1
ATOM 1314 C CA . GLY A 1 180 ? 26.603 -1.530 -8.896 1.00 92.44 180 GLY A CA 1
ATOM 1315 C C . GLY A 1 180 ? 26.776 -1.018 -7.458 1.00 92.44 180 GLY A C 1
ATOM 1316 O O . GLY A 1 180 ? 25.911 -1.233 -6.609 1.00 92.44 180 GLY A O 1
ATOM 1317 N N . ALA A 1 181 ? 27.924 -0.403 -7.159 1.00 90.12 181 ALA A N 1
ATOM 1318 C CA . ALA A 1 181 ? 28.204 0.168 -5.842 1.00 90.12 181 ALA A CA 1
ATOM 1319 C C . ALA A 1 181 ? 27.690 1.613 -5.759 1.00 90.12 181 ALA A C 1
ATOM 1321 O O . ALA A 1 181 ? 28.228 2.483 -6.438 1.00 90.12 181 ALA A O 1
ATOM 1322 N N . ILE A 1 182 ? 26.717 1.853 -4.881 1.00 91.88 182 ILE A N 1
ATOM 1323 C CA . ILE A 1 182 ? 26.154 3.177 -4.581 1.00 91.88 182 ILE A CA 1
ATOM 1324 C C . ILE A 1 182 ? 26.832 3.728 -3.316 1.00 91.88 182 ILE A C 1
ATOM 1326 O O . ILE A 1 182 ? 27.010 2.980 -2.345 1.00 91.88 182 ILE A O 1
ATOM 1330 N N . ALA A 1 183 ? 27.244 5.001 -3.296 1.00 92.88 183 ALA A N 1
ATOM 1331 C CA . ALA A 1 183 ? 27.786 5.609 -2.079 1.00 92.88 183 ALA A CA 1
ATOM 1332 C C . ALA A 1 183 ? 26.664 6.089 -1.140 1.00 92.88 183 ALA A C 1
ATOM 1334 O O . ALA A 1 183 ? 25.504 6.227 -1.516 1.00 92.88 183 ALA A O 1
ATOM 1335 N N . LEU A 1 184 ? 27.004 6.346 0.127 1.00 87.94 184 LEU A N 1
ATOM 1336 C CA . LEU A 1 184 ? 26.034 6.872 1.087 1.00 87.94 184 LEU A CA 1
ATOM 1337 C C . LEU A 1 184 ? 25.542 8.260 0.644 1.00 87.94 184 LEU A C 1
ATOM 1339 O O . LEU A 1 184 ? 26.338 9.198 0.601 1.00 87.94 184 LEU A O 1
ATOM 1343 N N . GLY A 1 185 ? 24.232 8.382 0.423 1.00 88.50 185 GLY A N 1
ATOM 1344 C CA . GLY A 1 185 ? 23.577 9.631 0.026 1.00 88.50 185 GLY A CA 1
ATOM 1345 C C . GLY A 1 185 ? 23.460 9.838 -1.484 1.00 88.50 185 GLY A C 1
ATOM 1346 O O . GLY A 1 185 ? 22.973 10.891 -1.886 1.00 88.50 185 GLY A O 1
ATOM 1347 N N . ASP A 1 186 ? 23.894 8.871 -2.295 1.00 92.81 186 ASP A N 1
ATOM 1348 C CA . ASP A 1 186 ? 23.568 8.856 -3.719 1.00 92.81 186 ASP A CA 1
ATOM 1349 C C . ASP A 1 186 ? 22.158 8.278 -3.912 1.00 92.81 186 ASP A C 1
ATOM 1351 O O . ASP A 1 186 ? 21.805 7.263 -3.305 1.00 92.81 186 ASP A O 1
ATOM 1355 N N . ASP A 1 187 ? 21.378 8.916 -4.783 1.00 87.50 187 ASP A N 1
ATOM 1356 C CA . ASP A 1 187 ? 20.052 8.458 -5.187 1.00 87.50 187 ASP A CA 1
ATOM 1357 C C . ASP A 1 187 ? 20.135 7.801 -6.569 1.00 87.50 187 ASP A C 1
ATOM 1359 O O . ASP A 1 187 ? 20.748 8.342 -7.494 1.00 87.50 187 ASP A O 1
ATOM 1363 N N . GLU A 1 188 ? 19.471 6.660 -6.736 1.00 86.81 188 GLU A N 1
ATOM 1364 C CA . GLU A 1 188 ? 19.327 5.997 -8.031 1.00 86.81 188 GLU A CA 1
ATOM 1365 C C . GLU A 1 188 ? 17.855 5.736 -8.346 1.00 86.81 188 GLU A C 1
ATOM 1367 O O . GLU A 1 188 ? 17.074 5.325 -7.487 1.00 86.81 188 GLU A O 1
ATOM 1372 N N . GLY A 1 189 ? 17.482 5.964 -9.605 1.00 88.12 189 GLY A N 1
ATOM 1373 C CA . GLY A 1 189 ? 16.131 5.754 -10.107 1.00 88.12 189 GLY A CA 1
ATOM 1374 C C . GLY A 1 189 ? 16.149 4.904 -11.368 1.00 88.12 189 GLY A C 1
ATOM 1375 O O . GLY A 1 189 ? 16.869 5.204 -12.316 1.00 88.12 189 GLY A O 1
ATOM 1376 N N . VAL A 1 190 ? 15.329 3.854 -11.387 1.00 90.56 190 VAL A N 1
ATOM 1377 C CA . VAL A 1 190 ? 15.158 2.981 -12.562 1.00 90.56 190 VAL A CA 1
ATOM 1378 C C . VAL A 1 190 ? 14.230 3.619 -13.596 1.00 90.56 190 VAL A C 1
ATOM 1380 O O . VAL A 1 190 ? 14.425 3.465 -14.798 1.00 90.56 190 VAL A O 1
ATOM 1383 N N . ALA A 1 191 ? 13.228 4.361 -13.123 1.00 92.25 191 ALA A N 1
ATOM 1384 C CA . ALA A 1 191 ? 12.296 5.114 -13.946 1.00 92.25 191 ALA A CA 1
ATOM 1385 C C . ALA A 1 191 ? 12.102 6.507 -13.340 1.00 92.25 191 ALA A C 1
ATOM 1387 O O . ALA A 1 191 ? 11.809 6.636 -12.151 1.00 92.25 191 ALA A O 1
ATOM 1388 N N . LEU A 1 192 ? 12.253 7.539 -14.168 1.00 90.69 192 LEU A N 1
ATOM 1389 C CA . LEU A 1 192 ? 11.942 8.921 -13.824 1.00 90.69 192 LEU A CA 1
ATOM 1390 C C . LEU A 1 192 ? 10.894 9.432 -14.806 1.00 90.69 192 LEU A C 1
ATOM 1392 O O . LEU A 1 192 ? 11.125 9.435 -16.013 1.00 90.69 192 LEU A O 1
ATOM 1396 N N . ILE A 1 193 ? 9.762 9.889 -14.278 1.00 91.25 193 ILE A N 1
ATOM 1397 C CA . ILE A 1 193 ? 8.710 10.524 -15.069 1.00 91.25 193 ILE A CA 1
ATOM 1398 C C . ILE A 1 193 ? 8.638 11.985 -14.664 1.00 91.25 193 ILE A C 1
ATOM 1400 O O . ILE A 1 193 ? 8.364 12.306 -13.509 1.00 91.25 193 ILE A O 1
ATOM 1404 N N . ASN A 1 194 ? 8.881 12.864 -15.631 1.00 91.94 194 ASN A N 1
ATOM 1405 C CA . ASN A 1 194 ? 8.741 14.299 -15.458 1.00 91.94 194 ASN A CA 1
ATOM 1406 C C . ASN A 1 194 ? 7.560 14.797 -16.292 1.00 91.94 194 ASN A C 1
ATOM 1408 O O . ASN A 1 194 ? 7.585 14.699 -17.518 1.00 91.94 194 ASN A O 1
ATOM 1412 N N . ILE A 1 195 ? 6.545 15.342 -15.624 1.00 91.50 195 ILE A N 1
ATOM 1413 C CA . ILE A 1 195 ? 5.365 15.926 -16.264 1.00 91.50 195 ILE A CA 1
ATOM 1414 C C . ILE A 1 195 ? 5.479 17.446 -16.173 1.00 91.50 195 ILE A C 1
ATOM 1416 O O . ILE A 1 195 ? 5.410 18.010 -15.081 1.00 91.50 195 ILE A O 1
ATOM 1420 N N . ASP A 1 196 ? 5.623 18.112 -17.319 1.00 92.69 196 ASP A N 1
ATOM 1421 C CA . ASP A 1 196 ? 5.558 19.572 -17.404 1.00 92.69 196 ASP A CA 1
ATOM 1422 C C . ASP A 1 196 ? 4.151 20.023 -17.819 1.00 92.69 196 ASP A C 1
ATOM 1424 O O . ASP A 1 196 ? 3.788 20.033 -18.994 1.00 92.69 196 ASP A O 1
ATOM 1428 N N . GLY A 1 197 ? 3.345 20.393 -16.826 1.00 88.62 197 GLY A N 1
ATOM 1429 C CA . GLY A 1 197 ? 1.992 20.904 -17.030 1.00 88.62 197 GLY A CA 1
ATOM 1430 C C . GLY A 1 197 ? 1.914 22.410 -17.288 1.00 88.62 197 GLY A C 1
ATOM 1431 O O . GLY A 1 197 ? 0.805 22.936 -17.339 1.00 88.62 197 GLY A O 1
ATOM 1432 N N . ILE A 1 198 ? 3.035 23.137 -17.422 1.00 92.75 198 ILE A N 1
ATOM 1433 C CA . ILE A 1 198 ? 3.019 24.614 -17.441 1.00 92.75 198 ILE A CA 1
ATOM 1434 C C . ILE A 1 198 ? 2.173 25.204 -18.579 1.00 92.75 198 ILE A C 1
ATOM 1436 O O . ILE A 1 198 ? 1.621 26.296 -18.444 1.00 92.75 198 ILE A O 1
ATOM 1440 N N . ALA A 1 199 ? 2.066 24.482 -19.694 1.00 90.38 199 ALA A N 1
ATOM 1441 C CA . ALA A 1 199 ? 1.286 24.883 -20.860 1.00 90.38 199 ALA A CA 1
ATOM 1442 C C . ALA A 1 199 ? -0.124 24.263 -20.902 1.00 90.38 199 ALA A C 1
ATOM 1444 O O . ALA A 1 199 ? -0.912 24.617 -21.782 1.00 90.38 199 ALA A O 1
ATOM 1445 N N . ALA A 1 200 ? -0.463 23.352 -19.982 1.00 89.69 200 ALA A N 1
ATOM 1446 C CA . ALA A 1 200 ? -1.770 22.707 -19.959 1.00 89.69 200 ALA A CA 1
ATOM 1447 C C . ALA A 1 200 ? -2.855 23.721 -19.556 1.00 89.69 200 ALA A C 1
ATOM 1449 O O . ALA A 1 200 ? -2.764 24.386 -18.525 1.00 89.69 200 ALA A O 1
ATOM 1450 N N . THR A 1 201 ? -3.899 23.849 -20.378 1.00 89.38 201 THR A N 1
ATOM 1451 C CA . THR A 1 201 ? -5.020 24.782 -20.136 1.00 89.38 201 THR A CA 1
ATOM 1452 C C . THR A 1 201 ? -6.254 24.103 -19.524 1.00 89.38 201 THR A C 1
ATOM 1454 O O . THR A 1 201 ? -7.225 24.781 -19.191 1.00 89.38 201 THR A O 1
ATOM 1457 N N . GLY A 1 202 ? -6.209 22.777 -19.347 1.00 89.94 202 GLY A N 1
ATOM 1458 C CA . GLY A 1 202 ? -7.258 21.927 -18.781 1.00 89.94 202 GLY A CA 1
ATOM 1459 C C . GLY A 1 202 ? -6.982 20.441 -19.056 1.00 89.94 202 GLY A C 1
ATOM 1460 O O . GLY A 1 202 ? -5.939 20.110 -19.616 1.00 89.94 202 GLY A O 1
ATOM 1461 N N . GLY A 1 203 ? -7.928 19.568 -18.691 1.00 87.75 203 GLY A N 1
ATOM 1462 C CA . GLY A 1 203 ? -7.816 18.112 -18.859 1.00 87.75 203 GLY A CA 1
ATOM 1463 C C . GLY A 1 203 ? -7.177 17.397 -17.666 1.00 87.75 203 GLY A C 1
ATOM 1464 O O . GLY A 1 203 ? -6.841 18.021 -16.659 1.00 87.75 203 GLY A O 1
ATOM 1465 N N . GLU A 1 204 ? -7.042 16.078 -17.783 1.00 86.69 204 GLU A N 1
ATOM 1466 C CA . GLU A 1 204 ? -6.366 15.226 -16.803 1.00 86.69 204 GLU A CA 1
ATOM 1467 C C . GLU A 1 204 ? -5.000 14.810 -17.354 1.00 86.69 204 GLU A C 1
ATOM 1469 O O . GLU A 1 204 ? -4.862 14.528 -18.542 1.00 86.69 204 GLU A O 1
ATOM 1474 N N . VAL A 1 205 ? -3.983 14.799 -16.490 1.00 86.94 205 VAL A N 1
ATOM 1475 C CA . VAL A 1 205 ? -2.637 14.329 -16.829 1.00 86.94 205 VAL A CA 1
ATOM 1476 C C . VAL A 1 205 ? -2.231 13.297 -15.791 1.00 86.94 205 VAL A C 1
ATOM 1478 O O . VAL A 1 205 ? -2.194 13.595 -14.596 1.00 86.94 205 VAL A O 1
ATOM 1481 N N . PHE A 1 206 ? -1.922 12.090 -16.246 1.00 87.44 206 PHE A N 1
ATOM 1482 C CA . PHE A 1 206 ? -1.503 10.974 -15.407 1.00 87.44 206 PHE A CA 1
ATOM 1483 C C . PHE A 1 206 ? -0.136 10.449 -15.858 1.00 87.44 206 PHE A C 1
ATOM 1485 O O . PHE A 1 206 ? 0.178 10.431 -17.043 1.00 87.44 206 PHE A O 1
ATOM 1492 N N . ALA A 1 207 ? 0.694 10.041 -14.893 1.00 89.62 207 ALA A N 1
ATOM 1493 C CA . ALA A 1 207 ? 2.005 9.437 -15.155 1.00 89.62 207 ALA A CA 1
ATOM 1494 C C . ALA A 1 207 ? 1.892 7.949 -15.506 1.00 89.62 207 ALA A C 1
ATOM 1496 O O . ALA A 1 207 ? 2.592 7.453 -16.382 1.00 89.62 207 ALA A O 1
ATOM 1497 N N . PHE A 1 208 ? 1.009 7.248 -14.795 1.00 89.62 208 PHE A N 1
ATOM 1498 C CA . PHE A 1 208 ? 0.723 5.837 -14.985 1.00 89.62 208 PHE A CA 1
ATOM 1499 C C . PHE A 1 208 ? -0.783 5.635 -14.932 1.00 89.62 208 PHE A C 1
ATOM 1501 O O . PHE A 1 208 ? -1.432 6.043 -13.969 1.00 89.62 208 PHE A O 1
ATOM 1508 N N . GLU A 1 209 ? -1.315 4.966 -15.945 1.00 90.06 209 GLU A N 1
ATOM 1509 C CA . GLU A 1 209 ? -2.700 4.527 -15.998 1.00 90.06 209 GLU A CA 1
ATOM 1510 C C . GLU A 1 209 ? -2.720 3.022 -16.262 1.00 90.06 209 GLU A C 1
ATOM 1512 O O . GLU A 1 209 ? -2.000 2.514 -17.121 1.00 90.06 209 GLU A O 1
ATOM 1517 N N . ALA A 1 210 ? -3.521 2.296 -15.486 1.00 87.94 210 ALA A N 1
ATOM 1518 C CA . ALA A 1 210 ? -3.732 0.869 -15.667 1.00 87.94 210 ALA A CA 1
ATOM 1519 C C . ALA A 1 210 ? -5.212 0.633 -15.971 1.00 87.94 210 ALA A C 1
ATOM 1521 O O . ALA A 1 210 ? -6.057 0.732 -15.081 1.00 87.94 210 ALA A O 1
ATOM 1522 N N . LEU A 1 211 ? -5.513 0.315 -17.230 1.00 87.69 211 LEU A N 1
ATOM 1523 C CA . LEU A 1 211 ? -6.867 0.055 -17.714 1.00 87.69 211 LEU A CA 1
ATOM 1524 C C . LEU A 1 211 ? -7.070 -1.436 -17.980 1.00 87.69 211 LEU A C 1
ATOM 1526 O O . LEU A 1 211 ? -6.183 -2.126 -18.481 1.00 87.69 211 LEU A O 1
ATOM 1530 N N . ALA A 1 212 ? -8.268 -1.930 -17.679 1.00 88.12 212 ALA A N 1
ATOM 1531 C CA . ALA A 1 212 ? -8.693 -3.275 -18.034 1.00 88.12 212 ALA A CA 1
ATOM 1532 C C . ALA A 1 212 ? -10.096 -3.227 -18.630 1.00 88.12 212 ALA A C 1
ATOM 1534 O O . ALA A 1 212 ? -11.003 -2.648 -18.038 1.00 88.12 212 ALA A O 1
ATOM 1535 N N . THR A 1 213 ? -10.266 -3.827 -19.805 1.00 78.94 213 THR A N 1
ATOM 1536 C CA . THR A 1 213 ? -11.492 -3.680 -20.596 1.00 78.94 213 THR A CA 1
ATOM 1537 C C . THR A 1 213 ? -12.537 -4.755 -20.331 1.00 78.94 213 THR A C 1
ATOM 1539 O O . THR A 1 213 ? -13.687 -4.492 -20.636 1.00 78.94 213 THR A O 1
ATOM 1542 N N . GLU A 1 214 ? -12.162 -5.911 -19.760 1.00 74.94 214 GLU A N 1
ATOM 1543 C CA . GLU A 1 214 ? -13.009 -6.945 -19.123 1.00 74.94 214 GLU A CA 1
ATOM 1544 C C . GLU A 1 214 ? -12.178 -8.234 -18.942 1.00 74.94 214 GLU A C 1
ATOM 1546 O O . GLU A 1 214 ? -11.481 -8.667 -19.859 1.00 74.94 214 GLU A O 1
ATOM 1551 N N . SER A 1 215 ? -12.225 -8.878 -17.770 1.00 78.19 215 SER A N 1
ATOM 1552 C CA . SER A 1 215 ? -11.612 -10.200 -17.560 1.00 78.19 215 SER A CA 1
ATOM 1553 C C . SER A 1 215 ? -12.172 -10.883 -16.313 1.00 78.19 215 SER A C 1
ATOM 1555 O O . SER A 1 215 ? -12.496 -10.224 -15.330 1.00 78.19 215 SER A O 1
ATOM 1557 N N . SER A 1 216 ? -12.245 -12.216 -16.323 1.00 79.06 216 SER A N 1
ATOM 1558 C CA . SER A 1 216 ? -12.501 -13.021 -15.119 1.00 79.06 216 SER A CA 1
ATOM 1559 C C . SER A 1 216 ? -11.231 -13.288 -14.296 1.00 79.06 216 SER A C 1
ATOM 1561 O O . SER A 1 216 ? -11.288 -13.996 -13.291 1.00 79.06 216 SER A O 1
ATOM 1563 N N . ALA A 1 217 ? -10.069 -12.806 -14.747 1.00 86.88 217 ALA A N 1
ATOM 1564 C CA . ALA A 1 217 ? -8.803 -12.960 -14.042 1.00 86.88 217 ALA A CA 1
ATOM 1565 C C . ALA A 1 217 ? -8.671 -11.952 -12.890 1.00 86.88 217 ALA A C 1
ATOM 1567 O O . ALA A 1 217 ? -9.226 -10.858 -12.927 1.00 86.88 217 ALA A O 1
ATOM 1568 N N . LEU A 1 218 ? -7.875 -12.304 -11.876 1.00 84.94 218 LEU A N 1
ATOM 1569 C CA . LEU A 1 218 ? -7.477 -11.361 -10.835 1.00 84.94 218 LEU A CA 1
ATOM 1570 C C . LEU A 1 218 ? -6.478 -10.353 -11.415 1.00 84.94 218 LEU A C 1
ATOM 1572 O O . LEU A 1 218 ? -5.339 -10.715 -11.716 1.00 84.94 218 LEU A O 1
ATOM 1576 N N . LEU A 1 219 ? -6.891 -9.095 -11.527 1.00 85.19 219 LEU A N 1
ATOM 1577 C CA . LEU A 1 219 ? -6.058 -8.008 -12.033 1.00 85.19 219 LEU A CA 1
ATOM 1578 C C . LEU A 1 219 ? -5.399 -7.265 -10.870 1.00 85.19 219 LEU A C 1
ATOM 1580 O O . LEU A 1 219 ? -6.035 -6.986 -9.855 1.00 85.19 219 LEU A O 1
ATOM 1584 N N . ARG A 1 220 ? -4.109 -6.957 -11.002 1.00 87.31 220 ARG A N 1
ATOM 1585 C CA . ARG A 1 220 ? -3.343 -6.195 -10.008 1.00 87.31 220 ARG A CA 1
ATOM 1586 C C . ARG A 1 220 ? -2.606 -5.073 -10.729 1.00 87.31 220 ARG A C 1
ATOM 1588 O O . ARG A 1 220 ? -1.752 -5.373 -11.555 1.00 87.31 220 ARG A O 1
ATOM 1595 N N . GLY A 1 221 ? -2.923 -3.817 -10.410 1.00 87.44 221 GLY A N 1
ATOM 1596 C CA . GLY A 1 221 ? -2.251 -2.651 -11.003 1.00 87.44 221 GLY A CA 1
ATOM 1597 C C . GLY A 1 221 ? -0.806 -2.475 -10.523 1.00 87.44 221 GLY A C 1
ATOM 1598 O O . GLY A 1 221 ? 0.061 -2.103 -11.303 1.00 87.44 221 GLY A O 1
ATOM 1599 N N . LEU A 1 222 ? -0.524 -2.815 -9.260 1.00 89.75 222 LEU A N 1
ATOM 1600 C CA . LEU A 1 222 ? 0.823 -2.836 -8.688 1.00 89.75 222 LEU A CA 1
ATOM 1601 C C . LEU A 1 222 ? 0.981 -4.058 -7.777 1.00 89.75 222 LEU A C 1
ATOM 1603 O O . LEU A 1 222 ? 0.114 -4.352 -6.951 1.00 89.75 222 LEU A O 1
ATOM 1607 N N . LYS A 1 223 ? 2.094 -4.782 -7.917 1.00 89.81 223 LYS A N 1
ATOM 1608 C CA . LYS A 1 223 ? 2.463 -5.897 -7.038 1.00 89.81 223 LYS A CA 1
ATOM 1609 C C . LYS A 1 223 ? 3.894 -5.705 -6.555 1.00 89.81 223 LYS A C 1
ATOM 1611 O O . LYS A 1 223 ? 4.812 -5.658 -7.363 1.00 89.81 223 LYS A O 1
ATOM 1616 N N . VAL A 1 224 ? 4.069 -5.680 -5.238 1.00 89.38 224 VAL A N 1
ATOM 1617 C CA . VAL A 1 224 ? 5.378 -5.595 -4.582 1.00 89.38 224 VAL A CA 1
ATOM 1618 C C . VAL A 1 224 ? 5.760 -6.975 -4.042 1.00 89.38 224 VAL A C 1
ATOM 1620 O O . VAL A 1 224 ? 4.932 -7.675 -3.456 1.00 89.38 224 VAL A O 1
ATOM 1623 N N . GLY A 1 225 ? 6.986 -7.414 -4.332 1.00 88.75 225 GLY A N 1
ATOM 1624 C CA . GLY A 1 225 ? 7.501 -8.721 -3.922 1.00 88.75 225 GLY A CA 1
ATOM 1625 C C . GLY A 1 225 ? 7.859 -8.788 -2.435 1.00 88.75 225 GLY A C 1
ATOM 1626 O O . GLY A 1 225 ? 7.994 -7.770 -1.764 1.00 88.75 225 GLY A O 1
ATOM 1627 N N . VAL A 1 226 ? 8.048 -10.004 -1.916 1.00 86.06 226 VAL A N 1
ATOM 1628 C CA . VAL A 1 226 ? 8.572 -10.205 -0.555 1.00 86.06 226 VAL A CA 1
ATOM 1629 C C . VAL A 1 226 ? 9.999 -9.661 -0.445 1.00 86.06 226 VAL A C 1
ATOM 1631 O O . VAL A 1 226 ? 10.796 -9.833 -1.364 1.00 86.06 226 VAL A O 1
ATOM 1634 N N . GLY A 1 227 ? 10.326 -9.026 0.683 1.00 88.62 227 GLY A N 1
ATOM 1635 C CA . GLY A 1 227 ? 11.651 -8.440 0.922 1.00 88.62 227 GLY A CA 1
ATOM 1636 C C . GLY A 1 227 ? 11.865 -7.050 0.312 1.00 88.62 227 GLY A C 1
ATOM 1637 O O . GLY A 1 227 ? 12.961 -6.516 0.440 1.00 88.62 227 GLY A O 1
ATOM 1638 N N . ILE A 1 228 ? 10.841 -6.474 -0.323 1.00 88.06 228 ILE A N 1
ATOM 1639 C CA . ILE A 1 228 ? 10.806 -5.058 -0.699 1.00 88.06 228 ILE A CA 1
ATOM 1640 C C . ILE A 1 228 ? 10.076 -4.291 0.408 1.00 88.06 228 ILE A C 1
ATOM 1642 O O . ILE A 1 228 ? 9.049 -4.759 0.908 1.00 88.06 228 ILE A O 1
ATOM 1646 N N . ASP A 1 229 ? 10.613 -3.134 0.790 1.00 88.25 229 ASP A N 1
ATOM 1647 C CA . ASP A 1 229 ? 9.976 -2.244 1.761 1.00 88.25 229 ASP A CA 1
ATOM 1648 C C . ASP A 1 229 ? 8.608 -1.745 1.254 1.00 88.25 229 ASP A C 1
ATOM 1650 O O . ASP A 1 229 ? 8.322 -1.797 0.051 1.00 88.25 229 ASP A O 1
ATOM 1654 N N . PRO A 1 230 ? 7.724 -1.269 2.152 1.00 86.94 230 PRO A N 1
ATOM 1655 C CA . PRO A 1 230 ? 6.459 -0.671 1.746 1.00 86.94 230 PRO A CA 1
ATOM 1656 C C . PRO A 1 230 ? 6.649 0.431 0.700 1.00 86.94 230 PRO A C 1
ATOM 1658 O O . PRO A 1 230 ? 7.628 1.175 0.735 1.00 86.94 230 PRO A O 1
ATOM 1661 N N . VAL A 1 231 ? 5.677 0.564 -0.207 1.00 87.88 231 VAL A N 1
ATOM 1662 C CA . VAL A 1 231 ? 5.671 1.651 -1.193 1.00 87.88 231 VAL A CA 1
ATOM 1663 C C . VAL A 1 231 ? 5.646 2.979 -0.448 1.00 87.88 231 VAL A C 1
ATOM 1665 O O . VAL A 1 231 ? 4.660 3.315 0.209 1.00 87.88 231 VAL A O 1
ATOM 1668 N N . HIS A 1 232 ? 6.736 3.728 -0.560 1.00 83.50 232 HIS A N 1
ATOM 1669 C CA . HIS A 1 232 ? 6.819 5.085 -0.055 1.00 83.50 232 HIS A CA 1
ATOM 1670 C C . HIS A 1 232 ? 6.303 6.043 -1.131 1.00 83.50 232 HIS A C 1
ATOM 1672 O O . HIS A 1 232 ? 6.777 6.018 -2.266 1.00 83.50 232 HIS A O 1
ATOM 1678 N N . HIS A 1 233 ? 5.308 6.859 -0.789 1.00 81.00 233 HIS A N 1
ATOM 1679 C CA . HIS A 1 233 ? 4.734 7.850 -1.689 1.00 81.00 233 HIS A CA 1
ATOM 1680 C C . HIS A 1 233 ? 4.705 9.221 -1.014 1.00 81.00 233 HIS A C 1
ATOM 1682 O O . HIS A 1 233 ? 3.942 9.437 -0.075 1.00 81.00 233 HIS A O 1
ATOM 1688 N N . ASP A 1 234 ? 5.498 10.153 -1.536 1.00 81.94 234 ASP A N 1
ATOM 1689 C CA . ASP A 1 234 ? 5.633 11.519 -1.020 1.00 81.94 234 ASP A CA 1
ATOM 1690 C C . ASP A 1 234 ? 4.603 12.497 -1.625 1.00 81.94 234 ASP A C 1
ATOM 1692 O O . ASP A 1 234 ? 4.887 13.676 -1.852 1.00 81.94 234 ASP A O 1
ATOM 1696 N N . SER A 1 235 ? 3.377 12.041 -1.915 1.00 79.38 235 SER A N 1
ATOM 1697 C CA . SER A 1 235 ? 2.318 12.971 -2.329 1.00 79.38 235 SER A CA 1
ATOM 1698 C C . SER A 1 235 ? 1.807 13.765 -1.137 1.00 79.38 235 SER A C 1
ATOM 1700 O O . SER A 1 235 ? 1.405 13.178 -0.135 1.00 79.38 235 SER A O 1
ATOM 1702 N N . GLY A 1 236 ? 1.728 15.090 -1.271 1.00 73.94 236 GLY A N 1
ATOM 1703 C CA . GLY A 1 236 ? 1.299 15.966 -0.177 1.00 73.94 236 GLY A CA 1
ATOM 1704 C C . GLY A 1 236 ? -0.063 15.606 0.431 1.00 73.94 236 GLY A C 1
ATOM 1705 O O . GLY A 1 236 ? -0.200 15.616 1.650 1.00 73.94 236 GLY A O 1
ATOM 1706 N N . VAL A 1 237 ? -1.071 15.278 -0.386 1.00 68.88 237 VAL A N 1
ATOM 1707 C CA . VAL A 1 237 ? -2.410 14.888 0.088 1.00 68.88 237 VAL A CA 1
ATOM 1708 C C . VAL A 1 237 ? -3.010 13.855 -0.864 1.00 68.88 237 VAL A C 1
ATOM 1710 O O . VAL A 1 237 ? -3.247 14.158 -2.033 1.00 68.88 237 VAL A O 1
ATOM 1713 N N . PHE A 1 238 ? -3.331 12.660 -0.364 1.00 61.91 238 PHE A N 1
ATOM 1714 C CA . PHE A 1 238 ? -4.313 11.809 -1.033 1.00 61.91 238 PHE A CA 1
ATOM 1715 C C . PHE A 1 238 ? -5.682 12.467 -0.848 1.00 61.91 238 PHE A C 1
ATOM 1717 O O . PHE A 1 238 ? -6.181 12.552 0.270 1.00 61.91 238 PHE A O 1
ATOM 1724 N N . VAL A 1 239 ? -6.303 12.946 -1.927 1.00 57.94 239 VAL A N 1
ATOM 1725 C CA . VAL A 1 239 ? -7.668 13.509 -1.870 1.00 57.94 239 VAL A CA 1
ATOM 1726 C C . VAL A 1 239 ? -8.695 12.461 -1.407 1.00 57.94 239 VAL A C 1
ATOM 1728 O O . VAL A 1 239 ? -9.748 12.823 -0.891 1.00 57.94 239 VAL A O 1
ATOM 1731 N N . ASN A 1 240 ? -8.382 11.165 -1.538 1.00 49.59 240 ASN A N 1
ATOM 1732 C CA . ASN A 1 240 ? -9.245 10.065 -1.117 1.00 49.59 240 ASN A CA 1
ATOM 1733 C C . ASN A 1 240 ? -8.421 8.813 -0.725 1.00 49.59 240 ASN A C 1
ATOM 1735 O O . ASN A 1 240 ? -8.256 7.907 -1.540 1.00 49.59 240 ASN A O 1
ATOM 1739 N N . PRO A 1 241 ? -7.873 8.733 0.502 1.00 54.62 241 PRO A N 1
ATOM 1740 C CA . PRO A 1 241 ? -7.159 7.540 0.970 1.00 54.62 241 PRO A CA 1
ATOM 1741 C C . PRO A 1 241 ? -8.095 6.348 1.236 1.00 54.62 241 PRO A C 1
ATOM 1743 O O . PRO A 1 241 ? -7.620 5.225 1.392 1.00 54.62 241 PRO A O 1
ATOM 1746 N N . THR A 1 242 ? -9.416 6.559 1.238 1.00 55.31 242 THR A N 1
ATOM 1747 C CA . THR A 1 242 ? -10.439 5.536 1.518 1.00 55.31 242 THR A CA 1
ATOM 1748 C C . THR A 1 242 ? -10.471 4.388 0.503 1.00 55.31 242 THR A C 1
ATOM 1750 O O . THR A 1 242 ? -11.076 3.360 0.781 1.00 55.31 242 THR A O 1
ATOM 1753 N N . THR A 1 243 ? -9.794 4.513 -0.643 1.00 53.62 243 THR A N 1
ATOM 1754 C CA . THR A 1 243 ? -9.579 3.408 -1.598 1.00 53.62 243 THR A CA 1
ATOM 1755 C C . THR A 1 243 ? -8.146 2.860 -1.598 1.00 53.62 243 THR A C 1
ATOM 1757 O O . THR A 1 243 ? -7.875 1.887 -2.295 1.00 53.62 243 THR A O 1
ATOM 1760 N N . GLY A 1 244 ? -7.216 3.477 -0.858 1.00 53.50 244 GLY A N 1
ATOM 1761 C CA . GLY A 1 244 ? -5.795 3.101 -0.805 1.00 53.50 244 GLY A CA 1
ATOM 1762 C C . GLY A 1 244 ? -5.376 2.376 0.477 1.00 53.50 244 GLY A C 1
ATOM 1763 O O . GLY A 1 244 ? -4.344 1.710 0.492 1.00 53.50 244 GLY A O 1
ATOM 1764 N N . THR A 1 245 ? -6.170 2.462 1.545 1.00 50.97 245 THR A N 1
ATOM 1765 C CA . THR A 1 245 ? -5.953 1.699 2.779 1.00 50.97 245 THR A CA 1
ATOM 1766 C C . THR A 1 245 ? -7.040 0.640 2.936 1.00 50.97 245 THR A C 1
ATOM 1768 O O . THR A 1 245 ? -8.118 0.925 3.459 1.00 50.97 245 THR A O 1
ATOM 1771 N N . ASP A 1 246 ? -6.748 -0.598 2.542 1.00 44.91 246 ASP A N 1
ATOM 1772 C CA . ASP A 1 246 ? -7.450 -1.782 3.057 1.00 44.91 246 ASP A CA 1
ATOM 1773 C C . ASP A 1 246 ? -7.050 -1.996 4.531 1.00 44.91 246 ASP A C 1
ATOM 1775 O O . ASP A 1 246 ? -6.242 -2.852 4.881 1.00 44.91 246 ASP A O 1
ATOM 1779 N N . ASN A 1 247 ? -7.501 -1.075 5.383 1.00 42.88 247 ASN A N 1
ATOM 1780 C CA . ASN A 1 247 ? -7.485 -1.185 6.840 1.00 42.88 247 ASN A CA 1
ATOM 1781 C C . ASN A 1 247 ? -8.601 -0.321 7.450 1.00 42.88 247 ASN A C 1
ATOM 1783 O O . ASN A 1 247 ? -8.433 0.302 8.501 1.00 42.88 247 ASN A O 1
ATOM 1787 N N . THR A 1 248 ? -9.744 -0.228 6.765 1.00 41.41 248 THR A N 1
ATOM 1788 C CA . THR A 1 248 ? -10.963 0.231 7.427 1.00 41.41 248 THR A CA 1
ATOM 1789 C C . THR A 1 248 ? -11.479 -0.953 8.231 1.00 41.41 248 THR A C 1
ATOM 1791 O O . THR A 1 248 ? -12.112 -1.857 7.706 1.00 41.41 248 THR A O 1
ATOM 1794 N N . THR A 1 249 ? -11.129 -0.984 9.518 1.00 49.44 249 THR A N 1
ATOM 1795 C CA . THR A 1 249 ? -11.811 -1.816 10.519 1.00 49.44 249 THR A CA 1
ATOM 1796 C C . THR A 1 249 ? -13.308 -1.754 10.253 1.00 49.44 249 THR A C 1
ATOM 1798 O O . THR A 1 249 ? -13.785 -0.627 10.151 1.00 49.44 249 THR A O 1
ATOM 1801 N N . ASP A 1 250 ? -13.978 -2.906 10.127 1.00 56.84 250 ASP A N 1
ATOM 1802 C CA . ASP A 1 250 ? -15.392 -3.143 9.770 1.00 56.84 250 ASP A CA 1
ATOM 1803 C C . ASP A 1 250 ? -16.398 -2.131 10.357 1.00 56.84 250 ASP A C 1
ATOM 1805 O O . ASP A 1 250 ? -17.214 -2.445 11.224 1.00 56.84 250 ASP A O 1
ATOM 1809 N N . ALA A 1 251 ? -16.334 -0.891 9.895 1.00 69.06 251 ALA A N 1
ATOM 1810 C CA . ALA A 1 251 ? -17.141 0.211 10.356 1.00 69.06 251 ALA A CA 1
ATOM 1811 C C . ALA A 1 251 ? -17.940 0.692 9.159 1.00 69.06 251 ALA A C 1
ATOM 1813 O O . ALA A 1 251 ? -17.463 1.469 8.331 1.00 69.06 251 ALA A O 1
ATOM 1814 N N . ALA A 1 252 ? -19.167 0.187 9.037 1.00 85.00 252 ALA A N 1
ATOM 1815 C CA . ALA A 1 252 ? -20.100 0.734 8.070 1.00 85.00 252 ALA A CA 1
ATOM 1816 C C . ALA A 1 252 ? -20.472 2.160 8.482 1.00 85.00 252 ALA A C 1
ATOM 1818 O O . ALA A 1 252 ? -20.765 2.430 9.646 1.00 85.00 252 ALA A O 1
ATOM 1819 N N . SER A 1 253 ? -20.493 3.069 7.517 1.00 91.31 253 SER A N 1
ATOM 1820 C CA . SER A 1 253 ? -21.097 4.390 7.665 1.00 91.31 253 SER A CA 1
ATOM 1821 C C . SER A 1 253 ? -21.991 4.665 6.467 1.00 91.31 253 SER A C 1
ATOM 1823 O O . SER A 1 253 ? -21.779 4.094 5.396 1.00 91.31 253 SER A O 1
ATOM 1825 N N . GLY A 1 254 ? -23.002 5.504 6.649 1.00 93.06 254 GLY A N 1
ATOM 1826 C CA . GLY A 1 254 ? -23.960 5.795 5.592 1.00 93.06 254 GLY A CA 1
ATOM 1827 C C . GLY A 1 254 ? -24.926 6.905 5.966 1.00 93.06 254 GLY A C 1
ATOM 1828 O O . GLY A 1 254 ? -24.789 7.550 7.010 1.00 93.06 254 GLY A O 1
ATOM 1829 N N . THR A 1 255 ? -25.909 7.125 5.102 1.00 92.75 255 THR A N 1
ATOM 1830 C CA . THR A 1 255 ? -27.008 8.061 5.342 1.00 92.75 255 THR A CA 1
ATOM 1831 C C . THR A 1 255 ? -28.284 7.252 5.405 1.00 92.75 255 THR A C 1
ATOM 1833 O O . THR A 1 255 ? -28.695 6.638 4.424 1.00 92.75 255 THR A O 1
ATOM 1836 N N . SER A 1 256 ? -28.900 7.226 6.583 1.00 92.25 256 SER A N 1
ATOM 1837 C CA . SER A 1 256 ? -30.190 6.573 6.745 1.00 92.25 256 SER A CA 1
ATOM 1838 C C . SER A 1 256 ? -31.218 7.230 5.826 1.00 92.25 256 SER A C 1
ATOM 1840 O O . SER A 1 256 ? -31.204 8.437 5.620 1.00 92.25 256 SER A O 1
ATOM 1842 N N . THR A 1 257 ? -32.089 6.406 5.260 1.00 94.50 257 THR A N 1
ATOM 1843 C CA . THR A 1 257 ? -33.271 6.805 4.485 1.00 94.50 257 THR A CA 1
ATOM 1844 C C . THR A 1 257 ? -34.562 6.704 5.292 1.00 94.50 257 THR A C 1
ATOM 1846 O O . THR A 1 257 ? -35.588 7.231 4.879 1.00 94.50 257 THR A O 1
ATOM 1849 N N . ALA A 1 258 ? -34.526 6.006 6.428 1.00 92.94 258 ALA A N 1
ATOM 1850 C CA . ALA A 1 258 ? -35.569 6.027 7.442 1.00 92.94 258 ALA A CA 1
ATOM 1851 C C . ALA A 1 258 ? -34.967 5.603 8.782 1.00 92.94 258 ALA A C 1
ATOM 1853 O O . ALA A 1 258 ? -34.105 4.722 8.825 1.00 92.94 258 ALA A O 1
ATOM 1854 N N . VAL A 1 259 ? -35.442 6.188 9.875 1.00 92.19 259 VAL A N 1
ATOM 1855 C CA . VAL A 1 259 ? -35.074 5.778 11.230 1.00 92.19 259 VAL A CA 1
ATOM 1856 C C . VAL A 1 259 ? -36.337 5.751 12.082 1.00 92.19 259 VAL A C 1
ATOM 1858 O O . VAL A 1 259 ? -37.173 6.653 12.011 1.00 92.19 259 VAL A O 1
ATOM 1861 N N . ASP A 1 260 ? -36.492 4.698 12.876 1.00 92.69 260 ASP A N 1
ATOM 1862 C CA . ASP A 1 260 ? -37.554 4.573 13.868 1.00 92.69 260 ASP A CA 1
ATOM 1863 C C . ASP A 1 260 ? -36.968 4.241 15.254 1.00 92.69 260 ASP A C 1
ATOM 1865 O O . ASP A 1 260 ? -35.753 4.253 15.467 1.00 92.69 260 ASP A O 1
ATOM 1869 N N . ALA A 1 261 ? -37.832 3.993 16.241 1.00 93.06 261 ALA A N 1
ATOM 1870 C CA . ALA A 1 261 ? -37.414 3.724 17.618 1.00 93.06 261 ALA A CA 1
ATOM 1871 C C . ALA A 1 261 ? -36.559 2.447 17.782 1.00 93.06 261 ALA A C 1
ATOM 1873 O O . ALA A 1 261 ? -35.875 2.295 18.793 1.00 93.06 261 ALA A O 1
ATOM 1874 N N . THR A 1 262 ? -36.622 1.533 16.817 1.00 95.00 262 THR A N 1
ATOM 1875 C CA . THR A 1 262 ? -36.083 0.164 16.865 1.00 95.00 262 THR A CA 1
ATOM 1876 C C . THR A 1 262 ? -35.326 -0.245 15.600 1.00 95.00 262 THR A C 1
ATOM 1878 O O . THR A 1 262 ? -34.831 -1.370 15.518 1.00 95.00 262 THR A O 1
ATOM 1881 N N . SER A 1 263 ? -35.248 0.623 14.595 1.00 95.00 263 SER A N 1
ATOM 1882 C CA . SER A 1 263 ? -34.599 0.322 13.332 1.00 95.00 263 SER A CA 1
ATOM 1883 C C . SER A 1 263 ? -33.992 1.549 12.659 1.00 95.00 263 SER A C 1
ATOM 1885 O O . SER A 1 263 ? -34.413 2.690 12.863 1.00 95.00 263 SER A O 1
ATOM 1887 N N . LEU A 1 264 ? -32.981 1.290 11.836 1.00 95.25 264 LEU A N 1
ATOM 1888 C CA . LEU A 1 264 ? -32.388 2.239 10.905 1.00 95.25 264 LEU A CA 1
ATOM 1889 C C . LEU A 1 264 ? -32.338 1.578 9.531 1.00 95.25 264 LEU A C 1
ATOM 1891 O O . LEU A 1 264 ? -31.773 0.496 9.385 1.00 95.25 264 LEU A O 1
ATOM 1895 N N . THR A 1 265 ? -32.908 2.232 8.525 1.00 95.88 265 THR A N 1
ATOM 1896 C CA . THR A 1 265 ? -32.901 1.778 7.132 1.00 95.88 265 THR A CA 1
ATOM 1897 C C . THR A 1 265 ? -31.983 2.658 6.301 1.00 95.88 265 THR A C 1
ATOM 1899 O O . THR A 1 265 ? -32.202 3.864 6.222 1.00 95.88 265 THR A O 1
ATOM 1902 N N . ASP A 1 266 ? -31.022 2.058 5.610 1.00 95.75 266 ASP A N 1
ATOM 1903 C CA . ASP A 1 266 ? -30.228 2.687 4.556 1.00 95.75 266 ASP A CA 1
ATOM 1904 C C . ASP A 1 266 ? -30.463 1.919 3.251 1.00 95.75 266 ASP A C 1
ATOM 1906 O O . ASP A 1 266 ? -29.947 0.821 3.045 1.00 95.75 266 ASP A O 1
ATOM 1910 N N . SER A 1 267 ? -31.287 2.483 2.369 1.00 95.56 267 SER A N 1
ATOM 1911 C CA . SER A 1 267 ? -31.614 1.848 1.086 1.00 95.56 267 SER A CA 1
ATOM 1912 C C . SER A 1 267 ? -30.444 1.783 0.093 1.00 95.56 267 SER A C 1
ATOM 1914 O O . SER A 1 267 ? -30.534 1.033 -0.879 1.00 95.56 267 SER A O 1
ATOM 1916 N N . GLY A 1 268 ? -29.364 2.541 0.322 1.00 94.12 268 GLY A N 1
ATOM 1917 C CA . GLY A 1 268 ? -28.130 2.474 -0.461 1.00 94.12 268 GLY A CA 1
ATOM 1918 C C . GLY A 1 268 ? -27.146 1.419 0.048 1.00 94.12 268 GLY A C 1
ATOM 1919 O O . GLY A 1 268 ? -26.182 1.098 -0.651 1.00 94.12 268 GLY A O 1
ATOM 1920 N N . ALA A 1 269 ? -27.379 0.863 1.239 1.00 94.06 269 ALA A N 1
ATOM 1921 C CA . ALA A 1 269 ? -26.535 -0.173 1.810 1.00 94.06 269 ALA A CA 1
ATOM 1922 C C . ALA A 1 269 ? -26.741 -1.546 1.141 1.00 94.06 269 ALA A C 1
ATOM 1924 O O . ALA A 1 269 ? -27.795 -1.864 0.592 1.00 94.06 269 ALA A O 1
ATOM 1925 N N . SER A 1 270 ? -25.707 -2.388 1.204 1.00 93.94 270 SER A N 1
ATOM 1926 C CA . SER A 1 270 ? -25.734 -3.778 0.731 1.00 93.94 270 SER A CA 1
ATOM 1927 C C . SER A 1 270 ? -25.004 -4.693 1.720 1.00 93.94 270 SER A C 1
ATOM 1929 O O . SER A 1 270 ? -23.980 -5.299 1.404 1.00 93.94 270 SER A O 1
ATOM 1931 N N . TRP A 1 271 ? -25.509 -4.751 2.948 1.00 94.62 271 TRP A N 1
ATOM 1932 C CA . TRP A 1 271 ? -24.949 -5.536 4.046 1.00 94.62 271 TRP A CA 1
ATOM 1933 C C . TRP A 1 271 ? -25.173 -7.051 3.899 1.00 94.62 271 TRP A C 1
ATOM 1935 O O . TRP A 1 271 ? -26.153 -7.505 3.308 1.00 94.62 271 TRP A O 1
ATOM 1945 N N . GLY A 1 272 ? -24.294 -7.858 4.495 1.00 92.06 272 GLY A N 1
ATOM 1946 C CA . GLY A 1 272 ? -24.593 -9.256 4.800 1.00 92.06 272 GLY A CA 1
ATOM 1947 C C . GLY A 1 272 ? -25.652 -9.363 5.902 1.00 92.06 272 GLY A C 1
ATOM 1948 O O . GLY A 1 272 ? -25.689 -8.533 6.810 1.00 92.06 272 GLY A O 1
ATOM 1949 N N . VAL A 1 273 ? -26.518 -10.378 5.835 1.00 94.94 273 VAL A N 1
ATOM 1950 C CA . VAL A 1 273 ? -27.513 -10.652 6.890 1.00 94.94 273 VAL A CA 1
ATOM 1951 C C . VAL A 1 273 ? -26.790 -10.938 8.206 1.00 94.94 273 VAL A C 1
ATOM 1953 O O . VAL A 1 273 ? -25.858 -11.737 8.228 1.00 94.94 273 VAL A O 1
ATOM 1956 N N . ASP A 1 274 ? -27.221 -10.271 9.275 1.00 92.38 274 ASP A N 1
ATOM 1957 C CA . ASP A 1 274 ? -26.727 -10.415 10.651 1.00 92.38 274 ASP A CA 1
ATOM 1958 C C . ASP A 1 274 ? -25.228 -10.148 10.870 1.00 92.38 274 ASP A C 1
ATOM 1960 O O . ASP A 1 274 ? -24.692 -10.417 11.946 1.00 92.38 274 ASP A O 1
ATOM 1964 N N . GLN A 1 275 ? -24.544 -9.552 9.890 1.00 91.31 275 GLN A N 1
ATOM 1965 C CA . GLN A 1 275 ? -23.119 -9.233 10.002 1.00 91.31 275 GLN A CA 1
ATOM 1966 C C . GLN A 1 275 ? -22.801 -8.193 11.093 1.00 91.31 275 GLN A C 1
ATOM 1968 O O . GLN A 1 275 ? -21.655 -8.089 11.517 1.00 91.31 275 GLN A O 1
ATOM 1973 N N . TRP A 1 276 ? -23.798 -7.424 11.546 1.00 93.38 276 TRP A N 1
ATOM 1974 C CA . TRP A 1 276 ? -23.638 -6.340 12.518 1.00 93.38 276 TRP A CA 1
ATOM 1975 C C . TRP A 1 276 ? -24.201 -6.664 13.910 1.00 93.38 276 TRP A C 1
ATOM 1977 O O . TRP A 1 276 ? -24.284 -5.766 14.746 1.00 93.38 276 TRP A O 1
ATOM 1987 N N . ILE A 1 277 ? -24.599 -7.909 14.205 1.00 91.62 277 ILE A N 1
ATOM 1988 C CA . ILE A 1 277 ? -25.115 -8.266 15.542 1.00 91.62 277 ILE A CA 1
ATOM 1989 C C . ILE A 1 277 ? -24.075 -7.951 16.628 1.00 91.62 277 ILE A C 1
ATOM 1991 O O . ILE A 1 277 ? -22.924 -8.373 16.552 1.00 91.62 277 ILE A O 1
ATOM 1995 N N . GLY A 1 278 ? -24.496 -7.220 17.664 1.00 86.81 278 GLY A N 1
ATOM 1996 C CA . GLY A 1 278 ? -23.649 -6.803 18.785 1.00 86.81 278 GLY A CA 1
ATOM 1997 C C . GLY A 1 278 ? -22.855 -5.517 18.537 1.00 86.81 278 GLY A C 1
ATOM 1998 O O . GLY A 1 278 ? -22.277 -4.976 19.479 1.00 86.81 278 GLY A O 1
ATOM 1999 N N . TYR A 1 279 ? -22.861 -4.986 17.311 1.00 92.00 279 TYR A N 1
ATOM 2000 C CA . TYR A 1 279 ? -22.230 -3.706 16.998 1.00 92.00 279 TYR A CA 1
ATOM 2001 C C . TYR A 1 279 ? -23.105 -2.550 17.508 1.00 92.00 279 TYR A C 1
ATOM 2003 O O . TYR A 1 279 ? -24.321 -2.672 17.655 1.00 92.00 279 TYR A O 1
ATOM 2011 N N . THR A 1 280 ? -22.491 -1.401 17.775 1.00 91.06 280 THR A N 1
ATOM 2012 C CA . THR A 1 280 ? -23.177 -0.157 18.132 1.00 91.06 280 THR A CA 1
ATOM 2013 C C . THR A 1 280 ? -23.348 0.708 16.893 1.00 91.06 280 THR A C 1
ATOM 2015 O O . THR A 1 280 ? -22.356 1.082 16.267 1.00 91.06 280 THR A O 1
ATOM 2018 N N . VAL A 1 281 ? -24.590 1.055 16.559 1.00 93.25 281 VAL A N 1
ATOM 2019 C CA . VAL A 1 281 ? -24.902 2.109 15.591 1.00 93.25 281 VAL A CA 1
ATOM 2020 C C . VAL A 1 281 ? -24.955 3.460 16.303 1.00 93.25 281 VAL A C 1
ATOM 2022 O O . VAL A 1 281 ? -25.526 3.563 17.387 1.00 93.25 281 VAL A O 1
ATOM 2025 N N . THR A 1 282 ? -24.350 4.489 15.714 1.00 91.94 282 THR A N 1
ATOM 2026 C CA . THR A 1 282 ? -24.291 5.856 16.248 1.00 91.94 282 THR A CA 1
ATOM 2027 C C . THR A 1 282 ? -24.790 6.845 15.206 1.00 91.94 282 THR A C 1
ATOM 2029 O O . THR A 1 282 ? -24.274 6.865 14.092 1.00 91.94 282 THR A O 1
ATOM 2032 N N . ILE A 1 283 ? -25.739 7.702 15.586 1.00 91.50 283 ILE A N 1
ATOM 2033 C CA . ILE A 1 283 ? -26.119 8.905 14.838 1.00 91.50 283 ILE A CA 1
ATOM 2034 C C . ILE A 1 283 ? -25.556 10.117 15.601 1.00 91.50 283 ILE A C 1
ATOM 2036 O O . ILE A 1 283 ? -25.886 10.289 16.779 1.00 91.50 283 ILE A O 1
ATOM 2040 N N . PRO A 1 284 ? -24.696 10.956 14.994 1.00 87.00 284 PRO A N 1
ATOM 2041 C CA . PRO A 1 284 ? -24.166 12.149 15.633 1.00 87.00 284 PRO A CA 1
ATOM 2042 C C . PRO A 1 284 ? -25.223 13.260 15.701 1.00 87.00 284 PRO A C 1
ATOM 2044 O O . PRO A 1 284 ? -26.043 13.439 14.806 1.00 87.00 284 PRO A O 1
ATOM 2047 N N . THR A 1 285 ? -25.152 14.078 16.751 1.00 79.38 285 THR A N 1
ATOM 2048 C CA . THR A 1 285 ? -26.124 15.139 17.082 1.00 79.38 285 THR A CA 1
ATOM 2049 C C . THR A 1 285 ? -26.293 16.236 16.024 1.00 79.38 285 THR A C 1
ATOM 2051 O O . THR A 1 285 ? -27.216 17.044 16.130 1.00 79.38 285 THR A O 1
ATOM 2054 N N . SER A 1 286 ? -25.439 16.290 14.999 1.00 71.44 286 SER A N 1
ATOM 2055 C CA . SER A 1 286 ? -25.476 17.311 13.946 1.00 71.44 286 SER A CA 1
ATOM 2056 C C . SER A 1 286 ? -26.716 17.249 13.038 1.00 71.44 286 SER A C 1
ATOM 2058 O O . SER A 1 286 ? -26.939 18.205 12.301 1.00 71.44 286 SER A O 1
ATOM 2060 N N . GLY A 1 287 ? -27.523 16.178 13.102 1.00 59.44 287 GLY A N 1
ATOM 2061 C CA . GLY A 1 287 ? -28.770 15.997 12.333 1.00 59.44 287 GLY A CA 1
ATOM 2062 C C . GLY A 1 287 ? -30.077 16.243 13.106 1.00 59.44 287 GLY A C 1
ATOM 2063 O O . GLY A 1 287 ? -31.155 16.108 12.549 1.00 59.44 287 GLY A O 1
ATOM 2064 N N . GLY A 1 288 ? -30.025 16.620 14.389 1.00 67.25 288 GLY A N 1
ATOM 2065 C CA . GLY A 1 288 ? -31.229 16.830 15.214 1.00 67.25 288 GLY A CA 1
ATOM 2066 C C . GLY A 1 288 ? -31.644 15.623 16.064 1.00 67.25 288 GLY A C 1
ATOM 2067 O O . GLY A 1 288 ? -32.259 15.818 17.112 1.00 67.25 288 GLY A O 1
ATOM 2068 N N . PHE A 1 289 ? -31.201 14.414 15.711 1.00 77.75 289 PHE A N 1
ATOM 2069 C CA . PHE A 1 289 ? -31.198 13.244 16.589 1.00 77.75 289 PHE A CA 1
ATOM 2070 C C . PHE A 1 289 ? -29.752 12.807 16.851 1.00 77.75 289 PHE A C 1
ATOM 2072 O O . PHE A 1 289 ? -28.950 12.724 15.930 1.00 77.75 289 PHE A O 1
ATOM 2079 N N . GLY A 1 290 ? -29.391 12.573 18.112 1.00 83.94 290 GLY A N 1
ATOM 2080 C CA . GLY A 1 290 ? -28.075 12.063 18.489 1.00 83.94 290 GLY A CA 1
ATOM 2081 C C . GLY A 1 290 ? -28.244 10.904 19.447 1.00 83.94 290 GLY A C 1
ATOM 2082 O O . GLY A 1 290 ? -28.664 11.120 20.585 1.00 83.94 290 GLY A O 1
ATOM 2083 N N . GLY A 1 291 ? -27.978 9.688 18.989 1.00 89.94 291 GLY A N 1
ATOM 2084 C CA . GLY A 1 291 ? -28.286 8.473 19.732 1.00 89.94 291 GLY A CA 1
ATOM 2085 C C . GLY A 1 291 ? -27.402 7.310 19.319 1.00 89.94 291 GLY A C 1
ATOM 2086 O O . GLY A 1 291 ? -26.872 7.268 18.209 1.00 89.94 291 GLY A O 1
ATOM 2087 N N . THR A 1 292 ? -27.250 6.364 20.237 1.00 92.12 292 THR A N 1
ATOM 2088 C CA . THR A 1 292 ? -26.580 5.087 19.993 1.00 92.12 292 THR A CA 1
ATOM 2089 C C . THR A 1 292 ? -27.536 3.934 20.256 1.00 92.12 292 THR A C 1
ATOM 2091 O O . THR A 1 292 ? -28.415 4.045 21.112 1.00 92.12 292 THR A O 1
ATOM 2094 N N . ALA A 1 293 ? -27.388 2.830 19.533 1.00 93.69 293 ALA A N 1
ATOM 2095 C CA . ALA A 1 293 ? -28.142 1.607 19.787 1.00 93.69 293 ALA A CA 1
ATOM 2096 C C . ALA A 1 293 ? -27.285 0.376 19.477 1.00 93.69 293 ALA A C 1
ATOM 2098 O O . ALA A 1 293 ? -26.463 0.400 18.564 1.00 93.69 293 ALA A O 1
ATOM 2099 N N . THR A 1 294 ? -27.470 -0.710 20.225 1.00 93.94 294 THR A N 1
ATOM 2100 C CA . THR A 1 294 ? -26.815 -1.994 19.934 1.00 93.94 294 THR A CA 1
ATOM 2101 C C . THR A 1 294 ? -27.664 -2.788 18.953 1.00 93.94 294 THR A C 1
ATOM 2103 O O . THR A 1 294 ? -28.821 -3.099 19.242 1.00 93.94 294 THR A O 1
ATOM 2106 N N . VAL A 1 295 ? -27.085 -3.131 17.808 1.00 95.44 295 VAL A N 1
ATOM 2107 C CA . VAL A 1 295 ? -27.739 -3.888 16.741 1.00 95.44 295 VAL A CA 1
ATOM 2108 C C . VAL A 1 295 ? -28.004 -5.320 17.214 1.00 95.44 295 VAL A C 1
ATOM 2110 O O . VAL A 1 295 ? -27.094 -6.038 17.626 1.00 95.44 295 VAL A O 1
ATOM 2113 N N . THR A 1 296 ? -29.264 -5.743 17.164 1.00 96.44 296 THR A N 1
ATOM 2114 C CA . THR A 1 296 ? -29.720 -7.091 17.536 1.00 96.44 296 THR A CA 1
ATOM 2115 C C . THR A 1 296 ? -29.861 -8.021 16.334 1.00 96.44 296 THR A C 1
ATOM 2117 O O . THR A 1 296 ? -29.812 -9.234 16.506 1.00 96.44 296 THR A O 1
ATOM 2120 N N . SER A 1 297 ? -30.051 -7.466 15.134 1.00 97.12 297 SER A N 1
ATOM 2121 C CA . SER A 1 297 ? -30.065 -8.168 13.839 1.00 97.12 297 SER A CA 1
ATOM 2122 C C . SER A 1 297 ? -29.936 -7.158 12.701 1.00 97.12 297 SER A C 1
ATOM 2124 O O . SER A 1 297 ? -30.195 -5.964 12.899 1.00 97.12 297 SER A O 1
ATOM 2126 N N . ASN A 1 298 ? -29.568 -7.613 11.504 1.00 97.88 298 ASN A N 1
ATOM 2127 C CA . ASN A 1 298 ? -29.641 -6.761 10.321 1.00 97.88 298 ASN A CA 1
ATOM 2128 C C . ASN A 1 298 ? -29.957 -7.540 9.041 1.00 97.88 298 ASN A C 1
ATOM 2130 O O . ASN A 1 298 ? -29.570 -8.690 8.863 1.00 97.88 298 ASN A O 1
ATOM 2134 N N . THR A 1 299 ? -30.627 -6.873 8.109 1.00 97.50 299 THR A N 1
ATOM 2135 C CA . THR A 1 299 ? -30.753 -7.333 6.718 1.00 97.50 299 THR A CA 1
ATOM 2136 C C . THR A 1 299 ? -29.725 -6.611 5.842 1.00 97.50 299 THR A C 1
ATOM 2138 O O . THR A 1 299 ? -28.827 -5.952 6.365 1.00 97.50 299 THR A O 1
ATOM 2141 N N . ALA A 1 300 ? -29.864 -6.694 4.515 1.00 96.50 300 ALA A N 1
ATOM 2142 C CA . ALA A 1 300 ? -29.002 -5.964 3.588 1.00 96.50 300 ALA A CA 1
ATOM 2143 C C . ALA A 1 300 ? -29.086 -4.433 3.723 1.00 96.50 300 ALA A C 1
ATOM 2145 O O . ALA A 1 300 ? -28.120 -3.749 3.404 1.00 96.50 300 ALA A O 1
ATOM 2146 N N . THR A 1 301 ? -30.211 -3.903 4.207 1.00 97.06 301 THR A N 1
ATOM 2147 C CA . THR A 1 301 ? -30.481 -2.454 4.234 1.00 97.06 301 THR A CA 1
ATOM 2148 C C . THR A 1 301 ? -31.065 -1.957 5.552 1.00 97.06 301 THR A C 1
ATOM 2150 O O . THR A 1 301 ? -31.300 -0.762 5.699 1.00 97.06 301 THR A O 1
ATOM 2153 N N . VAL A 1 302 ? -31.324 -2.837 6.526 1.00 97.12 302 VAL A N 1
ATOM 2154 C CA . VAL A 1 302 ? -31.959 -2.461 7.802 1.00 97.12 302 VAL A CA 1
ATOM 2155 C C . VAL A 1 302 ? -31.156 -2.986 8.982 1.00 97.12 302 VAL A C 1
ATOM 2157 O O . VAL A 1 302 ? -30.935 -4.192 9.069 1.00 97.12 302 VAL A O 1
ATOM 2160 N N . LEU A 1 303 ? -30.788 -2.101 9.908 1.00 97.00 303 LEU A N 1
ATOM 2161 C CA . LEU A 1 303 ? -30.293 -2.433 11.245 1.00 97.00 303 LEU A CA 1
ATOM 2162 C C . LEU A 1 303 ? -31.477 -2.449 12.212 1.00 97.00 303 LEU A C 1
ATOM 2164 O O . LEU A 1 303 ? -32.260 -1.503 12.223 1.00 97.00 303 L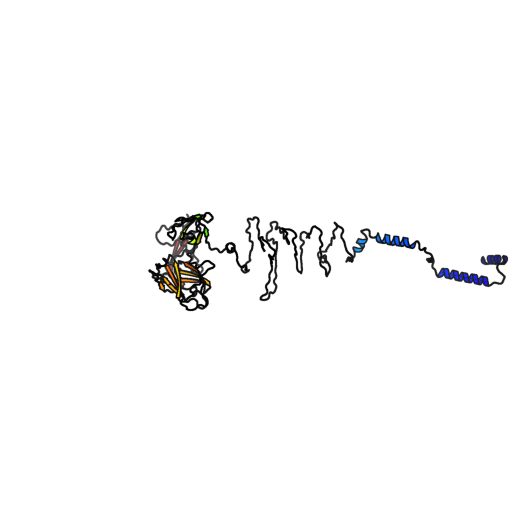EU A O 1
ATOM 2168 N N . SER A 1 304 ? -31.604 -3.492 13.028 1.00 97.19 304 SER A N 1
ATOM 2169 C CA . SER A 1 304 ? -32.627 -3.592 14.078 1.00 97.19 304 SER A CA 1
ATOM 2170 C C . SER A 1 304 ? -31.979 -3.562 15.459 1.00 97.19 304 SER A C 1
ATOM 2172 O O . SER A 1 304 ? -30.900 -4.121 15.643 1.00 97.19 304 SER A O 1
ATOM 2174 N N . PHE A 1 305 ? -32.625 -2.925 16.432 1.00 96.12 305 PHE A N 1
ATOM 2175 C CA . PHE A 1 305 ? -32.159 -2.773 17.815 1.00 96.12 305 PHE A CA 1
ATOM 2176 C C . PHE A 1 305 ? -33.347 -2.571 18.774 1.00 96.12 305 PHE A C 1
ATOM 2178 O O . PHE A 1 305 ? -34.481 -2.371 18.347 1.00 96.12 305 PHE A O 1
ATOM 2185 N N . SER A 1 306 ? -33.129 -2.659 20.091 1.00 92.50 306 SER A N 1
ATOM 2186 C CA . SER A 1 306 ? -34.228 -2.607 21.075 1.00 92.50 306 SER A CA 1
ATOM 2187 C C . SER A 1 306 ? -34.748 -1.199 21.371 1.00 92.50 306 SER A C 1
ATOM 2189 O O . SER A 1 306 ? -35.942 -1.030 21.605 1.00 92.50 306 SER A O 1
ATOM 2191 N N . ALA A 1 307 ? -33.849 -0.216 21.435 1.00 93.44 307 ALA A N 1
ATOM 2192 C CA . ALA A 1 307 ? -34.143 1.201 21.641 1.00 93.44 307 ALA A CA 1
ATOM 2193 C C . ALA A 1 307 ? -32.869 2.029 21.418 1.00 93.44 307 ALA A C 1
ATOM 2195 O O . ALA A 1 307 ? -31.761 1.522 21.612 1.00 93.44 307 ALA A O 1
ATOM 2196 N N . TRP A 1 308 ? -33.033 3.309 21.093 1.00 92.56 308 TRP A N 1
ATOM 2197 C CA . TRP A 1 308 ? -31.953 4.291 21.155 1.00 92.56 308 TRP A CA 1
ATOM 2198 C C . TRP A 1 308 ? -31.639 4.714 22.597 1.00 92.56 308 TRP A C 1
ATOM 2200 O O . TRP A 1 308 ? -32.520 4.763 23.455 1.00 92.56 308 TRP A O 1
ATOM 2210 N N . SER A 1 309 ? -30.381 5.074 22.855 1.00 87.62 309 SER A N 1
ATOM 2211 C CA . SER A 1 309 ? -29.907 5.552 24.160 1.00 87.62 309 SER A CA 1
ATOM 2212 C C . SER A 1 309 ? -30.408 6.951 24.540 1.00 87.62 309 SER A C 1
ATOM 2214 O O . SER A 1 309 ? -30.404 7.302 25.721 1.00 87.62 309 SER A O 1
ATOM 2216 N N . SER A 1 310 ? -30.872 7.752 23.577 1.00 80.12 310 SER A N 1
ATOM 2217 C CA . SER A 1 310 ? -31.411 9.095 23.800 1.00 80.12 310 SER A CA 1
ATOM 2218 C C . SER A 1 310 ? -32.914 9.162 23.507 1.00 80.12 310 SER A C 1
ATOM 2220 O O . SER A 1 310 ? -33.419 8.557 22.568 1.00 80.12 310 SER A O 1
ATOM 2222 N N . ALA A 1 311 ? -33.648 9.933 24.317 1.00 65.25 311 ALA A N 1
ATOM 2223 C CA . ALA A 1 311 ? -35.110 10.069 24.240 1.00 65.25 311 ALA A CA 1
ATOM 2224 C C . ALA A 1 311 ? -35.599 11.046 23.143 1.00 65.25 311 ALA A C 1
ATOM 2226 O O . ALA A 1 311 ? -36.632 11.696 23.310 1.00 65.25 311 ALA A O 1
ATOM 2227 N N . GLY A 1 312 ? -34.839 11.203 22.057 1.00 71.62 312 GLY A N 1
ATOM 2228 C CA . GLY A 1 312 ? -35.229 12.031 20.912 1.00 71.62 312 GLY A CA 1
ATOM 2229 C C . GLY A 1 312 ? -36.189 11.298 19.974 1.00 71.62 312 GLY A C 1
ATOM 2230 O O . GLY A 1 312 ? -36.241 10.072 19.980 1.00 71.62 312 GLY A O 1
ATOM 2231 N N . ASP A 1 313 ? -36.944 12.046 19.171 1.00 76.44 313 ASP A N 1
ATOM 2232 C CA . ASP A 1 313 ? -37.731 11.484 18.071 1.00 76.44 313 ASP A CA 1
ATOM 2233 C C . ASP A 1 313 ? -36.784 11.200 16.892 1.00 76.44 313 ASP A C 1
ATOM 2235 O O . ASP A 1 313 ? -36.212 12.153 16.354 1.00 76.44 313 ASP A O 1
ATOM 2239 N N . PRO A 1 314 ? -36.533 9.932 16.520 1.00 70.69 314 PRO A N 1
ATOM 2240 C CA . PRO A 1 314 ? -35.536 9.603 15.514 1.00 70.69 314 PRO A CA 1
ATOM 2241 C C . PRO A 1 314 ? -36.031 9.808 14.076 1.00 70.69 314 PRO A C 1
ATOM 2243 O O . PRO A 1 314 ? -35.299 9.462 13.167 1.00 70.69 314 PRO A O 1
ATOM 2246 N N . THR A 1 315 ? -37.225 10.361 13.824 1.00 76.06 315 THR A N 1
ATOM 2247 C CA . THR A 1 315 ? -37.864 10.406 12.486 1.00 76.06 315 THR A CA 1
ATOM 2248 C C . THR A 1 315 ? -37.178 11.297 11.428 1.00 76.06 315 THR A C 1
ATOM 2250 O O . THR A 1 315 ? -37.830 11.730 10.479 1.00 76.06 315 THR A O 1
ATOM 2253 N N . ASP A 1 316 ? -35.893 11.619 11.565 1.00 76.31 316 ASP A N 1
ATOM 2254 C CA . ASP A 1 316 ? -35.125 12.305 10.525 1.00 76.31 316 ASP A CA 1
ATOM 2255 C C . ASP A 1 316 ? -34.599 11.299 9.488 1.00 76.31 316 ASP A C 1
ATOM 2257 O O . ASP A 1 316 ? -33.658 10.544 9.726 1.00 76.31 316 ASP A O 1
ATOM 2261 N N . GLU A 1 317 ? -35.208 11.320 8.304 1.00 75.56 317 GLU A N 1
ATOM 2262 C CA . GLU A 1 317 ? -34.920 10.439 7.165 1.00 75.56 317 GLU A CA 1
ATOM 2263 C C . GLU A 1 317 ? -33.586 10.753 6.450 1.00 75.56 317 GLU A C 1
ATOM 2265 O O . GLU A 1 317 ? -33.369 10.277 5.338 1.00 75.56 317 GLU A O 1
ATOM 2270 N N . THR A 1 318 ? -32.705 11.578 7.038 1.00 80.81 318 THR A N 1
ATOM 2271 C CA . THR A 1 318 ? -31.422 11.993 6.427 1.00 80.81 318 THR A CA 1
ATOM 2272 C C . THR A 1 318 ? -30.214 11.929 7.361 1.00 80.81 318 THR A C 1
ATOM 2274 O O . THR A 1 318 ? -29.135 12.444 7.052 1.00 80.81 318 THR A O 1
ATOM 2277 N N . SER A 1 319 ? -30.363 11.269 8.506 1.00 87.94 319 SER A N 1
ATOM 2278 C CA . SER A 1 319 ? -29.310 11.176 9.510 1.00 87.94 319 SER A CA 1
ATOM 2279 C C . SER A 1 319 ? -28.127 10.320 9.028 1.00 87.94 319 SER A C 1
ATOM 2281 O O . SER A 1 319 ? -28.299 9.190 8.564 1.00 87.94 319 SER A O 1
ATOM 2283 N N . VAL A 1 320 ? -26.909 10.855 9.149 1.00 90.38 320 VAL A N 1
ATOM 2284 C CA . VAL A 1 320 ? -25.653 10.120 8.910 1.00 90.38 320 VAL A CA 1
ATOM 2285 C C . VAL A 1 320 ? -25.392 9.188 10.093 1.00 90.38 320 VAL A C 1
ATOM 2287 O O . VAL A 1 320 ? -25.590 9.598 11.232 1.00 90.38 320 VAL A O 1
ATOM 2290 N N . TYR A 1 321 ? -24.937 7.959 9.860 1.00 92.00 321 TYR A N 1
ATOM 2291 C CA . TYR A 1 321 ? -24.652 6.999 10.931 1.00 92.00 321 TYR A CA 1
ATOM 2292 C C . TYR A 1 321 ? -23.312 6.284 10.741 1.00 92.00 321 TYR A C 1
ATOM 2294 O O . TYR A 1 321 ? -22.757 6.242 9.642 1.00 92.00 321 TYR A O 1
ATOM 2302 N N . THR A 1 322 ? -22.814 5.689 11.825 1.00 91.69 322 THR A N 1
ATOM 2303 C CA . THR A 1 322 ? -21.679 4.753 11.843 1.00 91.69 322 THR A CA 1
ATOM 2304 C C . THR A 1 322 ? -22.038 3.493 12.638 1.00 91.69 322 THR A C 1
ATOM 2306 O O . THR A 1 322 ? -22.855 3.565 13.552 1.00 91.69 322 THR A O 1
ATOM 2309 N N . VAL A 1 323 ? -21.453 2.338 12.310 1.00 91.25 323 VAL A N 1
ATOM 2310 C CA . VAL A 1 323 ? -21.623 1.040 12.994 1.00 91.25 323 VAL A CA 1
ATOM 2311 C C . VAL A 1 323 ? -20.246 0.549 13.450 1.00 91.25 323 VAL A C 1
ATOM 2313 O O . VAL A 1 323 ? -19.320 0.571 12.652 1.00 91.25 323 VAL A O 1
ATOM 2316 N N . SER A 1 324 ? -20.070 0.128 14.708 1.00 86.00 324 SER A N 1
ATOM 2317 C CA . SER A 1 324 ? -18.767 -0.323 15.249 1.00 86.00 324 SER A CA 1
ATOM 2318 C C . SER A 1 324 ? -18.925 -1.418 16.312 1.00 86.00 324 SER A C 1
ATOM 2320 O O . SER A 1 324 ? -19.808 -1.313 17.160 1.00 86.00 324 SER A O 1
ATOM 2322 N N . ASN A 1 325 ? -18.067 -2.448 16.316 1.00 76.94 325 ASN A N 1
ATOM 2323 C CA . ASN A 1 325 ? -18.070 -3.515 17.339 1.00 76.94 325 ASN A CA 1
ATOM 2324 C C . ASN A 1 325 ? -17.286 -3.177 18.597 1.00 76.94 325 ASN A C 1
ATOM 2326 O O . ASN A 1 325 ? -17.386 -3.897 19.588 1.00 76.94 325 ASN A O 1
ATOM 2330 N N . VAL A 1 326 ? -16.497 -2.112 18.571 1.00 54.31 326 VAL A N 1
ATOM 2331 C CA . VAL A 1 326 ? -15.770 -1.693 19.754 1.00 54.31 326 VAL A CA 1
ATOM 2332 C C . VAL A 1 326 ? -16.603 -0.608 20.430 1.00 54.31 326 VAL A C 1
ATOM 2334 O O . VAL A 1 326 ? -16.873 0.418 19.789 1.00 54.31 326 VAL A O 1
ATOM 2337 N N . PRO A 1 327 ? -16.988 -0.777 21.712 1.00 50.44 327 PRO A N 1
ATOM 2338 C CA . PRO A 1 327 ? -17.284 0.332 22.610 1.00 50.44 327 PRO A CA 1
ATOM 2339 C C . PRO A 1 327 ? -15.986 1.125 22.786 1.00 50.44 327 PRO A C 1
ATOM 2341 O O . PRO A 1 327 ? -15.293 1.044 23.795 1.00 50.44 327 PRO A O 1
ATOM 2344 N N . ASN A 1 328 ? -15.558 1.798 21.726 1.00 48.03 328 ASN A N 1
ATOM 2345 C CA . ASN A 1 328 ? -14.316 2.517 21.749 1.00 48.03 328 ASN A CA 1
ATOM 2346 C C . ASN A 1 328 ? -14.523 3.756 22.614 1.00 48.03 328 ASN A C 1
ATOM 2348 O O . ASN A 1 328 ? -15.320 4.636 22.283 1.00 48.03 328 ASN A O 1
ATOM 2352 N N . MET A 1 329 ? -13.682 3.901 23.625 1.00 49.28 329 MET A N 1
ATOM 2353 C CA . MET A 1 329 ? -13.191 5.226 23.961 1.00 49.28 329 MET A CA 1
ATOM 2354 C C . MET A 1 329 ? -12.185 5.637 22.874 1.00 49.28 329 MET A C 1
ATOM 2356 O O . MET A 1 329 ? -10.977 5.556 23.089 1.00 49.28 329 MET A O 1
ATOM 2360 N N . ILE A 1 330 ? -12.675 5.999 21.674 1.00 49.06 330 ILE A N 1
ATOM 2361 C CA . ILE A 1 330 ? -11.829 6.683 20.688 1.00 49.06 330 ILE A CA 1
ATOM 2362 C C . ILE A 1 330 ? -11.714 8.124 21.173 1.00 49.06 330 ILE A C 1
ATOM 2364 O O . ILE A 1 330 ? -12.686 8.880 21.127 1.00 49.06 330 ILE A O 1
ATOM 2368 N N . ASP A 1 331 ? -10.534 8.505 21.643 1.00 45.19 331 ASP A N 1
ATOM 2369 C CA . ASP A 1 331 ? -10.207 9.911 21.835 1.00 45.19 331 ASP A CA 1
ATOM 2370 C C . ASP A 1 331 ? -9.772 10.505 20.486 1.00 45.19 331 ASP A C 1
ATOM 2372 O O . ASP A 1 331 ? -8.598 10.483 20.116 1.00 45.19 331 ASP A O 1
ATOM 2376 N N . GLY A 1 332 ? -10.765 10.979 19.728 1.00 45.31 332 GLY A N 1
ATOM 2377 C CA . GLY A 1 332 ? -10.572 11.708 18.475 1.00 45.31 332 GLY A CA 1
ATOM 2378 C C . GLY A 1 332 ? -10.558 10.846 17.208 1.00 45.31 332 GLY A C 1
ATOM 2379 O O . GLY A 1 332 ? -10.289 9.654 17.225 1.00 45.31 332 GLY A O 1
ATOM 2380 N N . ALA A 1 333 ? -10.871 11.452 16.062 1.00 50.19 333 ALA A N 1
ATOM 2381 C CA . ALA A 1 333 ? -10.724 10.795 14.763 1.00 50.19 333 ALA A CA 1
ATOM 2382 C C . ALA A 1 333 ? -9.269 10.319 14.559 1.00 50.19 333 ALA A C 1
ATOM 2384 O O . ALA A 1 333 ? -8.356 10.827 15.201 1.00 50.19 333 ALA A O 1
ATOM 2385 N N . ILE A 1 334 ? -9.018 9.413 13.608 1.00 47.59 334 ILE A N 1
ATOM 2386 C CA . ILE A 1 334 ? -7.676 8.862 13.297 1.00 47.59 334 ILE A CA 1
ATOM 2387 C C . ILE A 1 334 ? -6.621 9.968 12.996 1.00 47.59 334 ILE A C 1
ATOM 2389 O O . ILE A 1 334 ? -5.423 9.712 13.044 1.00 47.59 334 ILE A O 1
ATOM 2393 N N . GLY A 1 335 ? -7.043 11.221 12.763 1.00 51.59 335 GLY A N 1
ATOM 2394 C CA . GLY A 1 335 ? -6.180 12.407 12.638 1.00 51.59 335 GLY A CA 1
ATOM 2395 C C . GLY A 1 335 ? -6.171 13.398 13.819 1.00 51.59 335 GLY A C 1
ATOM 2396 O O . GLY A 1 335 ? -5.546 14.449 13.700 1.00 51.59 335 GLY A O 1
ATOM 2397 N N . THR A 1 336 ? -6.858 13.129 14.933 1.00 54.38 336 THR A N 1
ATOM 2398 C CA . THR A 1 336 ? -6.976 14.034 16.096 1.00 54.38 336 THR A CA 1
ATOM 2399 C C . THR A 1 336 ? -6.789 13.299 17.427 1.00 54.38 336 THR A C 1
ATOM 2401 O O . THR A 1 336 ? -7.552 13.523 18.361 1.00 54.38 336 THR A O 1
ATOM 2404 N N . THR A 1 337 ? -5.810 12.400 17.523 1.00 69.75 337 THR A N 1
ATOM 2405 C CA . THR A 1 337 ? -5.487 11.741 18.796 1.00 69.75 337 THR A CA 1
ATOM 2406 C C . THR A 1 337 ? -5.046 12.779 19.832 1.00 69.75 337 THR A C 1
ATOM 2408 O O . THR A 1 337 ? -4.1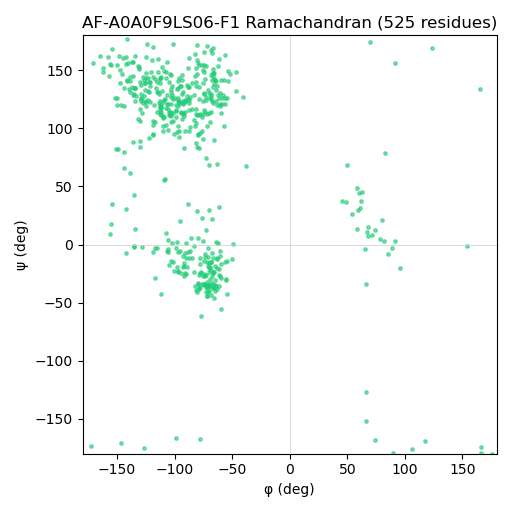15 13.548 19.566 1.00 69.75 337 THR A O 1
ATOM 2411 N N . THR A 1 338 ? -5.683 12.804 21.001 1.00 77.81 338 THR A N 1
ATOM 2412 C CA . THR A 1 338 ? -5.351 13.753 22.074 1.00 77.81 338 THR A CA 1
ATOM 2413 C C . THR A 1 338 ? -4.203 13.212 22.927 1.00 77.81 338 THR A C 1
ATOM 2415 O O . THR A 1 338 ? -4.127 12.021 23.245 1.00 77.81 338 THR A O 1
ATOM 2418 N N . ALA A 1 339 ? -3.265 14.084 23.302 1.00 88.94 339 ALA A N 1
ATOM 2419 C CA . ALA A 1 339 ? -2.271 13.731 24.304 1.00 88.94 339 ALA A CA 1
ATOM 2420 C C . ALA A 1 339 ? -2.969 13.478 25.644 1.00 88.94 339 ALA A C 1
ATOM 2422 O O . ALA A 1 339 ? -3.794 14.272 26.084 1.00 88.94 339 ALA A O 1
ATOM 2423 N N . ILE A 1 340 ? -2.614 12.378 26.302 1.00 92.12 340 ILE A N 1
ATOM 2424 C CA . ILE A 1 340 ? -3.125 12.042 27.628 1.00 92.12 340 ILE A CA 1
ATOM 2425 C C . ILE A 1 340 ? -2.053 12.331 28.673 1.00 92.12 340 ILE A C 1
ATOM 2427 O O . ILE A 1 340 ? -0.851 12.157 28.442 1.00 92.12 340 ILE A O 1
ATOM 2431 N N . PHE A 1 341 ? -2.491 12.738 29.862 1.00 93.31 341 PHE A N 1
ATOM 2432 C CA . PHE A 1 341 ? -1.601 13.029 30.979 1.00 93.31 341 PHE A CA 1
ATOM 2433 C C . PHE A 1 341 ? -0.601 14.150 30.674 1.00 93.31 341 PHE A C 1
ATOM 2435 O O . PHE A 1 341 ? 0.584 14.021 30.998 1.00 93.31 341 PHE A O 1
ATOM 2442 N N . GLU A 1 342 ? -1.041 15.249 30.069 1.00 90.88 342 GLU A N 1
ATOM 2443 C CA . GLU A 1 342 ? -0.207 16.422 29.793 1.00 90.88 342 GLU A CA 1
ATOM 2444 C C . GLU A 1 342 ? 0.344 17.063 31.074 1.00 90.88 342 GLU A C 1
ATOM 2446 O O . GLU A 1 342 ? 1.511 17.477 31.137 1.00 90.88 342 GLU A O 1
ATOM 2451 N N . ASN A 1 343 ? -0.454 17.043 32.141 1.00 91.94 343 ASN A N 1
ATOM 2452 C CA . ASN A 1 343 ? -0.143 17.653 33.428 1.00 91.94 343 ASN A CA 1
ATOM 2453 C C . ASN A 1 343 ? 0.013 16.625 34.561 1.00 91.94 343 ASN A C 1
ATOM 2455 O O . ASN A 1 343 ? -0.454 15.487 34.504 1.00 91.94 343 ASN A O 1
ATOM 2459 N N . GLN A 1 344 ? 0.694 17.027 35.639 1.00 94.00 344 GLN A N 1
ATOM 2460 C CA . GLN A 1 344 ? 0.746 16.215 36.856 1.00 94.00 344 GLN A CA 1
ATOM 2461 C C . GLN A 1 344 ? -0.649 16.122 37.485 1.00 94.00 344 GLN A C 1
ATOM 2463 O O . GLN A 1 344 ? -1.334 17.134 37.608 1.00 94.00 344 GLN A O 1
ATOM 2468 N N . ASN A 1 345 ? -1.020 14.931 37.958 1.00 94.44 345 ASN A N 1
ATOM 2469 C CA . ASN A 1 345 ? -2.327 14.612 38.547 1.00 94.44 345 ASN A CA 1
ATOM 2470 C C . ASN A 1 345 ? -3.498 14.632 37.560 1.00 94.44 345 ASN A C 1
ATOM 2472 O O . ASN A 1 345 ? -4.646 14.479 37.976 1.00 94.44 345 ASN A O 1
ATOM 2476 N N . GLU A 1 346 ? -3.219 14.780 36.269 1.00 94.81 346 GLU A N 1
ATOM 2477 C CA . GLU A 1 346 ? -4.199 14.488 35.238 1.00 94.81 346 GLU A CA 1
ATOM 2478 C C . GLU A 1 346 ? -4.511 12.990 35.231 1.00 94.81 346 GLU A C 1
ATOM 2480 O O . GLU A 1 346 ? -3.661 12.150 35.567 1.00 94.81 346 GLU A O 1
ATOM 2485 N N . TYR A 1 347 ? -5.751 12.667 34.887 1.00 95.25 347 TYR A N 1
ATOM 2486 C CA . TYR A 1 347 ? -6.246 11.308 34.885 1.00 95.25 347 TYR A CA 1
ATOM 2487 C C . TYR A 1 347 ? -7.153 11.053 33.691 1.00 95.25 347 TYR A C 1
ATOM 2489 O O . TYR A 1 347 ? -7.779 11.973 33.172 1.00 95.25 347 TYR A O 1
ATOM 2497 N N . ILE A 1 348 ? -7.251 9.783 33.319 1.00 94.75 348 ILE A N 1
ATOM 2498 C CA . ILE A 1 348 ? -8.272 9.280 32.401 1.00 94.75 348 ILE A CA 1
ATOM 2499 C C . ILE A 1 348 ? -9.190 8.328 33.168 1.00 94.75 348 ILE A C 1
ATOM 2501 O O . ILE A 1 348 ? -8.751 7.674 34.122 1.00 94.75 348 ILE A O 1
ATOM 2505 N N . LEU A 1 349 ? -10.459 8.279 32.770 1.00 94.31 349 LEU A N 1
ATOM 2506 C CA . LEU A 1 349 ? -11.432 7.289 33.226 1.00 94.31 349 LEU A CA 1
ATOM 2507 C C . LEU A 1 349 ? -11.715 6.347 32.067 1.00 94.31 349 LEU A C 1
ATOM 2509 O O . LEU A 1 349 ? -12.082 6.815 30.996 1.00 94.31 349 LEU A O 1
ATOM 2513 N N . LEU A 1 350 ? -11.534 5.052 32.287 1.00 93.88 350 LEU A N 1
ATOM 2514 C CA . LEU A 1 350 ? -11.854 4.001 31.330 1.00 93.88 350 LEU A CA 1
ATOM 2515 C C . LEU A 1 350 ? -13.017 3.192 31.900 1.00 93.88 350 LEU A C 1
ATOM 2517 O O . LEU A 1 350 ? -12.852 2.564 32.945 1.00 93.88 350 LEU A O 1
ATOM 2521 N N . GLY A 1 351 ? -14.187 3.270 31.264 1.00 93.38 351 GLY A N 1
ATOM 2522 C CA . GLY A 1 351 ? -15.444 2.731 31.789 1.00 93.38 351 GLY A CA 1
ATOM 2523 C C . GLY A 1 351 ? -16.069 1.657 30.902 1.00 93.38 351 GLY A C 1
ATOM 2524 O O . GLY A 1 351 ? -16.022 1.763 29.678 1.00 93.38 351 GLY A O 1
ATOM 2525 N N . ALA A 1 352 ? -16.694 0.644 31.509 1.00 91.00 352 ALA A N 1
ATOM 2526 C CA . ALA A 1 352 ? -17.483 -0.369 30.802 1.00 91.00 352 ALA A CA 1
ATOM 2527 C C . ALA A 1 352 ? -18.812 -0.680 31.515 1.00 91.00 352 ALA A C 1
ATOM 2529 O O . ALA A 1 352 ? -18.968 -0.456 32.715 1.00 91.00 352 ALA A O 1
ATOM 2530 N N . ALA A 1 353 ? -19.790 -1.205 30.769 1.00 89.62 353 ALA A N 1
ATOM 2531 C CA . ALA A 1 353 ? -21.119 -1.535 31.300 1.00 89.62 353 ALA A CA 1
ATOM 2532 C C . ALA A 1 353 ? -21.119 -2.748 32.255 1.00 89.62 353 ALA A C 1
ATOM 2534 O O . ALA A 1 353 ? -22.003 -2.868 33.101 1.00 89.62 353 ALA A O 1
ATOM 2535 N N . ALA A 1 354 ? -20.126 -3.629 32.132 1.00 91.44 354 ALA A N 1
ATOM 2536 C CA . ALA A 1 354 ? -19.883 -4.763 33.018 1.00 91.44 354 ALA A CA 1
ATOM 2537 C C . ALA A 1 354 ? -18.497 -4.625 33.677 1.00 91.44 354 ALA A C 1
ATOM 2539 O O . ALA A 1 354 ? -17.655 -3.903 33.134 1.00 91.44 354 ALA A O 1
ATOM 2540 N N . PRO A 1 355 ? -18.241 -5.299 34.816 1.00 91.94 355 PRO A N 1
ATOM 2541 C CA . PRO A 1 355 ? -16.886 -5.452 35.337 1.00 91.94 355 PRO A CA 1
ATOM 2542 C C . PRO A 1 355 ? -15.953 -6.049 34.276 1.00 91.94 355 PRO A C 1
ATOM 2544 O O . PRO A 1 355 ? -16.394 -6.814 33.418 1.00 91.94 355 PRO A O 1
ATOM 2547 N N . PHE A 1 356 ? -14.680 -5.680 34.341 1.00 94.12 356 PHE A N 1
ATOM 2548 C CA . PHE A 1 356 ? -13.625 -6.169 33.460 1.00 94.12 356 PHE A CA 1
ATOM 2549 C C . PHE A 1 356 ? -12.322 -6.289 34.246 1.00 94.12 356 PHE A C 1
ATOM 2551 O O . PHE A 1 356 ? -12.164 -5.667 35.302 1.00 94.12 356 PHE A O 1
ATOM 2558 N N . GLU A 1 357 ? -11.404 -7.084 33.715 1.00 94.19 357 GLU A N 1
ATOM 2559 C CA . GLU A 1 357 ? -10.141 -7.466 34.351 1.00 94.19 357 GLU A CA 1
ATOM 2560 C C . GLU A 1 357 ? -8.915 -7.004 33.552 1.00 94.19 357 GLU A C 1
ATOM 2562 O O . GLU A 1 357 ? -7.779 -7.116 34.012 1.00 94.19 357 GLU A O 1
ATOM 2567 N N . GLU A 1 358 ? -9.141 -6.454 32.355 1.00 94.25 358 GLU A N 1
ATOM 2568 C CA . GLU A 1 358 ? -8.082 -6.094 31.423 1.00 94.25 358 GLU A CA 1
ATOM 2569 C C . GLU A 1 358 ? -8.353 -4.777 30.685 1.00 94.25 358 GLU A C 1
ATOM 2571 O O . GLU A 1 358 ? -9.476 -4.497 30.254 1.00 94.25 358 GLU A O 1
ATOM 2576 N N . ILE A 1 359 ? -7.288 -3.992 30.492 1.00 94.94 359 ILE A N 1
ATOM 2577 C CA . ILE A 1 359 ? -7.225 -2.848 29.581 1.00 94.94 359 ILE A CA 1
ATOM 2578 C C . ILE A 1 359 ? -6.053 -3.043 28.621 1.00 94.94 359 ILE A C 1
ATOM 2580 O O . ILE A 1 359 ? -4.898 -3.030 29.045 1.00 94.94 359 ILE A O 1
ATOM 2584 N N . GLU A 1 360 ? -6.320 -3.114 27.323 1.00 94.81 360 GLU A N 1
ATOM 2585 C CA . GLU A 1 360 ? -5.284 -2.987 26.298 1.00 94.81 360 GLU A CA 1
ATOM 2586 C C . GLU A 1 360 ? -5.161 -1.512 25.896 1.00 94.81 360 GLU A C 1
ATOM 2588 O O . GLU A 1 360 ? -6.096 -0.932 25.339 1.00 94.81 360 GLU A O 1
ATOM 2593 N N . ALA A 1 361 ? -4.015 -0.893 26.186 1.00 94.19 361 ALA A N 1
ATOM 2594 C CA . ALA A 1 361 ? -3.731 0.489 25.813 1.00 94.19 361 ALA A CA 1
ATOM 2595 C C . ALA A 1 361 ? -2.819 0.528 24.583 1.00 94.19 361 ALA A C 1
ATOM 2597 O O . ALA A 1 361 ? -1.641 0.160 24.661 1.00 94.19 361 ALA A O 1
ATOM 2598 N N . ILE A 1 362 ? -3.349 1.023 23.463 1.00 92.94 362 ILE A N 1
ATOM 2599 C CA . ILE A 1 362 ? -2.595 1.227 22.225 1.00 92.94 362 ILE A CA 1
ATOM 2600 C C . ILE A 1 362 ? -2.182 2.693 22.131 1.00 92.94 362 ILE A C 1
ATOM 2602 O O . ILE A 1 362 ? -3.024 3.585 22.013 1.00 92.94 362 ILE A O 1
ATOM 2606 N N . LEU A 1 363 ? -0.875 2.947 22.181 1.00 93.06 363 LEU A N 1
ATOM 2607 C CA . LEU A 1 363 ? -0.307 4.294 22.154 1.00 93.06 363 LEU A CA 1
ATOM 2608 C C . LEU A 1 363 ? 0.255 4.609 20.768 1.00 93.06 363 LEU A C 1
ATOM 2610 O O . LEU A 1 363 ? 0.989 3.803 20.197 1.00 93.06 363 LEU A O 1
ATOM 2614 N N . THR A 1 364 ? -0.051 5.796 20.247 1.00 92.50 364 THR A N 1
ATOM 2615 C CA . THR A 1 364 ? 0.550 6.320 19.007 1.00 92.50 364 THR A CA 1
ATOM 2616 C C . THR A 1 364 ? 1.823 7.117 19.290 1.00 92.50 364 THR A C 1
ATOM 2618 O O . THR A 1 364 ? 2.721 7.178 18.454 1.00 92.50 364 THR A O 1
ATOM 2621 N N . GLN A 1 365 ? 1.943 7.666 20.501 1.00 94.69 365 GLN A N 1
ATOM 2622 C CA . GLN A 1 365 ? 3.173 8.242 21.035 1.00 94.69 365 GLN A CA 1
ATOM 2623 C C . GLN A 1 365 ? 3.382 7.747 22.462 1.00 94.69 365 GLN A C 1
ATOM 2625 O O . GLN A 1 365 ? 2.466 7.758 23.282 1.00 94.69 365 GLN A O 1
ATOM 2630 N N . PHE A 1 366 ? 4.603 7.331 22.774 1.00 96.75 366 PHE A N 1
ATOM 2631 C CA . PHE A 1 366 ? 4.946 6.797 24.086 1.00 96.75 366 PHE A CA 1
ATOM 2632 C C . PHE A 1 366 ? 5.382 7.892 25.058 1.00 96.75 366 PHE A C 1
ATOM 2634 O O . PHE A 1 366 ? 5.971 8.897 24.661 1.00 96.75 366 PHE A O 1
ATOM 2641 N N . ALA A 1 367 ? 5.171 7.664 26.354 1.00 96.19 367 ALA A N 1
ATOM 2642 C CA . ALA A 1 367 ? 5.792 8.481 27.384 1.00 96.19 367 ALA A CA 1
ATOM 2643 C C . ALA A 1 367 ? 7.304 8.204 27.431 1.00 96.19 367 ALA A C 1
ATOM 2645 O O . ALA A 1 367 ? 7.747 7.060 27.540 1.00 96.19 367 ALA A O 1
ATOM 2646 N N . SER A 1 368 ? 8.124 9.247 27.423 1.00 91.12 368 SER A N 1
ATOM 2647 C CA . SER A 1 368 ? 9.582 9.104 27.514 1.00 91.12 368 SER A CA 1
ATOM 2648 C C . SER A 1 368 ? 10.095 8.885 28.946 1.00 91.12 368 SER A C 1
ATOM 2650 O O . SER A 1 368 ? 9.390 9.007 29.956 1.00 91.12 368 SER A O 1
ATOM 2652 N N . GLY A 1 369 ? 11.393 8.581 29.051 1.00 92.94 369 GLY A N 1
ATOM 2653 C CA . GLY A 1 369 ? 12.095 8.434 30.323 1.00 92.94 369 GLY A CA 1
ATOM 2654 C C . GLY A 1 369 ? 11.593 7.225 31.112 1.00 92.94 369 GLY A C 1
ATOM 2655 O O . GLY A 1 369 ? 11.565 6.101 30.614 1.00 92.94 369 GLY A O 1
ATOM 2656 N N . ALA A 1 370 ? 11.206 7.439 32.369 1.00 93.81 370 ALA A N 1
ATOM 2657 C CA . ALA A 1 370 ? 10.654 6.381 33.217 1.00 93.81 370 ALA A CA 1
ATOM 2658 C C . ALA A 1 370 ? 9.106 6.349 33.205 1.00 93.81 370 ALA A C 1
ATOM 2660 O O . ALA A 1 370 ? 8.506 5.900 34.180 1.00 93.81 370 ALA A O 1
ATOM 2661 N N . GLY A 1 371 ? 8.459 6.940 32.189 1.00 95.88 371 GLY A N 1
ATOM 2662 C CA . GLY A 1 371 ? 7.002 6.917 31.995 1.00 95.88 371 GLY A CA 1
ATOM 2663 C C . GLY A 1 371 ? 6.201 7.811 32.947 1.00 95.88 371 GLY A C 1
ATOM 2664 O O . GLY A 1 371 ? 6.769 8.625 33.681 1.00 95.88 371 GLY A O 1
ATOM 2665 N N . ILE A 1 372 ? 4.879 7.653 32.979 1.00 96.50 372 ILE A N 1
ATOM 2666 C CA . ILE A 1 372 ? 3.982 8.554 33.733 1.00 96.50 372 ILE A CA 1
ATOM 2667 C C . ILE A 1 372 ? 3.951 8.309 35.252 1.00 96.50 372 ILE A C 1
ATOM 2669 O O . ILE A 1 372 ? 3.436 9.144 36.002 1.00 96.50 372 ILE A O 1
ATOM 2673 N N . LYS A 1 373 ? 4.532 7.192 35.719 1.00 96.38 373 LYS A N 1
ATOM 2674 C CA . LYS A 1 373 ? 4.387 6.674 37.091 1.00 96.38 373 LYS A CA 1
ATOM 2675 C C . LYS A 1 373 ? 2.903 6.611 37.478 1.00 96.38 373 LYS A C 1
ATOM 2677 O O . LYS A 1 373 ? 2.425 7.426 38.274 1.00 96.38 373 LYS A O 1
ATOM 2682 N N . ALA A 1 374 ? 2.180 5.706 36.828 1.00 97.12 374 ALA A N 1
ATOM 2683 C CA . ALA A 1 374 ? 0.734 5.608 36.956 1.00 97.12 374 ALA A CA 1
ATOM 2684 C C . ALA A 1 374 ? 0.324 5.159 38.368 1.00 97.12 374 ALA A C 1
ATOM 2686 O O . ALA A 1 374 ? 1.032 4.390 39.021 1.00 97.12 374 ALA A O 1
ATOM 2687 N N . THR A 1 375 ? -0.828 5.636 38.834 1.00 98.00 375 THR A N 1
ATOM 2688 C CA . THR A 1 375 ? -1.580 4.993 39.922 1.00 98.00 375 THR A CA 1
ATOM 2689 C C . THR A 1 375 ? -2.959 4.632 39.406 1.00 98.00 375 THR A C 1
ATOM 2691 O O . THR A 1 375 ? -3.557 5.414 38.666 1.00 98.00 375 THR A O 1
ATOM 2694 N N . PHE A 1 376 ? -3.443 3.459 39.795 1.00 98.25 376 PHE A N 1
ATOM 2695 C CA . PHE A 1 376 ? -4.675 2.878 39.283 1.00 98.25 376 PHE A CA 1
ATOM 2696 C C . PHE A 1 376 ? -5.716 2.834 40.390 1.00 98.25 376 PHE A C 1
ATOM 2698 O O . PHE A 1 376 ? -5.399 2.544 41.546 1.00 98.25 376 PHE A O 1
ATOM 2705 N N . TRP A 1 377 ? -6.951 3.163 40.041 1.00 98.38 377 TRP A N 1
ATOM 2706 C CA . TRP A 1 377 ? -8.069 3.179 40.968 1.00 98.38 377 TRP A CA 1
ATOM 2707 C C . TRP A 1 377 ? -9.301 2.595 40.297 1.00 98.38 377 TRP A C 1
ATOM 2709 O O . TRP A 1 377 ? -9.517 2.858 39.121 1.00 98.38 377 TRP A O 1
ATOM 2719 N N . TYR A 1 378 ? -10.126 1.867 41.034 1.00 98.12 378 TYR A N 1
ATOM 2720 C CA . TYR A 1 378 ? -11.402 1.351 40.543 1.00 98.12 378 TYR A CA 1
ATOM 2721 C C . TYR A 1 378 ? -12.567 2.080 41.211 1.00 98.12 378 TYR A C 1
ATOM 2723 O O . TYR A 1 378 ? -12.442 2.541 42.354 1.00 98.12 378 TYR A O 1
ATOM 2731 N N . SER A 1 379 ? -13.683 2.224 40.500 1.00 97.94 379 SER A N 1
ATOM 2732 C CA . SER A 1 379 ? -14.891 2.858 41.030 1.00 97.94 379 SER A CA 1
ATOM 2733 C C . SER A 1 379 ? -15.540 2.034 42.140 1.00 97.94 379 SER A C 1
ATOM 2735 O O . SER A 1 379 ? -15.619 0.808 42.074 1.00 97.94 379 SER A O 1
ATOM 2737 N N . THR A 1 380 ? -16.059 2.708 43.158 1.00 97.38 380 THR A N 1
ATOM 2738 C CA . THR A 1 380 ? -16.926 2.100 44.175 1.00 97.38 380 THR A CA 1
ATOM 2739 C C . THR A 1 380 ? -18.299 2.765 44.151 1.00 97.38 380 THR A C 1
ATOM 2741 O O . THR A 1 380 ? -18.508 3.764 43.466 1.00 97.38 380 THR A O 1
ATOM 2744 N N . ALA A 1 381 ? -19.270 2.195 44.867 1.00 93.88 381 ALA A N 1
ATOM 2745 C CA . ALA A 1 381 ? -20.641 2.690 44.831 1.00 93.88 381 ALA A CA 1
ATOM 2746 C C . ALA A 1 381 ? -20.725 4.151 45.318 1.00 93.88 381 ALA A C 1
ATOM 2748 O O . ALA A 1 381 ? -20.395 4.455 46.467 1.00 93.88 381 ALA A O 1
ATOM 2749 N N . GLY A 1 382 ? -21.218 5.037 44.450 1.00 93.00 382 GLY A N 1
ATOM 2750 C CA . GLY A 1 382 ? -21.403 6.465 44.716 1.00 93.00 382 GLY A CA 1
ATOM 2751 C C . GLY A 1 382 ? -20.679 7.364 43.712 1.00 93.00 382 GLY A C 1
ATOM 2752 O O . GLY A 1 382 ? -19.867 6.907 42.914 1.00 93.00 382 GLY A O 1
ATOM 2753 N N . ALA A 1 383 ? -20.985 8.660 43.759 1.00 90.25 383 ALA A N 1
ATOM 2754 C CA . ALA A 1 383 ? -20.411 9.645 42.847 1.00 90.25 383 ALA A CA 1
ATOM 2755 C C . ALA A 1 383 ? -18.952 9.944 43.216 1.00 90.25 383 ALA A C 1
ATOM 2757 O O . ALA A 1 383 ? -18.648 10.242 44.380 1.00 90.25 383 ALA A O 1
ATOM 2758 N N . HIS A 1 384 ? -18.062 9.875 42.225 1.00 89.44 384 HIS A N 1
ATOM 2759 C CA . HIS A 1 384 ? -16.628 10.146 42.317 1.00 89.44 384 HIS A CA 1
ATOM 2760 C C . HIS A 1 384 ? -15.902 9.340 43.416 1.00 89.44 384 HIS A C 1
ATOM 2762 O O . HIS A 1 384 ? -14.865 9.774 43.928 1.00 89.44 384 HIS A O 1
ATOM 2768 N N . GLN A 1 385 ? -16.420 8.166 43.792 1.00 96.88 385 GLN A N 1
ATOM 2769 C CA . GLN A 1 385 ? -15.785 7.288 44.777 1.00 96.88 385 GLN A CA 1
ATOM 2770 C C . GLN A 1 385 ? -14.854 6.294 44.078 1.00 96.88 385 GLN A C 1
ATOM 2772 O O . GLN A 1 385 ? -15.269 5.551 43.192 1.00 96.88 385 GLN A O 1
ATOM 2777 N N . PHE A 1 386 ? -13.578 6.286 44.471 1.00 97.88 386 PHE A N 1
ATOM 2778 C CA . PHE A 1 386 ? -12.548 5.438 43.872 1.00 97.88 386 PHE A CA 1
ATOM 2779 C C . PHE A 1 386 ? -11.627 4.856 44.944 1.00 97.88 386 PHE A C 1
ATOM 2781 O O . PHE A 1 386 ? -11.213 5.574 45.857 1.00 97.88 386 PHE A O 1
ATOM 2788 N N . THR A 1 387 ? -11.231 3.594 44.782 1.00 98.06 387 THR A N 1
ATOM 2789 C CA . THR A 1 387 ? -10.256 2.909 45.648 1.00 98.06 387 THR A CA 1
ATOM 2790 C C . THR A 1 387 ? -9.012 2.544 44.848 1.00 98.06 387 THR A C 1
ATOM 2792 O O . THR A 1 387 ? -9.119 2.068 43.724 1.00 98.06 387 THR A O 1
ATOM 2795 N N . GLN A 1 388 ? -7.824 2.798 45.401 1.00 98.00 388 GLN A N 1
ATOM 2796 C CA . GLN A 1 388 ? -6.559 2.514 44.720 1.00 98.00 388 GLN A CA 1
ATOM 2797 C C . GLN A 1 388 ? -6.268 1.007 44.697 1.00 98.00 388 GLN A C 1
ATOM 2799 O O . GLN A 1 388 ? -6.491 0.326 45.697 1.00 98.00 388 GLN A O 1
ATOM 2804 N N . PHE A 1 389 ? -5.699 0.511 43.599 1.00 98.00 389 PHE A N 1
ATOM 2805 C CA . PHE A 1 389 ? -5.192 -0.858 43.460 1.00 98.00 389 PHE A CA 1
ATOM 2806 C C . PHE A 1 389 ? -3.881 -0.886 42.648 1.00 98.00 389 PHE A C 1
ATOM 2808 O O . PHE A 1 389 ? -3.385 0.164 42.224 1.00 98.00 389 PHE A O 1
ATOM 2815 N N . SER A 1 390 ? -3.270 -2.067 42.500 1.00 97.56 390 SER A N 1
ATOM 2816 C CA . SER A 1 390 ? -1.979 -2.248 41.811 1.00 97.56 390 SER A CA 1
ATOM 2817 C C . SER A 1 390 ? -2.065 -3.371 40.767 1.00 97.56 390 SER A C 1
ATOM 2819 O O . SER A 1 390 ? -1.697 -4.497 41.090 1.00 97.56 390 SER A O 1
ATOM 2821 N N . PRO A 1 391 ? -2.543 -3.089 39.541 1.00 97.00 391 PRO A N 1
ATOM 2822 C CA . PRO A 1 391 ? -2.573 -4.079 38.469 1.00 97.00 391 PRO A CA 1
ATOM 2823 C C . PRO A 1 391 ? -1.162 -4.445 37.989 1.00 97.00 391 PRO A C 1
ATOM 2825 O O . PRO A 1 391 ? -0.180 -3.738 38.252 1.00 97.00 391 PRO A O 1
ATOM 2828 N N . VAL A 1 392 ? -1.077 -5.514 37.202 1.00 96.56 392 VAL A N 1
ATOM 2829 C CA . VAL A 1 392 ? 0.076 -5.804 36.348 1.00 96.56 392 VAL A CA 1
ATOM 2830 C C . VAL A 1 392 ? 0.052 -4.836 35.165 1.00 96.56 392 VAL A C 1
ATOM 2832 O O . VAL A 1 392 ? -0.844 -4.890 34.333 1.00 96.56 392 VAL A O 1
ATOM 2835 N N . ASP A 1 393 ? 1.039 -3.941 35.083 1.00 97.19 393 ASP A N 1
ATOM 2836 C CA . ASP A 1 393 ? 1.142 -2.929 34.022 1.00 97.19 393 ASP A CA 1
ATOM 2837 C C . ASP A 1 393 ? 2.145 -3.334 32.924 1.00 97.19 393 ASP A C 1
ATOM 2839 O O . ASP A 1 393 ? 3.347 -3.057 33.011 1.00 97.19 393 ASP A O 1
ATOM 2843 N N . GLY A 1 394 ? 1.642 -3.946 31.851 1.00 96.62 394 GLY A N 1
ATOM 2844 C CA . GLY A 1 394 ? 2.401 -4.287 30.646 1.00 96.62 394 GLY A CA 1
ATOM 2845 C C . GLY A 1 394 ? 2.734 -3.091 29.743 1.00 96.62 394 GLY A C 1
ATOM 2846 O O . GLY A 1 394 ? 3.635 -3.196 28.910 1.00 96.62 394 GLY A O 1
ATOM 2847 N N . THR A 1 395 ? 2.103 -1.925 29.938 1.00 97.12 395 THR A N 1
ATOM 2848 C CA . THR A 1 395 ? 2.465 -0.680 29.219 1.00 97.12 395 THR A CA 1
ATOM 2849 C C . THR A 1 395 ? 3.775 -0.084 29.727 1.00 97.12 395 THR A C 1
ATOM 2851 O O . THR A 1 395 ? 4.337 0.840 29.125 1.00 97.12 395 THR A O 1
ATOM 2854 N N . ASN A 1 396 ? 4.279 -0.602 30.855 1.00 97.12 396 ASN A N 1
ATOM 2855 C CA . ASN A 1 396 ? 5.536 -0.196 31.457 1.00 97.12 396 ASN A CA 1
ATOM 2856 C C . ASN A 1 396 ? 5.544 1.309 31.797 1.00 97.12 396 ASN A C 1
ATOM 2858 O O . ASN A 1 396 ? 6.500 2.026 31.479 1.00 97.12 396 ASN A O 1
ATOM 2862 N N . ASN A 1 397 ? 4.483 1.779 32.468 1.00 97.12 397 ASN A N 1
ATOM 2863 C CA . ASN A 1 397 ? 4.150 3.183 32.729 1.00 97.12 397 ASN A CA 1
ATOM 2864 C C . ASN A 1 397 ? 3.879 4.011 31.459 1.00 97.12 397 ASN A C 1
ATOM 2866 O O . ASN A 1 397 ? 4.379 5.140 31.354 1.00 97.12 397 ASN A O 1
ATOM 2870 N N . PHE A 1 398 ? 3.098 3.467 30.519 1.00 97.38 398 PHE A N 1
ATOM 2871 C CA . PHE A 1 398 ? 2.758 4.083 29.226 1.00 97.38 398 PHE A CA 1
ATOM 2872 C C . PHE A 1 398 ? 3.983 4.388 28.347 1.00 97.38 398 PHE A C 1
ATOM 2874 O O . PHE A 1 398 ? 3.996 5.340 27.565 1.00 97.38 398 PHE A O 1
ATOM 2881 N N . ARG A 1 399 ? 5.048 3.591 28.492 1.00 96.88 399 ARG A N 1
ATOM 2882 C CA . ARG A 1 399 ? 6.249 3.668 27.641 1.00 96.88 399 ARG A CA 1
ATOM 2883 C C . ARG A 1 399 ? 6.146 2.794 26.401 1.00 96.88 399 ARG A C 1
ATOM 2885 O O . ARG A 1 399 ? 6.897 3.006 25.462 1.00 96.88 399 ARG A O 1
ATOM 2892 N N . ASN A 1 400 ? 5.240 1.827 26.430 1.00 97.25 400 ASN A N 1
ATOM 2893 C CA . ASN A 1 400 ? 4.931 0.933 25.334 1.00 97.25 400 ASN A CA 1
ATOM 2894 C C . ASN A 1 400 ? 3.408 0.790 25.255 1.00 97.25 400 ASN A C 1
ATOM 2896 O O . ASN A 1 400 ? 2.713 0.941 26.263 1.00 97.25 400 ASN A O 1
ATOM 2900 N N . THR A 1 401 ? 2.912 0.417 24.083 1.00 96.69 401 THR A N 1
ATOM 2901 C CA . THR A 1 401 ? 1.628 -0.279 23.977 1.00 96.69 401 THR A CA 1
ATOM 2902 C C . THR A 1 401 ? 1.667 -1.556 24.818 1.00 96.69 401 THR A C 1
ATOM 2904 O O . THR A 1 401 ? 2.704 -2.226 24.869 1.00 96.69 401 THR A O 1
ATOM 2907 N N . GLY A 1 402 ? 0.565 -1.897 25.481 1.00 95.88 402 GLY A N 1
ATOM 2908 C CA . GLY A 1 402 ? 0.507 -3.117 26.276 1.00 95.88 402 GLY A CA 1
ATOM 2909 C C . GLY A 1 402 ? -0.787 -3.290 27.053 1.00 95.88 402 GLY A C 1
ATOM 2910 O O . GLY A 1 402 ? -1.686 -2.452 27.014 1.00 95.88 402 GLY A O 1
ATOM 2911 N N . VAL A 1 403 ? -0.835 -4.401 27.778 1.00 95.50 403 VAL A N 1
ATOM 2912 C CA . VAL A 1 403 ? -1.982 -4.824 28.578 1.00 95.50 403 VAL A CA 1
ATOM 2913 C C . VAL A 1 403 ? -1.781 -4.436 30.041 1.00 95.50 403 VAL A C 1
ATOM 2915 O O . VAL A 1 403 ? -0.713 -4.669 30.604 1.00 95.50 403 VAL A O 1
ATOM 2918 N N . ILE A 1 404 ? -2.805 -3.856 30.658 1.00 96.75 404 ILE A N 1
ATOM 2919 C CA . ILE A 1 404 ? -2.922 -3.639 32.101 1.00 96.75 404 ILE A CA 1
ATOM 2920 C C . ILE A 1 404 ? -3.975 -4.622 32.604 1.00 96.75 404 ILE A C 1
ATOM 2922 O O . ILE A 1 404 ? -5.127 -4.517 32.197 1.00 96.75 404 ILE A O 1
ATOM 2926 N N . ALA A 1 405 ? -3.596 -5.548 33.478 1.00 94.94 405 ALA A N 1
ATOM 2927 C CA . ALA A 1 405 ? -4.480 -6.619 33.938 1.00 94.94 405 ALA A CA 1
ATOM 2928 C C . ALA A 1 405 ? -4.484 -6.748 35.465 1.00 94.94 405 ALA A C 1
ATOM 2930 O O . ALA A 1 405 ? -3.501 -6.401 36.129 1.00 94.94 405 ALA A O 1
ATOM 2931 N N . TRP A 1 406 ? -5.585 -7.237 36.021 1.00 94.62 406 TRP A N 1
ATOM 2932 C CA . TRP A 1 406 ? -5.755 -7.514 37.450 1.00 94.62 406 TRP A CA 1
ATOM 2933 C C . TRP A 1 406 ? -6.690 -8.697 37.666 1.00 94.62 406 TRP A C 1
ATOM 2935 O O . TRP A 1 406 ? -7.473 -9.042 36.787 1.00 94.62 406 TRP A O 1
ATOM 2945 N N . GLU A 1 407 ? -6.652 -9.275 38.862 1.00 90.81 407 GLU A N 1
ATOM 2946 C CA . GLU A 1 407 ? -7.611 -10.307 39.242 1.00 90.81 407 GLU A CA 1
ATOM 2947 C C . GLU A 1 407 ? -8.908 -9.640 39.720 1.00 90.81 407 GLU A C 1
ATOM 2949 O O . GLU A 1 407 ? -8.882 -8.615 40.409 1.00 90.81 407 GLU A O 1
ATOM 2954 N N . ALA A 1 408 ? -10.071 -10.241 39.458 1.00 90.75 408 ALA A N 1
ATOM 2955 C CA . ALA A 1 408 ? -11.340 -9.728 39.991 1.00 90.75 408 ALA A CA 1
ATOM 2956 C C . ALA A 1 408 ? -11.318 -9.594 41.534 1.00 90.75 408 ALA A C 1
ATOM 2958 O O . ALA A 1 408 ? -11.951 -8.705 42.111 1.00 90.75 408 ALA A O 1
ATOM 2959 N N . ALA A 1 409 ? -10.541 -10.450 42.210 1.00 91.69 409 ALA A N 1
ATOM 2960 C CA . ALA A 1 409 ? -10.333 -10.409 43.655 1.00 91.69 409 ALA A CA 1
ATOM 2961 C C . ALA A 1 409 ? -9.590 -9.147 44.138 1.00 91.69 409 ALA A C 1
ATOM 2963 O O . ALA A 1 409 ? -9.788 -8.736 45.287 1.00 91.69 409 ALA A O 1
ATOM 2964 N N . ASP A 1 410 ? -8.802 -8.493 43.279 1.00 93.75 410 ASP A N 1
ATOM 2965 C CA . ASP A 1 410 ? -8.120 -7.234 43.600 1.00 93.75 410 ASP A CA 1
ATOM 2966 C C . ASP A 1 410 ? -9.113 -6.071 43.764 1.00 93.75 410 ASP A C 1
ATOM 2968 O O . ASP A 1 410 ? -8.823 -5.084 44.453 1.00 93.75 410 ASP A O 1
ATOM 2972 N N . LEU A 1 411 ? -10.316 -6.188 43.182 1.00 95.31 411 LEU A N 1
ATOM 2973 C CA . LEU A 1 411 ? -11.338 -5.141 43.174 1.00 95.31 411 LEU A CA 1
ATOM 2974 C C . LEU A 1 411 ? -12.552 -5.479 44.060 1.00 95.31 411 LEU A C 1
ATOM 2976 O O . LEU A 1 411 ? -13.702 -5.433 43.627 1.00 95.31 411 LEU A O 1
ATOM 2980 N N . THR A 1 412 ? -12.312 -5.766 45.343 1.00 93.31 412 THR A N 1
ATOM 2981 C CA . THR A 1 412 ? -13.322 -6.216 46.339 1.00 93.31 412 THR A CA 1
ATOM 2982 C C . THR A 1 412 ? -14.625 -5.400 46.460 1.00 93.31 412 THR A C 1
ATOM 2984 O O . THR A 1 412 ? -15.566 -5.836 47.124 1.00 93.31 412 THR A O 1
ATOM 2987 N N . SER A 1 413 ? -14.713 -4.202 45.882 1.00 95.31 413 SER A N 1
ATOM 2988 C CA . SER A 1 413 ? -15.923 -3.366 45.882 1.00 95.31 413 SER A CA 1
ATOM 2989 C C . SER A 1 413 ?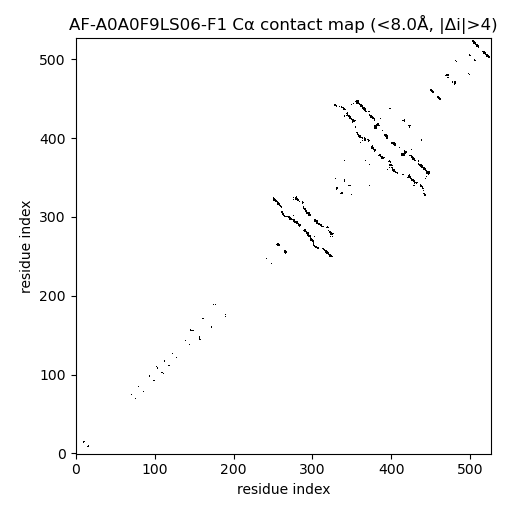 -16.123 -2.620 44.561 1.00 95.31 413 SER A C 1
ATOM 2991 O O . SER A 1 413 ? -16.662 -1.509 44.568 1.00 95.31 413 SER A O 1
ATOM 2993 N N . HIS A 1 414 ? -15.670 -3.196 43.440 1.00 96.69 414 HIS A N 1
ATOM 2994 C CA . HIS A 1 414 ? -15.894 -2.602 42.120 1.00 96.69 414 HIS A CA 1
ATOM 2995 C C . HIS A 1 414 ? -17.386 -2.499 41.845 1.00 96.69 414 HIS A C 1
ATOM 2997 O O . HIS A 1 414 ? -18.114 -3.492 41.848 1.00 96.69 414 HIS A O 1
ATOM 3003 N N . ALA A 1 415 ? -17.853 -1.277 41.653 1.00 96.94 415 ALA A N 1
ATOM 3004 C CA . ALA A 1 415 ? -19.256 -0.992 41.424 1.00 96.94 415 ALA A CA 1
ATOM 3005 C C . ALA A 1 415 ? -19.396 0.124 40.397 1.00 96.94 415 ALA A C 1
ATOM 3007 O O . ALA A 1 415 ? -18.461 0.891 40.162 1.00 96.94 415 ALA A O 1
ATOM 3008 N N . VAL A 1 416 ? -20.592 0.218 39.824 1.00 95.25 416 VAL A N 1
ATOM 3009 C CA . VAL A 1 416 ? -20.955 1.290 38.902 1.00 95.25 416 VAL A CA 1
ATOM 3010 C C . VAL A 1 416 ? -20.749 2.647 39.580 1.00 95.25 416 VAL A C 1
ATOM 3012 O O . VAL A 1 416 ? -21.352 2.932 40.621 1.00 95.25 416 VAL A O 1
ATOM 3015 N N . ASN A 1 417 ? -19.904 3.481 38.981 1.00 93.88 417 ASN A N 1
ATO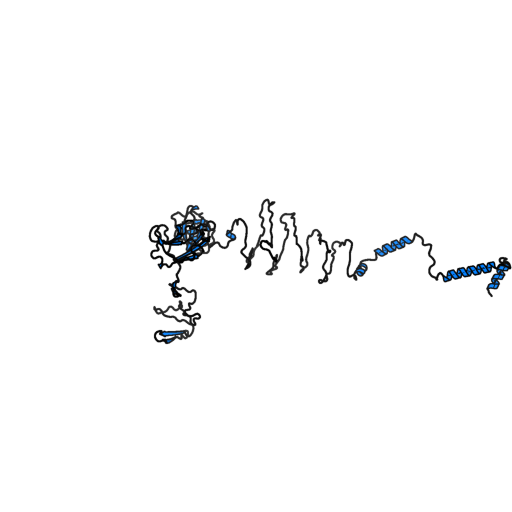M 3016 C CA . ASN A 1 417 ? -19.779 4.887 39.324 1.00 93.88 417 ASN A CA 1
ATOM 3017 C C . ASN A 1 417 ? -21.069 5.602 38.908 1.00 93.88 417 ASN A C 1
ATOM 3019 O O . ASN A 1 417 ? -21.491 5.533 37.754 1.00 93.88 417 ASN A O 1
ATOM 3023 N N . THR A 1 418 ? -21.720 6.296 39.839 1.00 91.75 418 THR A N 1
ATOM 3024 C CA . THR A 1 418 ? -23.021 6.919 39.552 1.00 91.75 418 THR A CA 1
ATOM 3025 C C . THR A 1 418 ? -22.927 8.130 38.626 1.00 91.75 418 THR A C 1
ATOM 3027 O O . THR A 1 418 ? -23.959 8.553 38.114 1.00 91.75 418 THR A O 1
ATOM 3030 N N . ASP A 1 419 ? -21.735 8.699 38.419 1.00 90.00 419 ASP A N 1
ATOM 3031 C CA . ASP A 1 419 ? -21.553 9.829 37.498 1.00 90.00 419 ASP A CA 1
ATOM 3032 C C . ASP A 1 419 ? -21.515 9.394 36.031 1.00 90.00 419 ASP A C 1
ATOM 3034 O O . ASP A 1 419 ? -22.039 10.090 35.166 1.00 90.00 419 ASP A O 1
ATOM 3038 N N . THR A 1 420 ? -20.894 8.248 35.755 1.00 90.00 420 THR A N 1
ATOM 3039 C CA . THR A 1 420 ? -20.678 7.723 34.397 1.00 90.00 420 THR A CA 1
ATOM 3040 C C . THR A 1 420 ? -21.677 6.630 34.030 1.00 90.00 420 THR A C 1
ATOM 3042 O O . THR A 1 420 ? -21.938 6.406 32.851 1.00 90.00 420 THR A O 1
ATOM 3045 N N . GLY A 1 421 ? -22.265 5.956 35.023 1.00 91.88 421 GLY A N 1
ATOM 3046 C CA . GLY A 1 421 ? -23.115 4.787 34.804 1.00 91.88 421 GLY A CA 1
ATOM 3047 C C . GLY A 1 421 ? -22.329 3.526 34.430 1.00 91.88 421 GLY A C 1
ATOM 3048 O O . GLY A 1 421 ? -22.940 2.539 34.023 1.00 91.88 421 GLY A O 1
ATOM 3049 N N . THR A 1 422 ? -21.003 3.532 34.593 1.00 94.00 422 THR A N 1
ATOM 3050 C CA . THR A 1 422 ? -20.101 2.433 34.225 1.00 94.00 422 THR A CA 1
ATOM 3051 C C . THR A 1 422 ? -19.238 1.960 35.395 1.00 94.00 422 THR A C 1
ATOM 3053 O O . THR A 1 422 ? -19.076 2.644 36.406 1.00 94.00 422 THR A O 1
ATOM 3056 N N . TYR A 1 423 ? -18.692 0.752 35.273 1.00 95.62 423 TYR A N 1
ATOM 3057 C CA . TYR A 1 423 ? -17.566 0.291 36.078 1.00 95.62 423 TYR A CA 1
ATOM 3058 C C . TYR A 1 423 ? -16.315 0.987 35.550 1.00 95.62 423 TYR A C 1
ATOM 3060 O O . TYR A 1 423 ? -15.958 0.768 34.399 1.00 95.62 423 TYR A O 1
ATOM 3068 N N . ASP A 1 424 ? -15.666 1.830 36.352 1.00 96.62 424 ASP A N 1
ATOM 3069 C CA . ASP A 1 424 ? -14.562 2.669 35.880 1.00 96.62 424 ASP A CA 1
ATOM 3070 C C . ASP A 1 424 ? -13.225 2.246 36.477 1.00 96.62 424 ASP A C 1
ATOM 3072 O O . ASP A 1 424 ? -13.124 1.932 37.668 1.00 96.62 424 ASP A O 1
ATOM 3076 N N . ILE A 1 425 ? -12.180 2.356 35.661 1.00 97.50 425 ILE A N 1
ATOM 3077 C CA . ILE A 1 425 ? -10.785 2.382 36.080 1.00 97.50 425 ILE A CA 1
ATOM 3078 C C . ILE A 1 425 ? -10.227 3.778 35.816 1.00 97.50 425 ILE A C 1
ATOM 3080 O O . ILE A 1 425 ? -10.183 4.263 34.687 1.00 97.50 425 ILE A O 1
ATOM 3084 N N . LYS A 1 426 ? -9.781 4.436 36.883 1.00 97.44 426 LYS A N 1
ATOM 3085 C CA . LYS A 1 426 ? -9.113 5.732 36.848 1.00 97.44 426 LYS A CA 1
ATOM 3086 C C . LYS A 1 426 ? -7.606 5.538 36.888 1.00 97.44 426 LYS A C 1
ATOM 3088 O O . LYS A 1 426 ? -7.070 4.980 37.848 1.00 97.44 426 LYS A O 1
ATOM 3093 N N . ILE A 1 427 ? -6.916 6.079 35.893 1.00 97.56 427 ILE A N 1
ATOM 3094 C CA . ILE A 1 427 ? -5.454 6.060 35.809 1.00 97.56 427 ILE A CA 1
ATOM 3095 C C . ILE A 1 427 ? -4.964 7.485 36.026 1.00 97.56 427 ILE A C 1
ATOM 3097 O O . ILE A 1 427 ? -5.383 8.376 35.300 1.00 97.56 427 ILE A O 1
ATOM 3101 N N . ILE A 1 428 ? -4.105 7.717 37.021 1.00 97.25 428 ILE A N 1
ATOM 3102 C CA . ILE A 1 428 ? -3.576 9.052 37.348 1.00 97.25 428 ILE A CA 1
ATOM 3103 C C . ILE A 1 428 ? -2.070 9.094 37.100 1.00 97.25 428 ILE A C 1
ATOM 3105 O O . ILE A 1 428 ? -1.325 8.259 37.630 1.00 97.25 428 ILE A O 1
ATOM 3109 N N . ARG A 1 429 ? -1.598 10.121 36.391 1.00 96.69 429 ARG A N 1
ATOM 3110 C CA . ARG A 1 429 ? -0.168 10.442 36.298 1.00 96.69 429 ARG A CA 1
ATOM 3111 C C . ARG A 1 429 ? 0.316 11.104 37.585 1.00 96.69 429 ARG A C 1
ATOM 3113 O O . ARG A 1 429 ? -0.141 12.186 37.943 1.00 96.69 429 ARG A O 1
ATOM 3120 N N . THR A 1 430 ? 1.334 10.533 38.230 1.00 96.25 430 THR A N 1
ATOM 3121 C CA . THR A 1 430 ? 1.915 11.132 39.453 1.00 96.25 430 THR A CA 1
ATOM 3122 C C . THR A 1 430 ? 3.249 11.842 39.229 1.00 96.25 430 THR A C 1
ATOM 3124 O O . THR A 1 430 ? 3.695 12.608 40.090 1.00 96.25 430 THR A O 1
ATOM 3127 N N . ARG A 1 431 ? 3.912 11.640 38.082 1.00 93.25 431 ARG A N 1
ATOM 3128 C CA . ARG A 1 431 ? 5.204 12.284 37.805 1.00 93.25 431 ARG A CA 1
ATOM 3129 C C . ARG A 1 431 ? 5.048 13.710 37.269 1.00 93.25 431 ARG A C 1
ATOM 3131 O O . ARG A 1 431 ? 4.387 13.921 36.262 1.00 93.25 431 ARG A O 1
ATOM 3138 N N . ALA A 1 432 ? 5.748 14.670 37.875 1.00 88.31 432 ALA A N 1
ATOM 3139 C CA . ALA A 1 432 ? 5.653 16.093 37.533 1.00 88.31 432 ALA A CA 1
ATOM 3140 C C . ALA A 1 432 ? 6.126 16.459 36.115 1.00 88.31 432 ALA A C 1
ATOM 3142 O O . ALA A 1 432 ? 5.518 17.310 35.478 1.00 88.31 432 ALA A O 1
ATOM 3143 N N . SER A 1 433 ? 7.156 15.796 35.584 1.00 87.62 433 SER A N 1
ATOM 3144 C CA . SER A 1 433 ? 7.717 16.103 34.264 1.00 87.62 433 SER A CA 1
ATOM 3145 C C . SER A 1 433 ? 7.848 14.864 33.379 1.00 87.62 433 SER A C 1
ATOM 3147 O O . SER A 1 433 ? 8.281 13.798 33.828 1.00 87.62 433 SER A O 1
ATOM 3149 N N . LEU A 1 434 ? 7.479 15.037 32.112 1.00 91.25 434 LEU A N 1
ATOM 3150 C CA . LEU A 1 434 ? 7.711 14.117 31.002 1.00 91.25 434 LEU A CA 1
ATOM 3151 C C . LEU A 1 434 ? 8.388 14.922 29.893 1.00 91.25 434 LEU A C 1
ATOM 3153 O O . LEU A 1 434 ? 8.070 16.098 29.734 1.00 91.25 434 LEU A O 1
ATOM 3157 N N . SER A 1 435 ? 9.320 14.326 29.145 1.00 90.88 435 SER A N 1
ATOM 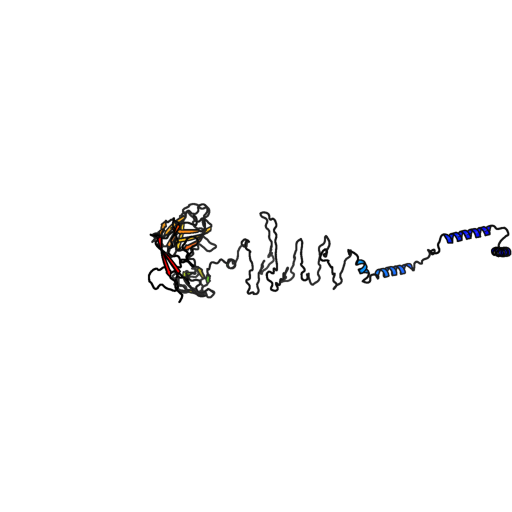3158 C CA . SER A 1 435 ? 9.842 15.002 27.946 1.00 90.88 435 SER A CA 1
ATOM 3159 C C . SER A 1 435 ? 8.947 14.797 26.724 1.00 90.88 435 SER A C 1
ATOM 3161 O O . SER A 1 435 ? 8.958 15.627 25.828 1.00 90.88 435 SER A O 1
ATOM 3163 N N . THR A 1 436 ? 8.148 13.731 26.718 1.00 95.38 436 THR A N 1
ATOM 3164 C CA . THR A 1 436 ? 7.079 13.467 25.750 1.00 95.38 436 THR A CA 1
ATOM 3165 C C . THR A 1 436 ? 5.888 12.905 26.514 1.00 95.38 436 THR A C 1
ATOM 3167 O O . THR A 1 436 ? 6.048 12.030 27.374 1.00 95.38 436 THR A O 1
ATOM 3170 N N . THR A 1 437 ? 4.713 13.467 26.266 1.00 94.62 437 THR A N 1
ATOM 3171 C CA . THR A 1 437 ? 3.442 12.983 26.805 1.00 94.62 437 THR A CA 1
ATOM 3172 C C . THR A 1 437 ? 2.962 11.818 25.942 1.00 94.62 437 THR A C 1
ATOM 3174 O O . THR A 1 437 ? 3.161 11.851 24.723 1.00 94.62 437 THR A O 1
ATOM 3177 N N . PRO A 1 438 ? 2.398 10.757 26.541 1.00 95.69 438 PRO A N 1
ATOM 3178 C CA . PRO A 1 438 ? 1.821 9.686 25.751 1.00 95.69 438 PRO A CA 1
ATOM 3179 C C . PRO A 1 438 ? 0.590 10.196 24.994 1.00 95.69 438 PRO A C 1
ATOM 3181 O O . PRO A 1 438 ? -0.165 11.023 25.503 1.00 95.69 438 PRO A O 1
ATOM 3184 N N . ILE A 1 439 ? 0.387 9.689 23.785 1.00 93.75 439 ILE A N 1
ATOM 3185 C CA . ILE A 1 439 ? -0.820 9.926 22.992 1.00 93.75 439 ILE A CA 1
ATOM 3186 C C . ILE A 1 439 ? -1.541 8.587 22.884 1.00 93.75 439 ILE A C 1
ATOM 3188 O O . ILE A 1 439 ? -0.954 7.594 22.436 1.00 93.75 439 ILE A O 1
ATOM 3192 N N . LEU A 1 440 ? -2.790 8.554 23.345 1.00 90.38 440 LEU A N 1
ATOM 3193 C CA . LEU A 1 440 ? -3.628 7.366 23.259 1.00 90.38 440 LEU A CA 1
ATOM 3194 C C . LEU A 1 440 ? -4.173 7.262 21.836 1.00 90.38 440 LEU A C 1
ATOM 3196 O O . LEU A 1 440 ? -4.792 8.199 21.343 1.00 90.38 440 LEU A O 1
ATOM 3200 N N . GLY A 1 441 ? -3.945 6.127 21.181 1.00 85.94 441 GLY A N 1
ATOM 3201 C CA . GLY A 1 441 ? -4.678 5.787 19.967 1.00 85.94 441 GLY A CA 1
ATOM 3202 C C . GLY A 1 441 ? -6.078 5.313 20.339 1.00 85.94 441 GLY A C 1
ATOM 3203 O O . GLY A 1 441 ? -7.072 5.937 19.988 1.00 85.94 441 GLY A O 1
ATOM 3204 N N . PHE A 1 442 ? -6.144 4.221 21.100 1.00 85.81 442 PHE A N 1
ATOM 3205 C CA . PHE A 1 442 ? -7.381 3.716 21.690 1.00 85.81 442 PHE A CA 1
ATOM 3206 C C . PHE A 1 442 ? -7.082 2.831 22.905 1.00 85.81 442 PHE A C 1
ATOM 3208 O O . PHE A 1 442 ? -5.967 2.327 23.072 1.00 85.81 442 PHE A O 1
ATOM 3215 N N . ALA A 1 443 ? -8.096 2.629 23.743 1.00 90.00 443 ALA A N 1
ATOM 3216 C CA . ALA A 1 443 ? -8.079 1.640 24.812 1.00 90.00 443 ALA A CA 1
ATOM 3217 C C . ALA A 1 443 ? -9.245 0.665 24.633 1.00 90.00 443 ALA A C 1
ATOM 3219 O O . ALA A 1 443 ? -10.352 1.079 24.283 1.00 90.00 443 ALA A O 1
ATOM 3220 N N . LYS A 1 444 ? -8.996 -0.619 24.885 1.00 89.75 444 LYS A N 1
ATOM 3221 C CA . LYS A 1 444 ? -10.024 -1.666 24.895 1.00 89.75 444 LYS A CA 1
ATOM 3222 C C . LYS A 1 444 ? -10.126 -2.258 26.285 1.00 89.75 444 LYS A C 1
ATOM 3224 O O . LYS A 1 444 ? -9.105 -2.445 26.938 1.00 89.75 444 LYS A O 1
ATOM 3229 N N . THR A 1 445 ? -11.341 -2.578 26.706 1.00 91.00 445 THR A N 1
ATOM 3230 C CA . THR A 1 445 ? -11.578 -3.405 27.886 1.00 91.00 445 THR A CA 1
ATOM 3231 C C . THR A 1 445 ? -11.958 -4.808 27.440 1.00 91.00 445 THR A C 1
ATOM 3233 O O . THR A 1 445 ? -12.610 -4.989 26.408 1.00 91.00 445 THR A O 1
ATOM 3236 N N . ALA A 1 446 ? -11.544 -5.809 28.205 1.00 84.25 446 ALA A N 1
ATOM 3237 C CA . ALA A 1 446 ? -11.970 -7.182 27.994 1.00 84.25 446 ALA A CA 1
ATOM 3238 C C . ALA A 1 446 ? -12.365 -7.798 29.335 1.00 84.25 446 ALA A C 1
ATOM 3240 O O . ALA A 1 446 ? -11.659 -7.651 30.331 1.00 84.25 446 ALA A O 1
ATOM 3241 N N . ALA A 1 447 ? -13.502 -8.492 29.340 1.00 75.31 447 ALA A N 1
ATOM 3242 C CA . ALA A 1 447 ? -13.804 -9.471 30.373 1.00 75.31 447 ALA A CA 1
ATOM 3243 C C . ALA A 1 447 ? -13.029 -10.736 29.995 1.00 75.31 447 ALA A C 1
ATOM 3245 O O . ALA A 1 447 ? -13.450 -11.497 29.117 1.00 75.31 447 ALA A O 1
ATOM 3246 N N . THR A 1 448 ? -11.834 -10.909 30.547 1.00 65.75 448 THR A N 1
ATOM 3247 C CA . THR A 1 448 ? -11.016 -12.079 30.241 1.00 65.75 448 THR A CA 1
ATOM 3248 C C . THR A 1 448 ? -11.510 -13.282 31.036 1.00 65.75 448 THR A C 1
ATOM 3250 O O . THR A 1 448 ? -11.798 -13.210 32.226 1.00 65.75 448 THR A O 1
ATOM 3253 N N . THR A 1 449 ? -11.619 -14.435 30.370 1.00 62.22 449 THR A N 1
ATOM 3254 C CA . THR A 1 449 ? -11.739 -15.714 31.083 1.00 62.22 449 THR A CA 1
ATOM 3255 C C . THR A 1 449 ? -10.349 -16.063 31.589 1.00 62.22 449 THR A C 1
ATOM 3257 O O . THR A 1 449 ? -9.501 -16.521 30.824 1.00 62.22 449 THR A O 1
ATOM 3260 N N . GLU A 1 450 ? -10.089 -15.751 32.852 1.00 62.66 450 GLU A N 1
ATOM 3261 C CA . GLU A 1 450 ? -8.762 -15.882 33.433 1.00 62.66 450 GLU A CA 1
ATOM 3262 C C . GLU A 1 450 ? -8.357 -17.361 33.563 1.00 62.66 450 GLU A C 1
ATOM 3264 O O . GLU A 1 450 ? -9.075 -18.184 34.140 1.00 62.66 450 GLU A O 1
ATOM 3269 N N . TYR A 1 451 ? -7.183 -17.699 33.032 1.00 69.88 451 TYR A N 1
ATOM 3270 C CA . TYR A 1 451 ? -6.465 -18.910 33.407 1.00 69.88 451 TYR A CA 1
ATOM 3271 C C . TYR A 1 451 ? -5.225 -18.469 34.185 1.00 69.88 451 TYR A C 1
ATOM 3273 O O . TYR A 1 451 ? -4.302 -17.893 33.606 1.00 69.88 451 TYR A O 1
ATOM 3281 N N . VAL A 1 452 ? -5.201 -18.709 35.496 1.00 66.00 452 VAL A N 1
ATOM 3282 C CA . VAL A 1 452 ? -4.099 -18.252 36.356 1.00 66.00 452 VAL A CA 1
ATOM 3283 C C . VAL A 1 452 ? -3.061 -19.355 36.477 1.00 66.00 452 VAL A C 1
ATOM 3285 O O . VAL A 1 452 ? -3.374 -20.461 36.924 1.00 66.00 452 VAL A O 1
ATOM 3288 N N . TRP A 1 453 ? -1.816 -19.039 36.123 1.00 73.44 453 TRP A N 1
ATOM 3289 C CA . TRP A 1 453 ? -0.667 -19.826 36.557 1.00 73.44 453 TRP A CA 1
ATOM 3290 C C . TRP A 1 453 ? -0.295 -19.398 37.975 1.00 73.44 453 TRP A C 1
ATOM 3292 O O . TRP A 1 453 ? 0.077 -18.247 38.197 1.00 73.44 453 TRP A O 1
ATOM 3302 N N . ASP A 1 454 ? -0.394 -20.303 38.946 1.00 68.62 454 ASP A N 1
ATOM 3303 C CA . ASP A 1 454 ? 0.075 -20.014 40.296 1.00 68.62 454 ASP A CA 1
ATOM 3304 C C . ASP A 1 454 ? 1.614 -19.982 40.365 1.00 68.62 454 ASP A C 1
ATOM 3306 O O . ASP A 1 454 ? 2.335 -20.359 39.435 1.00 68.62 454 ASP A O 1
ATOM 3310 N N . LYS A 1 455 ? 2.146 -19.537 41.508 1.00 64.50 455 LYS A N 1
ATOM 3311 C CA . LYS A 1 455 ? 3.597 -19.453 41.752 1.00 64.50 455 LYS A CA 1
ATOM 3312 C C . LYS A 1 455 ? 4.334 -20.799 41.658 1.00 64.50 455 LYS A C 1
ATOM 3314 O O . LYS A 1 455 ? 5.562 -20.807 41.602 1.00 64.50 455 LYS A O 1
ATOM 3319 N N . ASP A 1 456 ? 3.606 -21.911 41.712 1.00 72.62 456 ASP A N 1
ATOM 3320 C CA . ASP A 1 456 ? 4.143 -23.267 41.641 1.00 72.62 456 ASP A CA 1
ATOM 3321 C C . ASP A 1 456 ? 4.035 -23.834 40.209 1.00 72.62 456 ASP A C 1
ATOM 3323 O O . ASP A 1 456 ? 4.463 -24.961 39.956 1.00 72.62 456 ASP A O 1
ATOM 3327 N N . GLY A 1 457 ? 3.536 -23.034 39.256 1.00 78.25 457 GLY A N 1
ATOM 3328 C CA . GLY A 1 457 ? 3.382 -23.404 37.855 1.00 78.25 457 GLY A CA 1
ATOM 3329 C C . GLY A 1 457 ? 2.140 -24.249 37.585 1.00 78.25 457 GLY A C 1
ATOM 3330 O O . GLY A 1 457 ? 2.110 -24.947 36.573 1.00 78.25 457 GLY A O 1
ATOM 3331 N N . ASN A 1 458 ? 1.127 -24.219 38.455 1.00 73.69 458 ASN A N 1
ATOM 3332 C CA . ASN A 1 458 ? -0.151 -24.877 38.186 1.00 73.69 458 ASN A CA 1
ATOM 3333 C C . ASN A 1 458 ? -1.094 -23.923 37.457 1.00 73.69 458 ASN A C 1
ATOM 3335 O O . ASN A 1 458 ? -1.218 -22.766 37.843 1.00 73.69 458 ASN A O 1
ATOM 3339 N N . LEU A 1 459 ? -1.801 -24.426 36.448 1.00 81.31 459 LEU A N 1
ATOM 3340 C CA . LEU A 1 459 ? -2.811 -23.674 35.711 1.00 81.31 459 LEU A CA 1
ATOM 3341 C C . LEU A 1 459 ? -4.202 -23.944 36.301 1.00 81.31 459 LEU A C 1
ATOM 3343 O O . LEU A 1 459 ? -4.709 -25.061 36.196 1.00 81.31 459 LEU A O 1
ATOM 3347 N N . ASN A 1 460 ? -4.823 -22.930 36.903 1.00 73.88 460 ASN A N 1
ATOM 3348 C CA . ASN A 1 460 ? -6.203 -22.998 37.382 1.00 73.88 460 ASN A CA 1
ATOM 3349 C C . ASN A 1 460 ? -7.149 -22.468 36.302 1.00 73.88 460 ASN A C 1
ATOM 3351 O O . ASN A 1 460 ? -7.027 -21.326 35.863 1.00 73.88 460 ASN A O 1
ATOM 3355 N N . ILE A 1 461 ? -8.091 -23.311 35.883 1.00 78.38 461 ILE A N 1
ATOM 3356 C CA . ILE A 1 461 ? -9.035 -23.032 34.803 1.00 78.38 461 ILE A CA 1
ATOM 3357 C C . ILE A 1 461 ? -10.464 -23.234 35.310 1.00 78.38 461 ILE A C 1
ATOM 3359 O O . ILE A 1 461 ? -10.798 -24.331 35.752 1.00 78.38 461 ILE A O 1
ATOM 3363 N N . PHE A 1 462 ? -11.320 -22.212 35.208 1.00 63.78 462 PHE A N 1
ATOM 3364 C CA . PHE A 1 462 ? -12.740 -22.348 35.562 1.00 63.78 462 PHE A CA 1
ATOM 3365 C C . PHE A 1 462 ? -13.526 -23.184 34.536 1.00 63.78 462 PHE A C 1
ATOM 3367 O O . PHE A 1 462 ? -14.379 -23.987 34.909 1.00 63.78 462 PHE A O 1
ATOM 3374 N N . GLY A 1 463 ? -13.209 -23.044 33.245 1.00 67.44 463 GLY A N 1
ATOM 3375 C CA . GLY A 1 463 ? -13.764 -23.860 32.166 1.00 67.44 463 GLY A CA 1
ATOM 3376 C C . GLY A 1 463 ? -12.782 -23.960 31.004 1.00 67.44 463 GLY A C 1
ATOM 3377 O O . GLY A 1 463 ? -12.297 -22.944 30.523 1.00 67.44 463 GLY A O 1
ATOM 3378 N N . LEU A 1 464 ? -12.459 -25.183 30.580 1.00 76.44 464 LEU A N 1
ATOM 3379 C CA . LEU A 1 464 ? -11.564 -25.447 29.455 1.00 76.44 464 LEU A CA 1
ATOM 3380 C C . LEU A 1 464 ? -12.388 -26.006 28.293 1.00 76.44 464 LEU A C 1
ATOM 3382 O O . LEU A 1 464 ? -12.722 -27.189 28.282 1.00 76.44 464 LEU A O 1
ATOM 3386 N N . THR A 1 465 ? -12.689 -25.167 27.306 1.00 68.25 465 THR A N 1
ATOM 3387 C CA . THR A 1 465 ? -13.223 -25.630 26.020 1.00 68.25 465 THR A CA 1
ATOM 3388 C C . THR A 1 465 ? -12.052 -25.820 25.072 1.00 68.25 465 THR A C 1
ATOM 3390 O O . THR A 1 465 ? -11.443 -24.849 24.629 1.00 68.25 465 THR A O 1
ATOM 3393 N N . VAL A 1 466 ? -11.711 -27.068 24.762 1.00 70.12 466 VAL A N 1
ATOM 3394 C CA . VAL A 1 466 ? -10.685 -27.369 23.759 1.00 70.12 466 VAL A CA 1
ATOM 3395 C C . VAL A 1 466 ? -11.401 -27.663 22.454 1.00 70.12 466 VAL A C 1
ATOM 3397 O O . VAL A 1 466 ? -12.293 -28.503 22.415 1.00 70.12 466 VAL A O 1
ATOM 3400 N N . ALA A 1 467 ? -11.026 -26.963 21.383 1.00 65.25 467 ALA A N 1
ATO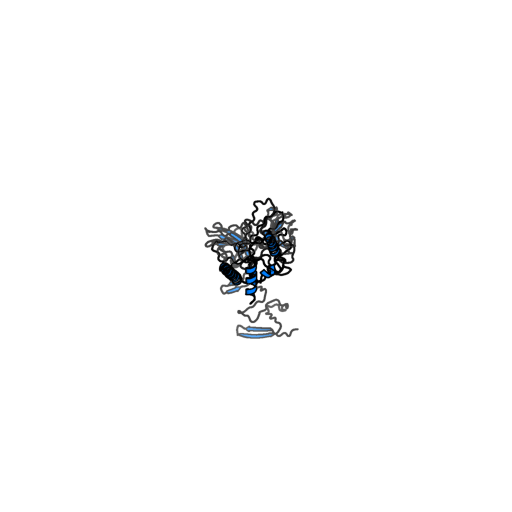M 3401 C CA . ALA A 1 467 ? -11.610 -27.175 20.055 1.00 65.25 467 ALA A CA 1
ATOM 3402 C C . ALA A 1 467 ? -11.335 -28.586 19.495 1.00 65.25 467 ALA A C 1
ATOM 3404 O O . ALA A 1 467 ? -11.916 -28.979 18.489 1.00 65.25 467 ALA A O 1
ATOM 3405 N N . ASP A 1 468 ? -10.441 -29.333 20.142 1.00 69.12 468 ASP A N 1
ATOM 3406 C CA . ASP A 1 468 ? -9.949 -30.632 19.719 1.00 69.12 468 ASP A CA 1
ATOM 3407 C C . ASP A 1 468 ? -9.651 -31.524 20.943 1.00 69.12 468 ASP A C 1
ATOM 3409 O O . ASP A 1 468 ? -9.995 -31.200 22.082 1.00 69.12 468 ASP A O 1
ATOM 3413 N N . LYS A 1 469 ? -9.013 -32.676 20.729 1.00 60.16 469 LYS A N 1
ATOM 3414 C CA . LYS A 1 469 ? -8.743 -33.666 21.791 1.00 60.16 469 LYS A CA 1
ATOM 3415 C C . LYS A 1 469 ? -7.812 -33.138 22.896 1.00 60.16 469 LYS A C 1
ATOM 3417 O O . LYS A 1 469 ? -6.749 -32.589 22.614 1.00 60.16 469 LYS A O 1
ATOM 3422 N N . VAL A 1 470 ? -8.152 -33.423 24.158 1.00 65.38 470 VAL A N 1
ATOM 3423 C CA . VAL A 1 470 ? -7.314 -33.126 25.337 1.00 65.38 470 VAL A CA 1
ATOM 3424 C C . VAL A 1 470 ? -6.396 -34.308 25.655 1.00 65.38 470 VAL A C 1
ATOM 3426 O O . VAL A 1 470 ? -6.858 -35.425 25.876 1.00 65.38 470 VAL A O 1
ATOM 3429 N N . GLY A 1 471 ? -5.085 -34.070 25.708 1.00 60.34 471 GLY A N 1
ATOM 3430 C CA . GLY A 1 471 ? -4.109 -35.031 26.227 1.00 60.34 471 GLY A CA 1
ATOM 3431 C C . GLY A 1 471 ? -3.680 -34.657 27.646 1.00 60.34 471 GLY A C 1
ATOM 3432 O O . GLY A 1 471 ? -3.264 -33.526 27.873 1.00 60.34 471 GLY A O 1
ATOM 3433 N N . ILE A 1 472 ? -3.734 -35.598 28.592 1.00 69.06 472 ILE A N 1
ATOM 3434 C CA . ILE A 1 472 ? -3.176 -35.429 29.944 1.00 69.06 472 ILE A CA 1
ATOM 3435 C C . ILE A 1 472 ? -1.994 -36.399 30.087 1.00 69.06 472 ILE A C 1
ATOM 3437 O O . ILE A 1 472 ? -2.185 -37.612 30.039 1.00 69.06 472 ILE A O 1
ATOM 3441 N N . GLY A 1 473 ? -0.766 -35.887 30.235 1.00 59.59 473 GLY A N 1
ATOM 3442 C CA . GLY A 1 473 ? 0.435 -36.713 30.429 1.00 59.59 473 GLY A CA 1
ATOM 3443 C C . GLY A 1 473 ? 1.765 -35.968 30.252 1.00 59.59 473 GLY A C 1
ATOM 3444 O O . GLY A 1 473 ? 1.792 -34.768 29.994 1.00 59.59 473 GLY A O 1
ATOM 3445 N N . THR A 1 474 ? 2.887 -36.686 30.399 1.00 53.78 474 THR A N 1
ATOM 3446 C CA . THR A 1 474 ? 4.225 -36.193 30.010 1.00 53.78 474 THR A CA 1
ATOM 3447 C C . THR A 1 474 ? 4.299 -36.037 28.485 1.00 53.78 474 THR A C 1
ATOM 3449 O O . THR A 1 474 ? 3.394 -36.497 27.803 1.00 53.78 474 THR A O 1
ATOM 3452 N N . ALA A 1 475 ? 5.346 -35.399 27.940 1.00 50.38 475 ALA A N 1
ATOM 3453 C CA . ALA A 1 475 ? 5.484 -34.912 26.549 1.00 50.38 475 ALA A CA 1
ATOM 3454 C C . ALA A 1 475 ? 5.143 -35.884 25.380 1.00 50.38 475 ALA A C 1
ATOM 3456 O O . ALA A 1 475 ? 5.267 -35.521 24.212 1.00 50.38 475 ALA A O 1
ATOM 3457 N N . SER A 1 476 ? 4.723 -37.119 25.653 1.00 53.19 476 SER A N 1
ATOM 3458 C CA . SER A 1 476 ? 4.102 -38.056 24.715 1.00 53.19 476 SER A CA 1
ATOM 3459 C C . SER A 1 476 ? 3.113 -38.974 25.462 1.00 53.19 476 SER A C 1
ATOM 3461 O O . SER A 1 476 ? 3.492 -40.091 25.828 1.00 53.19 476 SER A O 1
ATOM 3463 N N . PRO A 1 477 ? 1.864 -38.546 25.734 1.00 55.09 477 PRO A N 1
ATOM 3464 C CA . PRO A 1 477 ? 0.874 -39.433 26.337 1.00 55.09 477 PRO A CA 1
ATOM 3465 C C . PRO A 1 477 ? 0.571 -40.582 25.364 1.00 55.09 477 PRO A C 1
ATOM 3467 O O . PRO A 1 477 ? 0.218 -40.352 24.210 1.00 55.09 477 PRO A O 1
ATOM 3470 N N . GLN A 1 478 ? 0.756 -41.827 25.812 1.00 52.47 478 GLN A N 1
ATOM 3471 C CA . GLN A 1 478 ? 0.534 -43.015 24.974 1.00 52.47 478 GLN A CA 1
ATOM 3472 C C . GLN A 1 478 ? -0.948 -43.375 24.820 1.00 52.47 478 GLN A C 1
ATOM 3474 O O . GLN A 1 478 ? -1.300 -44.116 23.904 1.00 52.47 478 GLN A O 1
ATOM 3479 N N . GLU A 1 479 ? -1.816 -42.836 25.678 1.00 53.16 479 GLU A N 1
ATOM 3480 C CA . GLU A 1 479 ? -3.257 -43.066 25.640 1.00 53.16 479 GLU A CA 1
ATOM 3481 C C . GLU A 1 479 ? -4.009 -41.741 25.822 1.00 53.16 479 GLU A C 1
ATOM 3483 O O . GLU A 1 479 ? -3.654 -40.906 26.653 1.00 53.16 479 GLU A O 1
ATOM 3488 N N . LEU A 1 480 ? -5.024 -41.536 24.978 1.00 50.28 480 LEU A N 1
ATOM 3489 C CA . LEU A 1 480 ? -5.884 -40.354 24.960 1.00 50.28 480 LEU A CA 1
ATOM 3490 C C . LEU A 1 480 ? -7.061 -40.579 25.914 1.00 50.28 480 LEU A C 1
ATOM 3492 O O . LEU A 1 480 ? -7.801 -41.549 25.753 1.00 50.28 480 LEU A O 1
ATOM 3496 N N . LEU A 1 481 ? -7.271 -39.665 26.860 1.00 61.44 481 LEU A N 1
ATOM 3497 C CA . LEU A 1 481 ? -8.488 -39.623 27.664 1.00 61.44 481 LEU A CA 1
ATOM 3498 C C . LEU A 1 481 ? -9.569 -38.888 26.862 1.00 61.44 481 LEU A C 1
ATOM 3500 O O . LEU A 1 481 ? -9.541 -37.665 26.755 1.00 61.44 481 LEU A O 1
ATOM 3504 N N . HIS A 1 482 ? -10.508 -39.622 26.267 1.00 48.56 482 HIS A N 1
ATOM 3505 C CA . HIS A 1 482 ? -11.675 -39.001 25.643 1.00 48.56 482 HIS A CA 1
ATOM 3506 C C . HIS A 1 482 ? -12.679 -38.626 26.738 1.00 48.56 482 HIS A C 1
ATOM 3508 O O . HIS A 1 482 ? -13.283 -39.497 27.355 1.00 48.56 482 HIS A O 1
ATOM 3514 N N . VAL A 1 483 ? -12.871 -37.331 26.963 1.00 58.38 483 VAL A N 1
ATOM 3515 C CA . VAL A 1 483 ? -14.053 -36.788 27.639 1.00 58.38 483 VAL A CA 1
ATOM 3516 C C . VAL A 1 483 ? -14.740 -35.871 26.638 1.00 58.38 483 VAL A C 1
ATOM 3518 O O . VAL A 1 483 ? -14.337 -34.733 26.433 1.00 58.38 483 VAL A O 1
ATOM 3521 N N . GLY A 1 484 ? -15.716 -36.415 25.923 1.00 46.75 484 GLY A N 1
ATOM 3522 C CA . GLY A 1 484 ? -16.496 -35.695 24.924 1.00 46.75 484 GLY A CA 1
ATOM 3523 C C . GLY A 1 484 ? -17.857 -36.354 24.752 1.00 46.75 484 GLY A C 1
ATOM 3524 O O . GLY A 1 484 ? -18.003 -37.546 25.033 1.00 46.75 484 GLY A O 1
ATOM 3525 N N . GLU A 1 485 ? -18.847 -35.578 24.317 1.00 43.91 485 GLU A N 1
ATOM 3526 C CA . GLU A 1 485 ? -20.204 -36.057 24.049 1.00 43.91 485 GLU A CA 1
ATOM 3527 C C . GLU A 1 485 ? -20.191 -37.043 22.868 1.00 43.91 485 GLU A C 1
ATOM 3529 O O . GLU A 1 485 ? -20.311 -36.672 21.702 1.00 43.91 485 GLU A O 1
ATOM 3534 N N . GLY A 1 486 ? -20.008 -38.331 23.162 1.00 46.84 486 GLY A N 1
ATOM 3535 C CA . GLY A 1 486 ? -20.461 -39.387 22.265 1.00 46.84 486 GLY A CA 1
ATOM 3536 C C . GLY A 1 486 ? -21.989 -39.372 22.210 1.00 46.84 486 GLY A C 1
ATOM 3537 O O . GLY A 1 486 ? -22.638 -39.073 23.209 1.00 46.84 486 GLY A O 1
ATOM 3538 N N . THR A 1 487 ? -22.581 -39.732 21.069 1.00 44.06 487 THR A N 1
ATOM 3539 C CA . THR A 1 487 ? -24.047 -39.838 20.897 1.00 44.06 487 THR A CA 1
ATOM 3540 C C . THR A 1 487 ? -24.722 -40.853 21.829 1.00 44.06 487 THR A C 1
ATOM 3542 O O . THR A 1 487 ? -25.947 -40.924 21.874 1.00 44.06 487 THR A O 1
ATOM 3545 N N . ASP A 1 488 ? -23.933 -41.599 22.598 1.00 47.94 488 ASP A N 1
ATOM 3546 C CA . ASP A 1 488 ? -24.378 -42.502 23.647 1.00 47.94 488 ASP A CA 1
ATOM 3547 C C . ASP A 1 488 ? -24.398 -41.751 24.987 1.00 47.94 488 ASP A C 1
ATOM 3549 O O . ASP A 1 488 ? -23.451 -41.804 25.775 1.00 47.94 488 ASP A O 1
ATOM 3553 N N . ALA A 1 489 ? -25.481 -41.011 25.241 1.00 45.66 489 ALA A N 1
ATOM 3554 C CA . ALA A 1 489 ? -25.737 -40.460 26.567 1.00 45.66 489 ALA A CA 1
ATOM 3555 C C . ALA A 1 489 ? -25.757 -41.609 27.591 1.00 45.66 489 ALA A C 1
ATOM 3557 O O . ALA A 1 489 ? -26.480 -42.590 27.423 1.00 45.66 489 ALA A O 1
ATOM 3558 N N . SER A 1 490 ? -24.945 -41.495 28.643 1.00 47.19 490 SER A N 1
ATOM 3559 C CA . SER A 1 490 ? -24.916 -42.455 29.749 1.00 47.19 490 SER A CA 1
ATOM 3560 C C . SER A 1 490 ? -26.316 -42.629 30.355 1.00 47.19 490 SER A C 1
ATOM 3562 O O . SER A 1 490 ? -26.923 -41.657 30.800 1.00 47.19 490 SER A O 1
ATOM 3564 N N . ASP A 1 491 ? -26.799 -43.871 30.441 1.00 51.00 491 ASP A N 1
ATOM 3565 C CA . ASP A 1 491 ? -28.056 -44.232 31.124 1.00 51.00 491 ASP A CA 1
ATOM 3566 C C . ASP A 1 491 ? -27.957 -44.124 32.663 1.00 51.00 491 ASP A C 1
ATOM 3568 O O . ASP A 1 491 ? -28.939 -44.342 33.379 1.00 51.00 491 ASP A O 1
ATOM 3572 N N . ILE A 1 492 ? -26.776 -43.798 33.203 1.00 47.22 492 ILE A N 1
ATOM 3573 C CA . ILE A 1 492 ? -26.560 -43.616 34.641 1.00 47.22 492 ILE A CA 1
ATOM 3574 C C . ILE A 1 492 ? -26.234 -42.157 34.964 1.00 47.22 492 ILE A C 1
ATOM 3576 O O . ILE A 1 492 ? -25.352 -41.537 34.376 1.00 47.22 492 ILE A O 1
ATOM 3580 N N . SER A 1 493 ? -26.953 -41.606 35.944 1.00 49.72 493 SER A N 1
ATOM 3581 C CA . SER A 1 493 ? -26.901 -40.199 36.366 1.00 49.72 493 SER A CA 1
ATOM 3582 C C . SER A 1 493 ? -25.661 -39.829 37.201 1.00 49.72 493 SER A C 1
ATOM 3584 O O . SER A 1 493 ? -25.725 -38.898 38.004 1.00 49.72 493 SER A O 1
ATOM 3586 N N . ALA A 1 494 ? -24.567 -40.585 37.095 1.00 50.22 494 ALA A N 1
ATOM 3587 C CA . ALA A 1 494 ? -23.336 -40.380 37.857 1.00 50.22 494 ALA A CA 1
ATOM 3588 C C . ALA A 1 494 ? -22.138 -40.238 36.907 1.00 50.22 494 ALA A C 1
ATOM 3590 O O . ALA A 1 494 ? -22.121 -40.843 35.840 1.00 50.22 494 ALA A O 1
ATOM 3591 N N . THR A 1 495 ? -21.152 -39.429 37.301 1.00 44.91 495 THR A N 1
ATOM 3592 C CA . THR A 1 495 ? -19.889 -39.188 36.589 1.00 44.91 495 THR A CA 1
ATOM 3593 C C . THR A 1 495 ? -19.138 -40.503 36.371 1.00 44.91 495 THR A C 1
ATOM 3595 O O . THR A 1 495 ? -18.513 -41.016 37.297 1.00 44.91 495 THR A O 1
ATOM 3598 N N . ASP A 1 496 ? -19.210 -41.050 35.159 1.00 56.53 496 ASP A N 1
ATOM 3599 C CA . ASP A 1 496 ? -18.491 -42.260 34.754 1.00 56.53 496 ASP A CA 1
ATOM 3600 C C . ASP A 1 496 ? -17.393 -41.922 33.734 1.00 56.53 496 ASP A C 1
ATOM 3602 O O . ASP A 1 496 ? -17.487 -40.932 32.999 1.00 56.53 496 ASP A O 1
ATOM 3606 N N . LEU A 1 497 ? -16.340 -42.736 33.691 1.00 63.12 497 LEU A N 1
ATOM 3607 C CA . LEU A 1 497 ? -15.276 -42.614 32.701 1.00 63.12 497 LEU A CA 1
ATOM 3608 C C . LEU A 1 497 ? -15.620 -43.471 31.475 1.00 63.12 497 LEU A C 1
ATOM 3610 O O . LEU A 1 497 ? -15.370 -4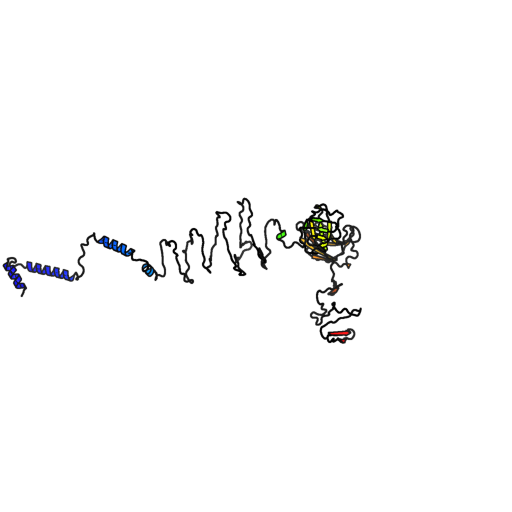4.675 31.444 1.00 63.12 497 LEU A O 1
ATOM 3614 N N . LEU A 1 498 ? -16.173 -42.839 30.441 1.00 60.12 498 LEU A N 1
ATOM 3615 C CA . LEU A 1 498 ? -16.543 -43.501 29.188 1.00 60.12 498 LEU A CA 1
ATOM 3616 C C . LEU A 1 498 ? -15.320 -43.671 28.272 1.00 60.12 498 LEU A C 1
ATOM 3618 O O . LEU A 1 498 ? -14.870 -42.728 27.627 1.00 60.12 498 LEU A O 1
ATOM 3622 N N . VAL A 1 499 ? -14.792 -44.894 28.177 1.00 64.19 499 VAL A N 1
ATOM 3623 C CA . VAL A 1 499 ? -13.703 -45.239 27.244 1.00 64.19 499 VAL A CA 1
ATOM 3624 C C . VAL A 1 499 ? -14.284 -45.854 25.969 1.00 64.19 499 VAL A C 1
ATOM 3626 O O . VAL A 1 499 ? -14.491 -47.067 25.883 1.00 64.19 499 VAL A O 1
ATOM 3629 N N . THR A 1 500 ? -14.540 -45.031 24.950 1.00 59.44 500 THR A N 1
ATOM 3630 C CA . THR A 1 500 ? -15.070 -45.497 23.658 1.00 59.44 500 THR A CA 1
ATOM 3631 C C . THR A 1 500 ? -13.949 -45.689 22.628 1.00 59.44 500 THR A C 1
ATOM 3633 O O . THR A 1 500 ? -13.226 -44.763 22.257 1.00 59.44 500 THR A O 1
ATOM 3636 N N . ARG A 1 501 ? -13.785 -46.927 22.143 1.00 56.81 501 ARG A N 1
ATOM 3637 C CA . ARG A 1 501 ? -12.884 -47.277 21.034 1.00 56.81 501 ARG A CA 1
ATOM 3638 C C . ARG A 1 501 ? -13.549 -48.335 20.159 1.00 56.81 501 ARG A C 1
ATOM 3640 O O . ARG A 1 501 ? -14.154 -49.272 20.663 1.00 56.81 501 ARG A O 1
ATOM 3647 N N . ALA A 1 502 ? -13.392 -48.224 18.842 1.00 52.78 502 ALA A N 1
ATOM 3648 C CA . ALA A 1 502 ? -13.699 -49.326 17.937 1.00 52.78 502 ALA A CA 1
ATOM 3649 C C . ALA A 1 502 ? -12.660 -50.451 18.138 1.00 52.78 502 ALA A C 1
ATOM 3651 O O . ALA A 1 502 ? -11.499 -50.310 17.739 1.00 52.78 502 ALA A O 1
ATOM 3652 N N . GLY A 1 503 ? -13.062 -51.541 18.798 1.00 64.94 503 GLY A N 1
ATOM 3653 C CA . GLY A 1 503 ? -12.201 -52.674 19.164 1.00 64.94 503 GLY A CA 1
ATOM 3654 C C . GLY A 1 503 ? -12.085 -52.870 20.683 1.00 64.94 503 GLY A C 1
ATOM 3655 O O . GLY A 1 503 ? -12.842 -52.261 21.431 1.00 64.94 503 GLY A O 1
ATOM 3656 N N . PRO A 1 504 ? -11.162 -53.727 21.163 1.00 62.31 504 PRO A N 1
ATOM 3657 C CA . PRO A 1 504 ? -10.969 -53.942 22.595 1.00 62.31 504 PRO A CA 1
ATOM 3658 C C . PRO A 1 504 ? -10.604 -52.633 23.310 1.00 62.31 504 PRO A C 1
ATOM 3660 O O . PRO A 1 504 ? -9.630 -51.975 22.928 1.00 62.31 504 PRO A O 1
ATOM 3663 N N . SER A 1 505 ? -11.365 -52.290 24.351 1.00 64.81 505 SER A N 1
ATOM 3664 C CA . SER A 1 505 ? -11.054 -51.207 25.286 1.00 64.81 505 SER A CA 1
ATOM 3665 C C . SER A 1 505 ? -10.594 -51.816 26.603 1.00 64.81 505 SER A C 1
ATOM 3667 O O . SER A 1 505 ? -11.268 -52.674 27.176 1.00 64.81 505 SER A O 1
ATOM 3669 N N . ASN A 1 506 ? -9.450 -51.354 27.097 1.00 68.88 506 ASN A N 1
ATOM 3670 C CA . ASN A 1 506 ? -8.950 -51.733 28.410 1.00 68.88 506 ASN A CA 1
ATOM 3671 C C . ASN A 1 506 ? -9.038 -50.516 29.317 1.00 68.88 506 ASN A C 1
ATOM 3673 O O . ASN A 1 506 ? -8.585 -49.439 28.935 1.00 68.88 506 ASN A O 1
ATOM 3677 N N . LEU A 1 507 ? -9.585 -50.703 30.514 1.00 73.25 507 LEU A N 1
ATOM 3678 C CA . LEU A 1 507 ? -9.445 -49.743 31.595 1.00 73.25 507 LEU A CA 1
ATOM 3679 C C . LEU A 1 507 ? -8.568 -50.389 32.665 1.00 73.25 507 LEU A C 1
ATOM 3681 O O . LEU A 1 507 ? -8.952 -51.390 33.275 1.00 73.25 507 LEU A O 1
ATOM 3685 N N . SER A 1 508 ? -7.382 -49.827 32.874 1.00 68.25 508 SER A N 1
ATOM 3686 C CA . SER A 1 508 ? -6.562 -50.169 34.029 1.00 68.25 508 SER A CA 1
ATOM 3687 C C . SER A 1 508 ? -6.758 -49.112 35.106 1.00 68.25 508 SER A C 1
ATOM 3689 O O . SER A 1 508 ? -6.488 -47.931 34.885 1.00 68.25 508 SER A O 1
ATOM 3691 N N . VAL A 1 509 ? -7.241 -49.534 36.273 1.00 72.25 509 VAL A N 1
ATOM 3692 C CA . VAL A 1 509 ? -7.340 -48.673 37.453 1.00 72.25 509 VAL A CA 1
ATOM 3693 C C . VAL A 1 509 ? -6.359 -49.193 38.487 1.00 72.25 509 VAL A C 1
ATOM 3695 O O . VAL A 1 509 ? -6.484 -50.320 38.966 1.00 72.25 509 VAL A O 1
ATOM 3698 N N . ARG A 1 510 ? -5.372 -48.373 38.848 1.00 63.75 510 ARG A N 1
ATOM 3699 C CA . ARG A 1 510 ? -4.402 -48.708 39.889 1.00 63.75 510 ARG A CA 1
ATOM 3700 C C . ARG A 1 510 ? -4.781 -48.033 41.197 1.00 63.75 510 ARG A C 1
ATOM 3702 O O . ARG A 1 510 ? -4.917 -46.815 41.246 1.00 63.75 510 ARG A O 1
ATOM 3709 N N . ASP A 1 511 ? -4.900 -48.818 42.260 1.00 63.59 511 ASP A N 1
ATOM 3710 C CA . ASP A 1 511 ? -5.024 -48.285 43.613 1.00 63.59 511 ASP A CA 1
ATOM 3711 C C . ASP A 1 511 ? -3.687 -47.640 44.008 1.00 63.59 511 ASP A C 1
ATOM 3713 O O . ASP A 1 511 ? -2.658 -48.310 44.133 1.00 63.59 511 ASP A O 1
ATOM 3717 N N . SER A 1 512 ? -3.685 -46.318 44.182 1.00 57.78 512 SER A N 1
ATOM 3718 C CA . SER A 1 512 ? -2.492 -45.550 44.552 1.00 57.78 512 SER A CA 1
ATOM 3719 C C . SER A 1 512 ? -2.008 -45.834 45.981 1.00 57.78 512 SER A C 1
ATOM 3721 O O . SER A 1 512 ? -0.862 -45.524 46.303 1.00 57.78 512 SER A O 1
ATOM 3723 N N . THR A 1 513 ? -2.834 -46.463 46.823 1.00 54.34 513 THR A N 1
ATOM 3724 C CA . THR A 1 513 ? -2.530 -46.760 48.233 1.00 54.34 513 THR A CA 1
ATOM 3725 C C . THR A 1 513 ? -1.682 -48.021 48.395 1.00 54.34 513 THR A C 1
ATOM 3727 O O . THR A 1 513 ? -0.835 -48.090 49.284 1.00 54.34 513 THR A O 1
ATOM 3730 N N . ASN A 1 514 ? -1.895 -49.036 47.555 1.00 75.31 514 ASN A N 1
ATOM 3731 C CA . ASN A 1 514 ? -1.196 -50.328 47.645 1.00 75.31 514 ASN A CA 1
ATOM 3732 C C . ASN A 1 514 ? -0.556 -50.778 46.319 1.00 75.31 514 ASN A C 1
ATOM 3734 O O . ASN A 1 514 ? 0.102 -51.818 46.274 1.00 75.31 514 ASN A O 1
ATOM 3738 N N . GLY A 1 515 ? -0.720 -50.002 45.246 1.00 70.62 515 GLY A N 1
ATOM 3739 C CA . GLY A 1 515 ? -0.147 -50.275 43.934 1.00 70.62 515 GLY A CA 1
ATOM 3740 C C . GLY A 1 515 ? -0.786 -51.449 43.193 1.00 70.62 515 GLY A C 1
ATOM 3741 O O . GLY A 1 515 ? -0.234 -51.831 42.156 1.00 70.62 515 GLY A O 1
ATOM 3742 N N . VAL A 1 516 ? -1.895 -52.009 43.695 1.00 73.81 516 VAL A N 1
ATOM 3743 C CA . VAL A 1 516 ? -2.641 -53.098 43.054 1.00 73.81 516 VAL A CA 1
ATOM 3744 C C . VAL A 1 516 ? -3.388 -52.550 41.845 1.00 73.81 516 VAL A C 1
ATOM 3746 O O . VAL A 1 516 ? -4.119 -51.566 41.925 1.00 73.81 516 VAL A O 1
ATOM 3749 N N . GLU A 1 517 ? -3.183 -53.197 40.707 1.00 74.94 517 GLU A N 1
ATOM 3750 C CA . GLU A 1 517 ? -3.806 -52.850 39.439 1.00 74.94 517 GLU A CA 1
ATOM 3751 C C . GLU A 1 517 ? -5.045 -53.725 39.227 1.00 74.94 517 GLU A C 1
ATOM 3753 O O . GLU A 1 517 ? -4.967 -54.954 39.268 1.00 74.94 517 GLU A O 1
ATOM 3758 N N . THR A 1 518 ? -6.198 -53.093 39.028 1.00 77.31 518 THR A N 1
ATOM 3759 C CA . THR A 1 518 ? -7.426 -53.763 38.604 1.00 77.31 518 THR A CA 1
ATOM 3760 C C . THR A 1 518 ? -7.574 -53.568 37.108 1.00 77.31 518 THR A C 1
ATOM 3762 O O . THR A 1 518 ? -7.743 -52.449 36.626 1.00 77.31 518 THR A O 1
ATOM 3765 N N . PHE A 1 519 ? -7.512 -54.677 36.378 1.00 72.69 519 PHE A N 1
ATOM 3766 C CA . PHE A 1 519 ? -7.685 -54.696 34.935 1.00 72.69 519 PHE A CA 1
ATOM 3767 C C . PHE A 1 519 ? -9.144 -55.015 34.606 1.00 72.69 519 PHE A C 1
ATOM 3769 O O . PHE A 1 519 ? -9.621 -56.120 34.879 1.00 72.69 519 PHE A O 1
ATOM 3776 N N . LEU A 1 520 ? -9.855 -54.054 34.023 1.00 71.69 520 LEU A N 1
ATOM 3777 C CA . LEU A 1 520 ? -11.209 -54.242 33.511 1.00 71.69 520 LEU A CA 1
ATOM 3778 C C . LEU A 1 520 ? -11.122 -54.369 31.992 1.00 71.69 520 LEU A C 1
ATOM 3780 O O . LEU A 1 520 ? -10.878 -53.402 31.271 1.00 71.69 520 LEU A O 1
ATOM 3784 N N . PHE A 1 521 ? -11.283 -55.603 31.519 1.00 69.44 521 PHE A N 1
ATOM 3785 C CA . PHE A 1 521 ? -11.310 -55.912 30.097 1.00 69.44 521 PHE A CA 1
ATOM 3786 C C . PHE A 1 521 ? -12.762 -55.899 29.624 1.00 69.44 521 PHE A C 1
ATOM 3788 O O . PHE A 1 521 ? -13.548 -56.769 30.010 1.00 69.44 521 PHE A O 1
ATOM 3795 N N . ALA A 1 522 ? -13.118 -54.928 28.788 1.00 66.38 522 ALA A N 1
ATOM 3796 C CA . ALA A 1 522 ? -14.418 -54.881 28.137 1.00 66.38 522 ALA A CA 1
ATOM 3797 C C . ALA A 1 522 ? -14.217 -55.109 26.635 1.00 66.38 522 ALA A C 1
ATOM 3799 O O . ALA A 1 522 ? -13.632 -54.294 25.925 1.00 66.38 522 ALA A O 1
ATOM 3800 N N . SER A 1 523 ? -14.688 -56.255 26.149 1.00 65.81 523 SER A N 1
ATOM 3801 C CA . SER A 1 523 ? -14.719 -56.568 24.722 1.00 65.81 523 SER A CA 1
ATOM 3802 C C . SER A 1 523 ? -16.170 -56.554 24.271 1.00 65.81 523 SER A C 1
ATOM 3804 O O . SER A 1 523 ? -16.935 -57.439 24.658 1.00 65.81 523 SER A O 1
ATOM 3806 N N . SER A 1 524 ? -16.558 -55.566 23.467 1.00 65.75 524 SER A N 1
ATOM 3807 C CA . SER A 1 524 ? -17.790 -55.662 22.692 1.00 65.75 524 SER A CA 1
ATOM 3808 C C . SER A 1 524 ? -17.453 -56.270 21.330 1.00 65.75 524 SER A C 1
ATOM 3810 O O . SER A 1 524 ? -16.600 -55.790 20.585 1.00 65.75 524 SER A O 1
ATOM 3812 N N . VAL A 1 525 ? -18.097 -57.388 21.008 1.00 56.03 525 VAL A N 1
ATOM 3813 C CA . VAL A 1 525 ? -18.204 -57.841 19.620 1.00 56.03 525 VAL A CA 1
ATOM 3814 C C . VAL A 1 525 ? -19.332 -57.020 19.009 1.00 56.03 525 VAL A C 1
ATOM 3816 O O . VAL A 1 525 ? -20.465 -57.134 19.465 1.00 56.03 525 VAL A O 1
ATOM 3819 N N . GLY A 1 526 ? -18.993 -56.121 18.079 1.00 53.78 526 GLY A N 1
ATOM 3820 C CA . GLY A 1 526 ? -19.925 -55.150 17.498 1.00 53.78 526 GLY A CA 1
ATOM 3821 C C . GLY A 1 526 ? -21.254 -55.779 17.071 1.00 53.78 526 GLY A C 1
ATOM 3822 O O . GLY A 1 526 ? -21.258 -56.838 16.439 1.00 53.78 526 GLY A O 1
ATOM 3823 N N . GLY A 1 527 ? -22.350 -55.130 17.468 1.00 47.06 527 GLY A N 1
ATOM 3824 C CA . GLY A 1 527 ? -23.703 -55.405 16.983 1.00 47.06 527 GLY A CA 1
ATOM 3825 C C . GLY A 1 527 ? -23.995 -54.656 15.696 1.00 47.06 527 GLY A C 1
ATOM 3826 O O . GLY A 1 527 ? -23.478 -53.523 15.564 1.00 47.06 527 GLY A O 1
#

Nearest PDB structures (foldseek):
  2c3f-assembly1_A  TM=2.987E-01  e=8.738E-01  Streptococcus pyogenes
  6x3m-assembly1_C  TM=2.786E-01  e=2.844E+00  Streptococcus pyogenes phage H4489A
  6x3m-assembly3_H  TM=2.841E-01  e=3.562E+00  Streptococcus pyogenes phage H4489A

Solvent-accessible surface area (backbone atoms only — not comparable to full-atom values): 34787 Å² total; per-residue (Å²): 133,72,68,66,63,56,56,55,54,39,47,75,67,69,78,50,69,103,78,64,73,61,60,60,56,51,53,58,51,49,53,55,54,52,55,48,59,60,72,76,50,63,102,70,86,88,83,85,85,82,79,66,85,84,61,64,57,59,58,50,54,50,48,52,55,55,65,72,60,68,59,68,80,54,66,56,51,58,71,48,76,78,55,96,71,88,88,76,92,64,91,85,81,76,60,90,98,59,80,88,84,79,88,54,82,81,78,87,50,74,92,74,64,68,96,87,54,82,83,78,82,84,71,67,98,78,79,76,85,86,71,59,94,91,59,80,94,78,82,91,73,86,86,87,84,87,86,71,78,79,90,56,87,96,63,76,83,77,83,85,90,70,80,55,86,89,53,81,93,69,71,88,76,83,86,89,80,80,82,75,89,76,60,95,88,66,87,86,76,97,74,86,87,85,85,83,61,88,81,61,90,72,88,88,87,78,96,76,85,83,85,81,95,81,74,96,65,92,82,72,91,76,84,84,61,90,93,58,78,80,89,82,75,93,65,95,69,71,94,64,52,84,83,74,50,98,72,73,69,85,53,57,66,52,55,29,59,35,33,52,70,39,39,40,29,22,85,88,50,81,46,60,68,46,72,51,50,71,15,37,38,37,30,58,59,91,64,80,38,51,36,40,32,52,24,70,36,28,45,40,36,35,43,30,31,87,46,53,76,40,97,62,77,46,73,51,47,68,35,50,37,39,33,33,73,63,90,58,60,58,48,52,59,102,88,47,57,47,71,44,55,83,48,56,68,29,66,51,76,51,66,34,89,54,81,64,36,36,37,42,40,40,51,78,35,47,17,38,91,81,25,39,49,66,46,40,24,36,16,21,78,41,70,91,35,67,46,78,52,83,61,53,61,54,16,57,38,46,45,42,58,29,45,36,35,49,58,72,78,74,47,85,59,65,25,51,19,63,77,79,68,18,30,32,41,37,42,29,24,65,44,79,75,64,91,36,56,25,21,44,51,39,48,46,79,39,74,67,86,70,67,49,68,47,99,86,72,46,76,49,65,91,74,85,88,66,99,60,90,61,77,76,69,65,106,72,58,91,61,77,62,67,86,71,92,55,96,71,72,72,95,56,102,60,100,70,89,65,78,87,59,99,54,81,36,75,49,77,49,62,42,87,88,79,69,52,71,47,77,47,80,50,74,70,79,84,129

Secondary structure (DSSP, 8-state):
--HHHHHHHHHHTT-S-TT-THHHHHHHHHHHHHHHHHHSS-SS----S---TTSHHHHHHHHHHHHHSS--TTHHHHTTTT-S-----SPP-PPTT--------SSS------SS--------TT---PPPTT------SS---------STT--S-------TT-SS--S---------PPTT----S-------TT--SS---S-----S--SS---S--PPTTSPP-----S--S-GGGT-S---S--EEE-SEE-SSEEE-TT--PPTTTTTTPEEEE-GGGS--EEEEEEEE-SSEEEES--SS-S----TT-EEEEESS--B--S-TT-PPBS--STT-EEEEEESS--SEEEEEEEEPPPTT---EEEEEE-SBTT-EEEE--EETTTTTTSSEEEE--GGGGTT--BBTTTSSEEEEEEE--S--SS--EEEEEEEE----EEEPTTS-EEES----SSPPP-SSSS-SS----S--SS--SSSS-------SS-EEEEEE-TTT--EEEEEE-----

pLDDT: mean 77.47, std 16.55, range [41.41, 98.38]

Organism: NCBI:txid412755

Sequence (527 aa):
MVQEKGMNRLRLLGLVGDGDNILQSVVDRHDVLLGKLINEVGLGNILYGIESPDTDVTTHAASSSAHHVKYTDANAIAAVEGEATLVLTGAVSIADGKYLTLLTDGLTGGIKFGASGDVVLYRGAANTLYLGTGDSLKIVSGALDVIHISTEDDDHALEIDLNADGHGDVKALDIDYITGAIALGDDEGVALINIDGIAATGGEVFAFEALATESSALLRGLKVGVGIDPVHHDSGVFVNPTTGTDNTTDAASGTSTAVDATSLTDSGASWGVDQWIGYTVTIPTSGGFGGTATVTSNTATVLSFSAWSSAGDPTDETSVYTVSNVPNMIDGAIGTTTAIFENQNEYILLGAAAPFEEIEAILTQFASGAGIKATFWYSTAGAHQFTQFSPVDGTNNFRNTGVIAWEAADLTSHAVNTDTGTYDIKIIRTRASLSTTPILGFAKTAATTEYVWDKDGNLNIFGLTVADKVGIGTASPQELLHVGEGTDASDISATDLLVTRAGPSNLSVRDSTNGVETFLFASSVGG